Protein AF-A0A7V4HPE7-F1 (afdb_monomer)

Structure (mmCIF, N/CA/C/O backbone):
data_AF-A0A7V4HPE7-F1
#
_entry.id   AF-A0A7V4HPE7-F1
#
loop_
_atom_site.group_PDB
_atom_site.id
_atom_site.type_symbol
_atom_site.label_atom_id
_atom_site.label_alt_id
_atom_site.label_comp_id
_atom_site.label_asym_id
_atom_site.label_entity_id
_atom_site.label_seq_id
_atom_site.pdbx_PDB_ins_code
_atom_site.Cartn_x
_atom_site.Cartn_y
_atom_site.Cartn_z
_atom_site.occupancy
_atom_site.B_iso_or_equiv
_atom_site.auth_seq_id
_atom_site.auth_comp_id
_atom_site.auth_asym_id
_atom_site.auth_atom_id
_atom_site.pdbx_PDB_model_num
ATOM 1 N N . MET A 1 1 ? 67.947 6.270 17.870 1.00 26.14 1 MET A N 1
ATOM 2 C CA . MET A 1 1 ? 67.955 4.811 17.608 1.00 26.14 1 MET A CA 1
ATOM 3 C C . MET A 1 1 ? 66.798 4.201 18.395 1.00 26.14 1 MET A C 1
ATOM 5 O O . MET A 1 1 ? 66.748 4.443 19.588 1.00 26.14 1 MET A O 1
ATOM 9 N N . LEU A 1 2 ? 65.705 3.772 17.737 1.00 21.36 2 LEU A N 1
ATOM 10 C CA . LEU A 1 2 ? 65.409 2.354 17.392 1.00 21.36 2 LEU A CA 1
ATOM 11 C C . LEU A 1 2 ? 65.246 1.502 18.682 1.00 21.36 2 LEU A C 1
ATOM 13 O O . LEU A 1 2 ? 66.187 1.458 19.451 1.00 21.36 2 LEU A O 1
ATOM 17 N N . VAL A 1 3 ? 64.149 0.805 19.033 1.00 22.83 3 VAL A N 1
ATOM 18 C CA . VAL A 1 3 ? 62.910 0.353 18.360 1.00 22.83 3 VAL A CA 1
ATOM 19 C C . VAL A 1 3 ? 61.814 0.040 19.408 1.00 22.83 3 VAL A C 1
ATOM 21 O O . VAL A 1 3 ? 62.095 -0.294 20.552 1.00 22.83 3 VAL A O 1
ATOM 24 N N . ARG A 1 4 ? 60.560 0.138 18.944 1.00 21.36 4 ARG A N 1
ATOM 25 C CA . ARG A 1 4 ? 59.252 -0.271 19.500 1.00 21.36 4 ARG A CA 1
ATOM 26 C C . ARG A 1 4 ? 59.156 -1.711 20.045 1.00 21.36 4 ARG A C 1
ATOM 28 O O . ARG A 1 4 ? 59.623 -2.621 19.384 1.00 21.36 4 ARG A O 1
ATOM 35 N N . THR A 1 5 ? 58.256 -1.924 21.012 1.00 23.20 5 THR A N 1
ATOM 36 C CA . THR A 1 5 ? 57.102 -2.850 20.871 1.00 23.20 5 THR A CA 1
ATOM 37 C C . THR A 1 5 ? 55.997 -2.468 21.858 1.00 23.20 5 THR A C 1
ATOM 39 O O . THR A 1 5 ? 56.222 -2.468 23.062 1.00 23.20 5 THR A O 1
ATOM 42 N N . ASN A 1 6 ? 54.797 -2.170 21.354 1.00 22.58 6 ASN A N 1
ATOM 43 C CA . ASN A 1 6 ? 53.588 -1.953 22.149 1.00 22.58 6 ASN A CA 1
ATOM 44 C C . ASN A 1 6 ? 52.481 -2.814 21.515 1.00 22.58 6 ASN A C 1
ATOM 46 O O . ASN A 1 6 ? 52.115 -2.577 20.363 1.00 22.58 6 ASN A O 1
ATOM 50 N N . ARG A 1 7 ? 51.993 -3.848 22.215 1.00 22.45 7 ARG A N 1
ATOM 51 C CA . ARG A 1 7 ? 50.841 -4.658 21.778 1.00 22.45 7 ARG A CA 1
ATOM 52 C C . ARG A 1 7 ? 49.565 -4.012 22.319 1.00 22.45 7 ARG A C 1
ATOM 54 O O . ARG A 1 7 ? 49.306 -4.072 23.515 1.00 22.45 7 ARG A O 1
ATOM 61 N N . ARG A 1 8 ? 48.768 -3.408 21.431 1.00 22.86 8 ARG A N 1
ATOM 62 C CA . ARG A 1 8 ? 47.355 -3.079 21.669 1.00 22.86 8 ARG A CA 1
ATOM 63 C C . ARG A 1 8 ? 46.469 -4.060 20.904 1.00 22.86 8 ARG A C 1
ATOM 65 O O . ARG A 1 8 ? 46.709 -4.337 19.733 1.00 22.86 8 ARG A O 1
ATOM 72 N N . VAL A 1 9 ? 45.448 -4.537 21.602 1.00 21.20 9 VAL A N 1
ATOM 73 C CA . VAL A 1 9 ? 44.285 -5.279 21.104 1.00 21.20 9 VAL A CA 1
ATOM 74 C C . VAL A 1 9 ? 43.471 -4.379 20.159 1.00 21.20 9 VAL A C 1
ATOM 76 O O . VAL A 1 9 ? 43.158 -3.256 20.560 1.00 21.20 9 VAL A O 1
ATOM 79 N N . PRO A 1 10 ? 43.090 -4.817 18.944 1.00 22.52 10 PRO A N 1
ATOM 80 C CA . PRO A 1 10 ? 42.108 -4.103 18.136 1.00 22.52 10 PRO A CA 1
ATOM 81 C C . PRO A 1 10 ? 40.689 -4.604 18.428 1.00 22.52 10 PRO A C 1
ATOM 83 O O . PRO A 1 10 ? 40.381 -5.783 18.259 1.00 22.52 10 PRO A O 1
ATOM 86 N N . GLN A 1 11 ? 39.822 -3.672 18.823 1.00 21.16 11 GLN A N 1
ATOM 87 C CA . GLN A 1 11 ? 38.370 -3.797 18.734 1.00 21.16 11 GLN A CA 1
ATOM 88 C C . GLN A 1 11 ? 37.971 -3.969 17.260 1.00 21.16 11 GLN A C 1
ATOM 90 O O . GLN A 1 11 ? 38.274 -3.120 16.420 1.00 21.16 11 GLN A O 1
ATOM 95 N N . LEU A 1 12 ? 37.301 -5.077 16.946 1.00 21.56 12 LEU A N 1
ATOM 96 C CA . LEU A 1 12 ? 36.685 -5.319 15.645 1.00 21.56 12 LEU A CA 1
ATOM 97 C C . LEU A 1 12 ? 35.421 -4.464 15.524 1.00 21.56 12 LEU A C 1
ATOM 99 O O . LEU A 1 12 ? 34.426 -4.690 16.209 1.00 21.56 12 LEU A O 1
ATOM 103 N N . PHE A 1 13 ? 35.490 -3.470 14.641 1.00 21.17 13 PHE A N 1
ATOM 104 C CA . PHE A 1 13 ? 34.350 -2.706 14.158 1.00 21.17 13 PHE A CA 1
ATOM 105 C C . PHE A 1 13 ? 33.344 -3.642 13.480 1.00 21.17 13 PHE A C 1
ATOM 107 O O . PHE A 1 13 ? 33.656 -4.322 12.501 1.00 21.17 13 PHE A O 1
ATOM 114 N N . THR A 1 14 ? 32.116 -3.636 13.985 1.00 21.14 14 THR A N 1
ATOM 115 C CA . THR A 1 14 ? 30.937 -4.201 13.339 1.00 21.14 14 THR A CA 1
ATOM 116 C C . THR A 1 14 ? 30.662 -3.438 12.040 1.00 21.14 14 THR A C 1
ATOM 118 O O . THR A 1 14 ? 30.092 -2.350 12.034 1.00 21.14 14 THR A O 1
ATOM 121 N N . ARG A 1 15 ? 31.088 -4.004 10.906 1.00 20.25 15 ARG A N 1
ATOM 122 C CA . ARG A 1 15 ? 30.606 -3.593 9.582 1.00 20.25 15 ARG A CA 1
ATOM 123 C C . ARG A 1 15 ? 29.164 -4.071 9.433 1.00 20.25 15 ARG A C 1
ATOM 125 O O . ARG A 1 15 ? 28.911 -5.244 9.175 1.00 20.25 15 ARG A O 1
ATOM 132 N N . THR A 1 16 ? 28.223 -3.154 9.600 1.00 20.88 16 THR A N 1
ATOM 133 C CA . THR A 1 16 ? 26.853 -3.281 9.107 1.00 20.88 16 THR A CA 1
ATOM 134 C C . THR A 1 16 ? 26.892 -3.431 7.585 1.00 20.88 16 THR A C 1
ATOM 136 O O . THR A 1 16 ? 27.295 -2.524 6.861 1.00 20.88 16 THR A O 1
ATOM 139 N N . VAL A 1 17 ? 26.509 -4.610 7.098 1.00 20.39 17 VAL A N 1
ATOM 140 C CA . VAL A 1 17 ? 26.240 -4.859 5.677 1.00 20.39 17 VAL A CA 1
ATOM 141 C C . VAL A 1 17 ? 25.001 -4.038 5.293 1.00 20.39 17 VAL A C 1
ATOM 143 O O . VAL A 1 17 ? 23.987 -4.145 5.987 1.00 20.39 17 VAL A O 1
ATOM 146 N N . PRO A 1 18 ? 25.032 -3.210 4.232 1.00 20.52 18 PRO A N 1
ATOM 147 C CA . PRO A 1 18 ? 23.831 -2.544 3.757 1.00 20.52 18 PRO A CA 1
ATOM 148 C C . PRO A 1 18 ? 22.881 -3.606 3.209 1.00 20.52 18 PRO A C 1
ATOM 150 O O . PRO A 1 18 ? 23.205 -4.315 2.256 1.00 20.52 18 PRO A O 1
ATOM 153 N N . VAL A 1 19 ? 21.701 -3.716 3.812 1.00 22.25 19 VAL A N 1
ATOM 154 C CA . VAL A 1 19 ? 20.577 -4.442 3.227 1.00 22.25 19 VAL A CA 1
ATOM 155 C C . VAL A 1 19 ? 20.151 -3.640 2.001 1.00 22.25 19 VAL A C 1
ATOM 157 O O . VAL A 1 19 ? 19.453 -2.634 2.118 1.00 22.25 19 VAL A O 1
ATOM 160 N N . ASN A 1 20 ? 20.643 -4.041 0.828 1.00 22.69 20 ASN A N 1
ATOM 161 C CA . ASN A 1 20 ? 20.183 -3.508 -0.445 1.00 22.69 20 ASN A CA 1
ATOM 162 C C . ASN A 1 20 ? 18.675 -3.760 -0.546 1.00 22.69 20 ASN A C 1
ATOM 164 O O . ASN A 1 20 ? 18.219 -4.899 -0.652 1.00 22.69 20 ASN A O 1
ATOM 168 N N . ALA A 1 21 ? 17.905 -2.674 -0.488 1.00 25.42 21 ALA A N 1
ATOM 169 C CA . ALA A 1 21 ? 16.552 -2.631 -1.007 1.00 25.42 21 ALA A CA 1
ATOM 170 C C . ALA A 1 21 ? 16.580 -3.146 -2.451 1.00 25.42 21 ALA A C 1
ATOM 172 O O . ALA A 1 21 ? 17.509 -2.822 -3.193 1.00 25.42 21 ALA A O 1
ATOM 173 N N . TYR A 1 22 ? 15.590 -3.961 -2.820 1.00 27.83 22 TYR A N 1
ATOM 174 C CA . TYR A 1 22 ? 15.386 -4.457 -4.180 1.00 27.83 22 TYR A CA 1
ATOM 175 C C . TYR A 1 22 ? 15.637 -3.332 -5.187 1.00 27.83 22 TYR A C 1
ATOM 177 O O . TYR A 1 22 ? 14.919 -2.331 -5.232 1.00 27.83 22 TYR A O 1
ATOM 185 N N . GLY A 1 23 ? 16.755 -3.469 -5.895 1.00 25.06 23 GLY A N 1
ATOM 186 C CA . GLY A 1 23 ? 17.324 -2.423 -6.714 1.00 25.06 23 GLY A CA 1
ATOM 187 C C . GLY A 1 23 ? 16.583 -2.325 -8.030 1.00 25.06 23 GLY A C 1
ATOM 188 O O . GLY A 1 23 ? 16.776 -3.156 -8.906 1.00 25.06 23 GLY A O 1
ATOM 189 N N . TRP A 1 24 ? 15.830 -1.250 -8.216 1.00 28.50 24 TRP A N 1
ATOM 190 C CA . TRP A 1 24 ? 15.594 -0.734 -9.556 1.00 28.50 24 TRP A CA 1
ATOM 191 C C . TRP A 1 24 ? 16.818 0.105 -9.936 1.00 28.50 24 TRP A C 1
ATOM 193 O O . TRP A 1 24 ? 16.926 1.272 -9.561 1.00 28.50 24 TRP A O 1
ATOM 203 N N . ARG A 1 25 ? 17.794 -0.511 -10.615 1.00 24.97 25 ARG A N 1
ATOM 204 C CA . ARG A 1 25 ? 18.920 0.195 -11.248 1.00 24.97 25 ARG A CA 1
ATOM 205 C C . ARG A 1 25 ? 18.970 -0.122 -12.740 1.00 24.97 25 ARG A C 1
ATOM 207 O O . ARG A 1 25 ? 19.256 -1.250 -13.118 1.00 24.97 25 ARG A O 1
ATOM 214 N N . ASN A 1 26 ? 18.778 0.934 -13.529 1.00 27.05 26 ASN A N 1
ATOM 215 C CA . ASN A 1 26 ? 19.208 1.159 -14.911 1.00 27.05 26 ASN A CA 1
ATOM 216 C C . ASN A 1 26 ? 19.045 -0.008 -15.899 1.00 27.05 26 ASN A C 1
ATOM 218 O O . ASN A 1 26 ? 19.936 -0.844 -16.048 1.00 27.05 26 ASN A O 1
ATOM 222 N N . HIS A 1 27 ? 17.968 0.058 -16.685 1.00 25.95 27 HIS A N 1
ATOM 223 C CA . HIS A 1 27 ? 17.872 -0.598 -17.987 1.00 25.95 27 HIS A CA 1
ATOM 224 C C . HIS A 1 27 ? 18.114 0.446 -19.085 1.00 25.95 27 HIS A C 1
ATOM 226 O O . HIS A 1 27 ? 17.217 1.205 -19.446 1.00 25.95 27 HIS A O 1
ATOM 232 N N . ARG A 1 28 ? 19.344 0.500 -19.601 1.00 26.20 28 ARG A N 1
ATOM 233 C CA . ARG A 1 28 ? 19.590 0.866 -20.998 1.00 26.20 28 ARG A CA 1
ATOM 234 C C . ARG A 1 28 ? 19.922 -0.433 -21.718 1.00 26.20 28 ARG A C 1
ATOM 236 O O . ARG A 1 28 ? 20.647 -1.255 -21.167 1.00 26.20 28 ARG A O 1
ATOM 243 N N . ASP A 1 29 ? 19.353 -0.561 -22.906 1.00 25.47 29 ASP A N 1
ATOM 244 C CA . ASP A 1 29 ? 19.523 -1.647 -23.868 1.00 25.47 29 ASP A CA 1
ATOM 245 C C . ASP A 1 29 ? 18.734 -2.916 -23.529 1.00 25.47 29 ASP A C 1
ATOM 247 O O . ASP A 1 29 ? 19.074 -3.636 -22.598 1.00 25.47 29 ASP A O 1
ATOM 251 N N . LEU A 1 30 ? 17.645 -3.133 -24.283 1.00 25.45 30 LEU A N 1
ATOM 252 C CA . LEU A 1 30 ? 17.061 -4.417 -24.716 1.00 25.45 30 LEU A CA 1
ATOM 253 C C . LEU A 1 30 ? 15.659 -4.147 -25.302 1.00 25.45 30 LEU A C 1
ATOM 255 O O . LEU A 1 30 ? 14.636 -4.326 -24.649 1.00 25.45 30 LEU A O 1
ATOM 259 N N . VAL A 1 31 ? 15.614 -3.701 -26.557 1.00 25.56 31 VAL A N 1
ATOM 260 C CA . VAL A 1 31 ? 14.424 -3.809 -27.414 1.00 25.56 31 VAL A CA 1
ATOM 261 C C . VAL A 1 31 ? 14.912 -4.431 -28.704 1.00 25.56 31 VAL A C 1
ATOM 263 O O . VAL A 1 31 ? 15.418 -3.700 -29.535 1.00 25.56 31 VAL A O 1
ATOM 266 N N . HIS A 1 32 ? 14.830 -5.754 -28.846 1.00 24.25 32 HIS A N 1
ATOM 267 C CA . HIS A 1 32 ? 14.745 -6.427 -30.145 1.00 24.25 32 HIS A CA 1
ATOM 268 C C . HIS A 1 32 ? 14.310 -7.887 -29.972 1.00 24.25 32 HIS A C 1
ATOM 270 O O . HIS A 1 32 ? 14.695 -8.559 -29.018 1.00 24.25 32 HIS A O 1
ATOM 276 N N . SER A 1 33 ? 13.561 -8.347 -30.976 1.00 23.70 33 SER A N 1
ATOM 277 C CA . SER A 1 33 ? 12.905 -9.648 -31.158 1.00 23.70 33 SER A CA 1
ATOM 278 C C . SER A 1 33 ? 11.638 -9.832 -30.327 1.00 23.70 33 SER A C 1
ATOM 280 O O . SER A 1 33 ? 11.700 -9.763 -29.114 1.00 23.70 33 SER A O 1
ATOM 282 N N . TRP A 1 34 ? 10.485 -9.922 -30.996 1.00 24.09 34 TRP A N 1
ATOM 283 C CA . TRP A 1 34 ? 9.578 -11.080 -31.035 1.00 24.09 34 TRP A CA 1
ATOM 284 C C . TRP A 1 34 ? 8.469 -10.745 -32.052 1.00 24.09 34 TRP A C 1
ATOM 286 O O . TRP A 1 34 ? 7.729 -9.777 -31.891 1.00 24.09 34 TRP A O 1
ATOM 296 N N . ASP A 1 35 ? 8.435 -11.512 -33.143 1.00 24.28 35 ASP A N 1
ATOM 297 C CA . ASP A 1 35 ? 7.552 -11.331 -34.297 1.00 24.28 35 ASP A CA 1
ATOM 298 C C . ASP A 1 35 ? 6.087 -11.670 -33.987 1.00 24.28 35 ASP A C 1
ATOM 300 O O . ASP A 1 35 ? 5.766 -12.645 -33.305 1.00 24.28 35 ASP A O 1
ATOM 304 N N . ALA A 1 36 ? 5.187 -10.860 -34.545 1.00 24.80 36 ALA A N 1
ATOM 305 C CA . ALA A 1 36 ? 3.743 -10.960 -34.398 1.00 24.80 36 ALA A CA 1
ATOM 306 C C . ALA A 1 36 ? 3.129 -11.900 -35.443 1.00 24.80 36 ALA A C 1
ATOM 308 O O . ALA A 1 36 ? 3.203 -11.612 -36.635 1.00 24.80 36 ALA A O 1
ATOM 309 N N . HIS A 1 37 ? 2.435 -12.959 -35.015 1.00 25.14 37 HIS A N 1
ATOM 310 C CA . HIS A 1 37 ? 1.444 -13.681 -35.827 1.00 25.14 37 HIS A CA 1
ATOM 311 C C . HIS A 1 37 ? 0.147 -13.850 -35.019 1.00 25.14 37 HIS A C 1
ATOM 313 O O . HIS A 1 37 ? 0.020 -14.758 -34.201 1.00 25.14 37 HIS A O 1
ATOM 319 N N . GLY A 1 38 ? -0.825 -12.965 -35.258 1.00 23.19 38 GLY A N 1
ATOM 320 C CA . GLY A 1 38 ? -2.206 -13.091 -34.782 1.00 23.19 38 GLY A CA 1
ATOM 321 C C . GLY A 1 38 ? -3.162 -13.372 -35.952 1.00 23.19 38 GLY A C 1
ATOM 322 O O . GLY A 1 38 ? -2.989 -12.781 -37.022 1.00 23.19 38 GLY A O 1
ATOM 323 N N . PRO A 1 39 ? -4.163 -14.261 -35.808 1.00 26.27 39 PRO A N 1
ATOM 324 C CA . PRO A 1 39 ? -5.117 -14.541 -36.874 1.00 26.27 39 PRO A CA 1
ATOM 325 C C . PRO A 1 39 ? -6.234 -13.487 -36.952 1.00 26.27 39 PRO A C 1
ATOM 327 O O . PRO A 1 39 ? -6.689 -12.929 -35.953 1.00 26.27 39 PRO A O 1
ATOM 330 N N . ARG A 1 40 ? -6.675 -13.238 -38.189 1.00 27.08 40 ARG A N 1
ATOM 331 C CA . ARG A 1 40 ? -7.685 -12.252 -38.601 1.00 27.08 40 ARG A CA 1
ATOM 332 C C . ARG A 1 40 ? -9.074 -12.601 -38.054 1.00 27.08 40 ARG A C 1
ATOM 334 O O . ARG A 1 40 ? -9.524 -13.737 -38.187 1.00 27.08 40 ARG A O 1
ATOM 341 N N . ARG A 1 41 ? -9.782 -11.598 -37.522 1.00 27.16 41 ARG A N 1
ATOM 342 C CA . ARG A 1 41 ? -11.229 -11.653 -37.263 1.00 27.16 41 ARG A CA 1
ATOM 343 C C . ARG A 1 41 ? -12.000 -11.516 -38.576 1.00 27.16 41 ARG A C 1
ATOM 345 O O . ARG A 1 41 ? -11.706 -10.635 -39.376 1.00 27.16 41 ARG A O 1
ATOM 352 N N . THR A 1 42 ? -13.003 -12.365 -38.765 1.00 27.75 42 THR A N 1
ATOM 353 C CA . THR A 1 42 ? -14.031 -12.224 -39.802 1.00 27.75 42 THR A CA 1
ATOM 354 C C . THR A 1 42 ? -15.344 -11.817 -39.147 1.00 27.75 42 THR A C 1
ATOM 356 O O . THR A 1 42 ? -15.857 -12.553 -38.303 1.00 27.75 42 THR A O 1
ATOM 359 N N . ASP A 1 43 ? -15.890 -10.678 -39.562 1.00 28.67 43 ASP A N 1
ATOM 360 C CA . ASP A 1 43 ? -17.235 -10.231 -39.215 1.00 28.67 43 ASP A CA 1
ATOM 361 C C . ASP A 1 43 ? -18.293 -11.058 -39.954 1.00 28.67 43 ASP A C 1
ATOM 363 O O . ASP A 1 43 ? -18.226 -11.241 -41.172 1.00 28.67 43 ASP A O 1
ATOM 367 N N . LYS A 1 44 ? -19.314 -11.520 -39.226 1.00 28.75 44 LYS A N 1
ATOM 368 C CA . LYS A 1 44 ? -20.616 -11.875 -39.802 1.00 28.75 44 LYS A CA 1
ATOM 369 C C . LYS A 1 44 ? -21.733 -11.337 -38.918 1.00 28.75 44 LYS A C 1
ATOM 371 O O . LYS A 1 44 ? -21.887 -11.742 -37.768 1.00 28.75 44 LYS A O 1
ATOM 376 N N . ALA A 1 45 ? -22.506 -10.431 -39.509 1.00 28.72 45 ALA A N 1
ATOM 377 C CA . ALA A 1 45 ? -23.786 -9.952 -39.017 1.00 28.72 45 ALA A CA 1
ATOM 378 C C . ALA A 1 45 ? -24.774 -11.117 -38.834 1.00 28.72 45 ALA A C 1
ATOM 380 O O . ALA A 1 45 ? -24.794 -12.055 -39.634 1.00 28.72 45 ALA A O 1
ATOM 381 N N . ARG A 1 46 ? -25.602 -11.048 -37.786 1.00 30.27 46 ARG A N 1
ATOM 382 C CA . ARG A 1 46 ? -26.754 -11.934 -37.581 1.00 30.27 46 ARG A CA 1
ATOM 383 C C . ARG A 1 46 ? -28.037 -11.115 -37.616 1.00 30.27 46 ARG A C 1
ATOM 385 O O . ARG A 1 46 ? -28.163 -10.125 -36.899 1.00 30.27 46 ARG A O 1
ATOM 392 N N . GLU A 1 47 ? -28.946 -11.568 -38.470 1.00 28.42 47 GLU A N 1
ATOM 393 C CA . GLU A 1 47 ? -30.323 -11.111 -38.619 1.00 28.42 47 GLU A CA 1
ATOM 394 C C . GLU A 1 47 ? -31.139 -11.331 -37.340 1.00 28.42 47 GLU A C 1
ATOM 396 O O . GLU A 1 47 ? -30.948 -12.298 -36.599 1.00 28.42 47 GLU A O 1
ATOM 401 N N . VAL A 1 48 ? -32.067 -10.405 -37.111 1.00 30.11 48 VAL A N 1
ATOM 402 C CA . VAL A 1 48 ? -33.051 -10.410 -36.031 1.00 30.11 48 VAL A CA 1
ATOM 403 C C . VAL A 1 48 ? -34.316 -11.092 -36.551 1.00 30.11 48 VAL A C 1
ATOM 405 O O . VAL A 1 48 ? -34.893 -10.634 -37.533 1.00 30.11 48 VAL A O 1
ATOM 408 N N . SER A 1 49 ? -34.767 -12.157 -35.885 1.00 29.03 49 SER A N 1
ATOM 409 C CA . SER A 1 49 ? -36.087 -12.759 -36.107 1.00 29.03 49 SER A CA 1
ATOM 410 C C . SER A 1 49 ? -37.028 -12.422 -34.949 1.00 29.03 49 SER A C 1
ATOM 412 O O . SER A 1 49 ? -36.702 -12.658 -33.784 1.00 29.03 49 SER A O 1
ATOM 414 N N . GLU A 1 50 ? -38.191 -11.874 -35.294 1.00 28.78 50 GLU A N 1
ATOM 415 C CA . GLU A 1 50 ? -39.290 -11.494 -34.404 1.00 28.78 50 GLU A CA 1
ATOM 416 C C . GLU A 1 50 ? -39.881 -12.688 -33.631 1.00 28.78 50 GLU A C 1
ATOM 418 O O . GLU A 1 50 ? -40.013 -13.791 -34.160 1.00 28.78 50 GLU A O 1
ATOM 423 N N . VAL A 1 51 ? -40.299 -12.446 -32.382 1.00 32.06 51 VAL A N 1
ATOM 424 C CA . VAL A 1 51 ? -41.066 -13.390 -31.549 1.00 32.06 51 VAL A CA 1
ATOM 425 C C . VAL A 1 51 ? -42.431 -12.760 -31.216 1.00 32.06 51 VAL A C 1
ATOM 427 O O . VAL A 1 51 ? -42.474 -11.563 -30.913 1.00 32.06 51 VAL A O 1
ATOM 430 N N . PRO A 1 52 ? -43.561 -13.501 -31.247 1.00 29.59 52 PRO A N 1
ATOM 431 C CA . PRO A 1 52 ? -44.894 -12.910 -31.134 1.00 29.59 52 PRO A CA 1
ATOM 432 C C . PRO A 1 52 ? -45.259 -12.515 -29.696 1.00 29.59 52 PRO A C 1
ATOM 434 O O . PRO A 1 52 ? -44.976 -13.229 -28.734 1.00 29.59 52 PRO A O 1
ATOM 437 N N . ARG A 1 53 ? -45.973 -11.391 -29.565 1.00 33.31 53 ARG A N 1
ATOM 438 C CA . ARG A 1 53 ? -46.555 -10.877 -28.314 1.00 33.31 53 ARG A CA 1
ATOM 439 C C . ARG A 1 53 ? -47.658 -11.802 -27.775 1.00 33.31 53 ARG A C 1
ATOM 441 O O . ARG A 1 53 ? -48.689 -11.962 -28.424 1.00 33.31 53 ARG A O 1
ATOM 448 N N . MET A 1 54 ? -47.506 -12.295 -26.543 1.00 32.06 54 MET A N 1
ATOM 449 C CA . MET A 1 54 ? -48.621 -12.797 -25.724 1.00 32.06 54 MET A CA 1
ATOM 450 C C . MET A 1 54 ? -49.144 -11.700 -24.786 1.00 32.06 54 MET A C 1
ATOM 452 O O . MET A 1 54 ? -48.377 -10.919 -24.226 1.00 32.06 54 MET A O 1
ATOM 456 N N . LYS A 1 55 ? -50.473 -11.635 -24.642 1.00 31.86 55 LYS A N 1
ATOM 457 C CA . LYS A 1 55 ? -51.202 -10.686 -23.783 1.00 31.86 55 LYS A CA 1
ATOM 458 C C . LYS A 1 55 ? -50.979 -11.010 -22.292 1.00 31.86 55 LYS A C 1
ATOM 460 O O . LYS A 1 55 ? -50.941 -12.191 -21.953 1.00 31.86 55 LYS A O 1
ATOM 465 N N . PRO A 1 56 ? -50.890 -10.010 -21.394 1.00 33.44 56 PRO A N 1
ATOM 466 C CA . PRO A 1 56 ? -50.687 -10.261 -19.972 1.00 33.44 56 PRO A CA 1
ATOM 467 C C . PRO A 1 56 ? -52.000 -10.668 -19.290 1.00 33.44 56 PRO A C 1
ATOM 469 O O . PRO A 1 56 ? -53.032 -10.018 -19.461 1.00 33.44 56 PRO A O 1
ATOM 472 N N . ALA A 1 57 ? -51.944 -11.736 -18.494 1.00 33.50 57 ALA A N 1
ATOM 473 C CA . ALA A 1 57 ? -52.973 -12.079 -17.521 1.00 33.50 57 ALA A CA 1
ATOM 474 C C . ALA A 1 57 ? -52.758 -11.250 -16.245 1.00 33.50 57 ALA A C 1
ATOM 476 O O . ALA A 1 57 ? -51.644 -11.160 -15.729 1.00 33.50 57 ALA A O 1
ATOM 477 N N . VAL A 1 58 ? -53.828 -10.629 -15.750 1.00 34.31 58 VAL A N 1
ATOM 478 C CA . VAL A 1 58 ? -53.836 -9.841 -14.514 1.00 34.31 58 VAL A CA 1
ATOM 479 C C . VAL A 1 58 ? -53.841 -10.802 -13.324 1.00 34.31 58 VAL A C 1
ATOM 481 O O . VAL A 1 58 ? -54.836 -11.477 -13.077 1.00 34.31 58 VAL A O 1
ATOM 484 N N . ILE A 1 59 ? -52.727 -10.865 -12.593 1.00 35.66 59 ILE A N 1
ATOM 485 C CA . ILE A 1 59 ? -52.627 -11.518 -11.281 1.00 35.66 59 ILE A CA 1
ATOM 486 C C . ILE A 1 59 ? -52.663 -10.396 -10.232 1.00 35.66 59 ILE A C 1
ATOM 488 O O . ILE A 1 59 ? -51.887 -9.445 -10.358 1.00 35.66 59 ILE A O 1
ATOM 492 N N . PRO A 1 60 ? -53.542 -10.444 -9.215 1.00 30.62 60 PRO A N 1
ATOM 493 C CA . PRO A 1 60 ? -53.583 -9.415 -8.189 1.00 30.62 60 PRO A CA 1
ATOM 494 C C . PRO A 1 60 ? -52.351 -9.554 -7.290 1.00 30.62 60 PRO A C 1
ATOM 496 O O . PRO A 1 60 ? -52.259 -10.454 -6.456 1.00 30.62 60 PRO A O 1
ATOM 499 N N . THR A 1 61 ? -51.384 -8.659 -7.477 1.00 34.50 61 THR A N 1
ATOM 500 C CA . THR A 1 61 ? -50.229 -8.509 -6.593 1.00 34.50 61 THR A CA 1
ATOM 501 C C . THR A 1 61 ? -50.709 -7.955 -5.256 1.00 34.50 61 THR A C 1
ATOM 503 O O . THR A 1 61 ? -51.003 -6.766 -5.131 1.00 34.50 61 THR A O 1
ATOM 506 N N . VAL A 1 62 ? -50.785 -8.813 -4.241 1.00 33.69 62 VAL A N 1
ATOM 507 C CA . VAL A 1 62 ? -50.868 -8.380 -2.844 1.00 33.69 62 VAL A CA 1
ATOM 508 C C . VAL A 1 62 ? -49.541 -7.699 -2.512 1.00 33.69 62 VAL A C 1
ATOM 510 O O . VAL A 1 62 ? -48.524 -8.357 -2.304 1.00 33.69 62 VAL A O 1
ATOM 513 N N . ILE A 1 63 ? -49.536 -6.366 -2.511 1.00 40.09 63 ILE A N 1
ATOM 514 C CA . ILE A 1 63 ? -48.417 -5.569 -2.007 1.00 40.09 63 ILE A CA 1
ATOM 515 C C . ILE A 1 63 ? -48.455 -5.687 -0.481 1.00 40.09 63 ILE A C 1
ATOM 517 O O . ILE A 1 63 ? -49.141 -4.927 0.202 1.00 40.09 63 ILE A O 1
ATOM 521 N N . LEU A 1 64 ? -47.737 -6.673 0.062 1.00 34.06 64 LEU A N 1
ATOM 522 C CA . LEU A 1 64 ? -47.334 -6.637 1.462 1.00 34.06 64 LEU A CA 1
ATOM 523 C C . LEU A 1 64 ? -46.365 -5.464 1.618 1.00 34.06 64 LEU A C 1
ATOM 525 O O . LEU A 1 64 ? -45.217 -5.527 1.177 1.00 34.06 64 LEU A O 1
ATOM 529 N N . PHE A 1 65 ? -46.829 -4.389 2.250 1.00 36.59 65 PHE A N 1
ATOM 530 C CA . PHE A 1 65 ? -45.937 -3.398 2.829 1.00 36.59 65 PHE A CA 1
ATOM 531 C C . PHE A 1 65 ? -45.096 -4.112 3.888 1.00 36.59 65 PHE A C 1
ATOM 533 O O . PHE A 1 65 ? -45.557 -4.363 5.000 1.00 36.59 65 PHE A O 1
ATOM 540 N N . ALA A 1 66 ? -43.866 -4.478 3.530 1.00 37.97 66 ALA A N 1
ATOM 541 C CA . ALA A 1 66 ? -42.861 -4.854 4.505 1.00 37.97 66 ALA A CA 1
ATOM 542 C C . ALA A 1 66 ? -42.557 -3.595 5.323 1.00 37.97 66 ALA A C 1
ATOM 544 O O . ALA A 1 66 ? -41.779 -2.737 4.910 1.00 37.97 66 ALA A O 1
ATOM 545 N N . VAL A 1 67 ? -43.233 -3.448 6.460 1.00 34.19 67 VAL A N 1
ATOM 546 C CA . VAL A 1 67 ? -42.810 -2.514 7.499 1.00 34.19 67 VAL A CA 1
ATOM 547 C C . VAL A 1 67 ? -41.402 -2.968 7.888 1.00 34.19 67 VAL A C 1
ATOM 549 O O . VAL A 1 67 ? -41.256 -4.124 8.297 1.00 34.19 67 VAL A O 1
ATOM 552 N N . PRO A 1 68 ? -40.351 -2.147 7.724 1.00 40.69 68 PRO A N 1
ATOM 553 C CA . PRO A 1 68 ? -39.049 -2.514 8.245 1.00 40.69 68 PRO A CA 1
ATOM 554 C C . PRO A 1 68 ? -39.220 -2.625 9.759 1.00 40.69 68 PRO A C 1
ATOM 556 O O . PRO A 1 68 ? -39.443 -1.619 10.432 1.00 40.69 68 PRO A O 1
ATOM 559 N N . LEU A 1 69 ? -39.184 -3.847 10.300 1.00 40.03 69 LEU A N 1
ATOM 560 C CA . LEU A 1 69 ? -39.003 -4.013 11.734 1.00 40.03 69 LEU A CA 1
ATOM 561 C C . LEU A 1 69 ? -37.686 -3.309 12.060 1.00 40.03 69 LEU A C 1
ATOM 563 O O . LEU A 1 69 ? -36.623 -3.753 11.625 1.00 40.03 69 LEU A O 1
ATOM 567 N N . SER A 1 70 ? -37.766 -2.187 12.775 1.00 49.09 70 SER A N 1
ATOM 568 C CA . SER A 1 70 ? -36.598 -1.573 13.394 1.00 49.09 70 SER A CA 1
ATOM 569 C C . SER A 1 70 ? -35.947 -2.659 14.239 1.00 49.09 70 SER A C 1
ATOM 571 O O . SER A 1 70 ? -36.545 -3.118 15.213 1.00 49.09 70 SER A O 1
ATOM 573 N N . ALA A 1 71 ? -34.762 -3.118 13.837 1.00 61.47 71 ALA A N 1
ATOM 574 C CA . ALA A 1 71 ? -33.962 -3.982 14.686 1.00 61.47 71 ALA A CA 1
ATOM 575 C C . ALA A 1 71 ? -33.759 -3.246 16.015 1.00 61.47 71 ALA A C 1
ATOM 577 O O . ALA A 1 71 ? -33.490 -2.045 16.020 1.00 61.47 71 ALA A O 1
ATOM 578 N N . ALA A 1 72 ? -33.953 -3.936 17.136 1.00 81.38 72 ALA A N 1
ATOM 579 C CA . ALA A 1 72 ? -33.674 -3.351 18.436 1.00 81.38 72 ALA A CA 1
ATOM 580 C C . ALA A 1 72 ? -32.184 -2.954 18.516 1.00 81.38 72 ALA A C 1
ATOM 582 O O . ALA A 1 72 ? -31.318 -3.633 17.953 1.00 81.38 72 ALA A O 1
ATOM 583 N N . GLU A 1 73 ? -31.890 -1.819 19.152 1.00 89.75 73 GLU A N 1
ATOM 584 C CA . GLU A 1 73 ? -30.560 -1.202 19.168 1.00 89.75 73 GLU A CA 1
ATOM 585 C C . GLU A 1 73 ? -29.983 -1.139 20.587 1.00 89.75 73 GLU A C 1
ATOM 587 O O . GLU A 1 73 ? -30.636 -0.696 21.535 1.00 89.75 73 GLU A O 1
ATOM 592 N N . LEU A 1 74 ? -28.709 -1.501 20.724 1.00 94.06 74 LEU A N 1
ATOM 593 C CA . LEU A 1 74 ? -27.925 -1.327 21.941 1.00 94.06 74 LEU A CA 1
ATOM 594 C C . LEU A 1 74 ? -27.254 0.041 21.913 1.00 94.06 74 LEU A C 1
ATOM 596 O O . LEU A 1 74 ? -26.357 0.301 21.112 1.00 94.06 74 LEU A O 1
ATOM 600 N N . THR A 1 75 ? -27.661 0.918 22.825 1.00 96.62 75 THR A N 1
ATOM 601 C CA . THR A 1 75 ? -27.023 2.227 22.996 1.00 96.62 75 THR A CA 1
ATOM 602 C C . THR A 1 75 ? -25.720 2.074 23.781 1.00 96.62 75 THR A C 1
ATOM 604 O O . THR A 1 75 ? -25.747 1.728 24.962 1.00 96.62 75 THR A O 1
ATOM 607 N N . LEU A 1 76 ? -24.585 2.352 23.137 1.00 97.44 76 LEU A N 1
ATOM 608 C CA . LEU A 1 76 ? -23.253 2.348 23.753 1.00 97.44 76 LEU A CA 1
ATOM 609 C C . LEU A 1 76 ? -22.901 3.707 24.370 1.00 97.44 76 LEU A C 1
ATOM 611 O O . LEU A 1 76 ? -22.253 3.769 25.414 1.00 97.44 76 LEU A O 1
ATOM 615 N N . LEU A 1 77 ? -23.331 4.796 23.731 1.00 97.75 77 LEU A N 1
ATOM 616 C CA . LEU A 1 77 ? -23.154 6.174 24.195 1.00 97.75 77 LEU A CA 1
ATOM 617 C C . LEU A 1 77 ? -24.413 6.974 23.876 1.00 97.75 77 LEU A C 1
ATOM 619 O O . LEU A 1 77 ? -24.972 6.826 22.788 1.00 97.75 77 LEU A O 1
ATOM 623 N N . ARG A 1 78 ? -24.820 7.858 24.788 1.00 97.19 78 ARG A N 1
ATOM 624 C CA . ARG A 1 78 ? -25.852 8.873 24.548 1.00 97.19 78 ARG A CA 1
ATOM 625 C C . ARG A 1 78 ? -25.513 10.152 25.297 1.00 97.19 78 ARG A C 1
ATOM 627 O O . ARG A 1 78 ? -25.209 10.099 26.485 1.00 97.19 78 ARG A O 1
ATOM 634 N N . ASP A 1 79 ? -25.555 11.281 24.594 1.00 96.00 79 ASP A N 1
ATOM 635 C CA . ASP A 1 79 ? -25.368 12.627 25.152 1.00 96.00 79 ASP A CA 1
ATOM 636 C C . ASP A 1 79 ? -24.114 12.740 26.038 1.00 96.00 79 ASP A C 1
ATOM 638 O O . ASP A 1 79 ? -24.151 13.236 27.164 1.00 96.00 79 ASP A O 1
ATOM 642 N N . GLY A 1 80 ? -22.994 12.212 25.531 1.00 96.19 80 GLY A N 1
ATOM 643 C CA . GLY A 1 80 ? -21.701 12.218 26.219 1.00 96.19 80 GLY A CA 1
ATOM 644 C C . GLY A 1 80 ? -21.592 11.287 27.425 1.00 96.19 80 GLY A C 1
ATOM 645 O O . GLY A 1 80 ? -20.629 11.374 28.178 1.00 96.19 80 GLY A O 1
ATOM 646 N N . LYS A 1 81 ? -22.546 10.374 27.622 1.00 96.62 81 LYS A N 1
ATOM 647 C CA . LYS A 1 81 ? -22.535 9.400 28.718 1.00 96.62 81 LYS A CA 1
ATOM 648 C C . LYS A 1 81 ? -22.471 7.978 28.181 1.00 96.62 81 LYS A C 1
ATOM 650 O O . LYS A 1 81 ? -23.084 7.655 27.164 1.00 96.62 81 LYS A O 1
ATOM 655 N N . SER A 1 82 ? -21.737 7.125 28.887 1.00 97.44 82 SER A N 1
ATOM 656 C CA . SER A 1 82 ? -21.670 5.691 28.624 1.00 97.44 82 SER A CA 1
ATOM 657 C C . SER A 1 82 ? -21.490 4.929 29.933 1.00 97.44 82 SER A C 1
ATOM 659 O O . SER A 1 82 ? -20.611 5.253 30.731 1.00 97.44 82 SER A O 1
ATOM 661 N N . ASP A 1 83 ? -22.299 3.888 30.124 1.00 96.31 83 ASP A N 1
ATOM 662 C CA . ASP A 1 83 ? -22.160 2.962 31.254 1.00 96.31 83 ASP A CA 1
ATOM 663 C C . ASP A 1 83 ? -21.165 1.836 30.952 1.00 96.31 83 ASP A C 1
ATOM 665 O O . ASP A 1 83 ? -20.812 1.064 31.847 1.00 96.31 83 ASP A O 1
ATOM 669 N N . TYR A 1 84 ? -20.692 1.737 29.708 1.00 98.06 84 TYR A N 1
ATOM 670 C CA . TYR A 1 84 ? -19.836 0.643 29.276 1.00 98.06 84 TYR A CA 1
ATOM 671 C C . TYR A 1 84 ? -18.443 0.714 29.906 1.00 98.06 84 TYR A C 1
ATOM 673 O O . TYR A 1 84 ? -17.972 1.767 30.348 1.00 98.06 84 TYR A O 1
ATOM 681 N N . GLN A 1 85 ? -17.782 -0.437 29.922 1.00 98.44 85 GLN A N 1
ATOM 682 C CA . GLN A 1 85 ? -16.343 -0.596 30.121 1.00 98.44 85 GLN A CA 1
ATOM 683 C C . GLN A 1 85 ? -15.755 -1.376 28.936 1.00 98.44 85 GLN A C 1
ATOM 685 O O . GLN A 1 85 ? -16.459 -2.137 28.272 1.00 98.44 85 GLN A O 1
ATOM 690 N N . ILE A 1 86 ? -14.472 -1.186 28.650 1.00 98.81 86 ILE A N 1
ATOM 691 C CA . ILE A 1 86 ? -13.726 -1.970 27.662 1.00 98.81 86 ILE A CA 1
ATOM 692 C C . ILE A 1 86 ? -12.924 -3.017 28.430 1.00 98.81 86 ILE A C 1
ATOM 694 O O . ILE A 1 86 ? -12.166 -2.670 29.336 1.00 98.81 86 ILE A O 1
ATOM 698 N N . VAL A 1 87 ? -13.093 -4.287 28.075 1.00 98.81 87 VAL A N 1
ATOM 699 C CA . VAL A 1 87 ? -12.504 -5.418 28.796 1.00 98.81 87 VAL A CA 1
ATOM 700 C C . VAL A 1 87 ? -11.528 -6.161 27.897 1.00 98.81 87 VAL A C 1
ATOM 702 O O . VAL A 1 87 ? -11.875 -6.563 26.785 1.00 98.81 87 VAL A O 1
ATOM 705 N N . LEU A 1 88 ? -10.309 -6.348 28.397 1.00 98.69 88 LEU A N 1
ATOM 706 C CA . LEU A 1 88 ? -9.232 -7.096 27.749 1.00 98.69 88 LEU A CA 1
ATOM 707 C C . LEU A 1 88 ? -9.002 -8.425 28.476 1.00 98.69 88 LEU A C 1
ATOM 709 O O . LEU A 1 88 ? -9.192 -8.478 29.692 1.00 98.69 88 LEU A O 1
ATOM 713 N N . PRO A 1 89 ? -8.552 -9.484 27.784 1.00 97.81 89 PRO A N 1
ATOM 714 C CA . PRO A 1 89 ? -8.150 -10.726 28.428 1.00 97.81 89 PRO A CA 1
ATOM 715 C C . PRO A 1 89 ? -7.015 -10.477 29.419 1.00 97.81 89 PRO A C 1
ATOM 717 O O . PRO A 1 89 ? -6.145 -9.637 29.190 1.00 97.81 89 PRO A O 1
ATOM 720 N N . ASP A 1 90 ? -6.988 -11.256 30.499 1.00 96.38 90 ASP A N 1
ATOM 721 C CA . ASP A 1 90 ? -5.954 -11.137 31.536 1.00 96.38 90 ASP A CA 1
ATOM 722 C C . ASP A 1 90 ? -4.536 -11.442 31.018 1.00 96.38 90 ASP A C 1
ATOM 724 O O . ASP A 1 90 ? -3.549 -11.043 31.637 1.00 96.38 90 ASP A O 1
ATOM 728 N N . ARG A 1 91 ? -4.416 -12.188 29.910 1.00 92.50 91 ARG A N 1
ATOM 729 C CA . ARG A 1 91 ? -3.138 -12.607 29.320 1.00 92.50 91 ARG A CA 1
ATOM 730 C C . ARG A 1 91 ? -3.173 -12.574 27.797 1.00 92.50 91 ARG A C 1
ATOM 732 O O . ARG A 1 91 ? -4.214 -12.786 27.182 1.00 92.50 91 ARG A O 1
ATOM 739 N N . GLN A 1 92 ? -1.995 -12.354 27.226 1.00 93.38 92 GLN A N 1
ATOM 740 C CA . GLN A 1 92 ? -1.691 -12.454 25.802 1.00 93.38 92 GLN A CA 1
ATOM 741 C C . GLN A 1 92 ? -0.463 -13.341 25.612 1.00 93.38 92 GLN A C 1
ATOM 743 O O . GLN A 1 92 ? 0.344 -13.472 26.535 1.00 93.38 92 GLN A O 1
ATOM 748 N N . ASP A 1 93 ? -0.328 -13.929 24.424 1.00 91.69 93 ASP A N 1
ATOM 749 C CA . ASP A 1 93 ? 0.758 -14.870 24.130 1.00 91.69 93 ASP A CA 1
ATOM 750 C C . ASP A 1 93 ? 2.136 -14.187 24.153 1.00 91.69 93 ASP A C 1
ATOM 752 O O . ASP A 1 93 ? 3.120 -14.802 24.563 1.00 91.69 93 ASP A O 1
ATOM 756 N N . THR A 1 94 ? 2.211 -12.905 23.767 1.00 94.06 94 THR A N 1
ATOM 757 C CA . THR A 1 94 ? 3.450 -12.111 23.784 1.00 94.06 94 THR A CA 1
ATOM 758 C C . THR A 1 94 ? 3.230 -10.688 24.318 1.00 94.06 94 THR A C 1
ATOM 760 O O . THR A 1 94 ? 2.116 -10.152 24.233 1.00 94.06 94 THR A O 1
ATOM 763 N N . PRO A 1 95 ? 4.280 -10.030 24.854 1.00 94.69 95 PRO A N 1
ATOM 764 C CA . PRO A 1 95 ? 4.232 -8.613 25.222 1.00 94.69 95 PRO A CA 1
ATOM 765 C C . PRO A 1 95 ? 3.874 -7.686 24.051 1.00 94.69 95 PRO A C 1
ATOM 767 O O . PRO A 1 95 ? 3.180 -6.689 24.245 1.00 94.69 95 PRO A O 1
ATOM 770 N N . GLU A 1 96 ? 4.310 -8.011 22.835 1.00 94.38 96 GLU A N 1
ATOM 771 C CA . GLU A 1 96 ? 4.035 -7.245 21.618 1.00 94.38 96 GLU A CA 1
ATOM 772 C C . GLU A 1 96 ? 2.542 -7.274 21.262 1.00 94.38 96 GLU A C 1
ATOM 774 O O . GLU A 1 96 ? 1.950 -6.222 20.991 1.00 94.38 96 GLU A O 1
ATOM 779 N N . LEU A 1 97 ? 1.904 -8.448 21.351 1.00 96.06 97 LEU A N 1
ATOM 780 C CA . LEU A 1 97 ? 0.453 -8.588 21.202 1.00 96.06 97 LEU A CA 1
ATOM 781 C C . LEU A 1 97 ? -0.295 -7.851 22.316 1.00 96.06 97 LEU A C 1
ATOM 783 O O . LEU A 1 97 ? -1.261 -7.139 22.037 1.00 96.06 97 LEU A O 1
ATOM 787 N N . ALA A 1 98 ? 0.176 -7.942 23.565 1.00 96.50 98 ALA A N 1
ATOM 788 C CA . ALA A 1 98 ? -0.397 -7.198 24.689 1.00 96.50 98 ALA A CA 1
ATOM 789 C C . ALA A 1 98 ? -0.339 -5.678 24.468 1.00 96.50 98 ALA A C 1
ATOM 791 O O . ALA A 1 98 ? -1.320 -4.969 24.718 1.00 96.50 98 ALA A O 1
ATOM 792 N N . ALA A 1 99 ? 0.786 -5.173 23.956 1.00 97.19 99 ALA A N 1
ATOM 793 C CA . ALA A 1 99 ? 0.953 -3.767 23.617 1.00 97.19 99 ALA A CA 1
ATOM 794 C C . ALA A 1 99 ? -0.007 -3.350 22.492 1.00 97.19 99 ALA A C 1
ATOM 796 O O . ALA A 1 99 ? -0.698 -2.337 22.628 1.00 97.19 99 ALA A O 1
ATOM 797 N N . CYS A 1 100 ? -0.113 -4.141 21.419 1.00 97.88 100 CYS A N 1
ATOM 798 C CA . CYS A 1 100 ? -1.044 -3.874 20.321 1.00 97.88 100 CYS A CA 1
ATOM 799 C C . CYS A 1 100 ? -2.506 -3.881 20.791 1.00 97.88 100 CYS A C 1
ATOM 801 O O . CYS A 1 100 ? -3.265 -2.970 20.447 1.00 97.88 100 CYS A O 1
ATOM 803 N N . LEU A 1 101 ? -2.904 -4.849 21.620 1.00 98.38 101 LEU A N 1
ATOM 804 C CA . LEU A 1 101 ? -4.265 -4.938 22.150 1.00 98.38 101 LEU A CA 1
ATOM 805 C C . LEU A 1 101 ? -4.586 -3.781 23.106 1.00 98.38 101 LEU A C 1
ATOM 807 O O . LEU A 1 101 ? -5.671 -3.207 23.039 1.00 98.38 101 LEU A O 1
ATOM 811 N N . SER A 1 102 ? -3.620 -3.358 23.925 1.00 98.31 102 SER A N 1
ATOM 812 C CA . SER A 1 102 ? -3.767 -2.178 24.789 1.00 98.31 102 SER A CA 1
ATOM 813 C C . SER A 1 102 ? -3.994 -0.901 23.974 1.00 98.31 102 SER A C 1
ATOM 815 O O . SER A 1 102 ? -4.874 -0.102 24.295 1.00 98.31 102 SER A O 1
ATOM 817 N N . GLN A 1 103 ? -3.249 -0.714 22.878 1.00 98.62 103 GLN A N 1
ATOM 818 C CA . GLN A 1 103 ? -3.472 0.423 21.977 1.00 98.62 103 GLN A CA 1
ATOM 819 C C . GLN A 1 103 ? -4.800 0.316 21.222 1.00 98.62 103 GLN A C 1
ATOM 821 O O . GLN A 1 103 ? -5.462 1.328 21.000 1.00 98.62 103 GLN A O 1
ATOM 826 N N . THR A 1 104 ? -5.223 -0.900 20.882 1.00 98.81 104 THR A N 1
ATOM 827 C CA . THR A 1 104 ? -6.526 -1.179 20.264 1.00 98.81 104 THR A CA 1
ATOM 828 C C . THR A 1 104 ? -7.680 -0.789 21.194 1.00 98.81 104 THR A C 1
ATOM 830 O O . THR A 1 104 ? -8.624 -0.123 20.772 1.00 98.81 104 THR A O 1
ATOM 833 N N . ALA A 1 105 ? -7.571 -1.106 22.484 1.00 98.81 105 ALA A N 1
ATOM 834 C CA . ALA A 1 105 ? -8.512 -0.656 23.506 1.00 98.81 105 ALA A CA 1
ATOM 835 C C . ALA A 1 105 ? -8.529 0.871 23.639 1.00 98.81 105 ALA A C 1
ATOM 837 O O . ALA A 1 105 ? -9.597 1.483 23.717 1.00 98.81 105 ALA A O 1
ATOM 838 N N . ARG A 1 106 ? -7.342 1.496 23.609 1.00 98.62 106 ARG A N 1
ATOM 839 C CA . ARG A 1 106 ? -7.202 2.954 23.666 1.00 98.62 106 ARG A CA 1
ATOM 840 C C . ARG A 1 106 ? -7.868 3.641 22.476 1.00 98.62 106 ARG A C 1
ATOM 842 O O . ARG A 1 106 ? -8.486 4.674 22.676 1.00 98.62 106 ARG A O 1
ATOM 849 N N . LEU A 1 107 ? -7.825 3.064 21.273 1.00 98.75 107 LEU A N 1
ATOM 850 C CA . LEU A 1 107 ? -8.539 3.603 20.110 1.00 98.75 107 LEU A CA 1
ATOM 851 C C . LEU A 1 107 ? -10.056 3.699 20.356 1.00 98.75 107 LEU A C 1
ATOM 853 O O . LEU A 1 107 ? -10.645 4.750 20.096 1.00 98.75 107 LEU A O 1
ATOM 857 N N . LEU A 1 108 ? -10.684 2.644 20.897 1.00 98.38 108 LEU A N 1
ATOM 858 C CA . LEU A 1 108 ? -12.100 2.700 21.285 1.00 98.38 108 LEU A CA 1
ATOM 859 C C . LEU A 1 108 ? -12.324 3.729 22.389 1.00 98.38 108 LEU A C 1
ATOM 861 O O . LEU A 1 108 ? -13.199 4.580 22.256 1.00 98.38 108 LEU A O 1
ATOM 865 N N . GLN A 1 109 ? -11.512 3.696 23.447 1.00 98.50 109 GLN A N 1
ATOM 866 C CA . GLN A 1 109 ? -11.605 4.651 24.552 1.00 98.50 109 GLN A CA 1
ATOM 867 C C . GLN A 1 109 ? -11.538 6.103 24.054 1.00 98.50 109 GLN A C 1
ATOM 869 O O . GLN A 1 109 ? -12.356 6.927 24.460 1.00 98.50 109 GLN A O 1
ATOM 874 N N . THR A 1 110 ? -10.620 6.411 23.134 1.00 98.56 110 THR A N 1
ATOM 875 C CA . THR A 1 110 ? -10.493 7.736 22.522 1.00 98.56 110 THR A CA 1
ATOM 876 C C . THR A 1 110 ? -11.729 8.108 21.703 1.00 98.56 110 THR A C 1
ATOM 878 O O . THR A 1 110 ? -12.135 9.265 21.733 1.00 98.56 110 THR A O 1
ATOM 881 N N . ALA A 1 111 ? -12.382 7.161 21.025 1.00 98.25 111 ALA A N 1
ATOM 882 C CA . ALA A 1 111 ? -13.627 7.437 20.307 1.00 98.25 111 ALA A CA 1
ATOM 883 C C . ALA A 1 111 ? -14.795 7.802 21.244 1.00 98.25 111 ALA A C 1
ATOM 885 O O . ALA A 1 111 ? -15.579 8.699 20.922 1.00 98.25 111 ALA A O 1
ATOM 886 N N . PHE A 1 112 ? -14.889 7.175 22.422 1.00 98.38 112 PHE A N 1
ATOM 887 C CA . PHE A 1 112 ? -15.832 7.594 23.469 1.00 98.38 112 PHE A CA 1
ATOM 888 C C . PHE A 1 112 ? -15.458 8.969 24.041 1.00 98.38 112 PHE A C 1
ATOM 890 O O . PHE A 1 112 ? -16.320 9.844 24.149 1.00 98.38 112 PHE A O 1
ATOM 897 N N . GLN A 1 113 ? -14.171 9.189 24.324 1.00 98.12 113 GLN A N 1
ATOM 898 C CA . GLN A 1 113 ? -13.655 10.455 24.851 1.00 98.12 113 GLN A CA 1
ATOM 899 C C . GLN A 1 113 ? -13.917 11.625 23.895 1.00 98.12 113 GLN A C 1
ATOM 901 O O . GLN A 1 113 ? -14.347 12.690 24.334 1.00 98.12 113 GLN A O 1
ATOM 906 N N . ALA A 1 114 ? -13.719 11.423 22.589 1.00 97.50 114 ALA A N 1
ATOM 907 C CA . ALA A 1 114 ? -14.003 12.412 21.549 1.00 97.50 114 ALA A CA 1
ATOM 908 C C . ALA A 1 114 ? -15.475 12.856 21.534 1.00 97.50 114 ALA A C 1
ATOM 910 O O . ALA A 1 114 ? -15.789 13.945 21.058 1.00 97.50 114 ALA A O 1
ATOM 911 N N . ASN A 1 115 ? -16.362 12.020 22.077 1.00 97.19 115 ASN A N 1
ATOM 912 C CA . ASN A 1 115 ? -17.795 12.257 22.190 1.00 97.19 115 ASN A CA 1
ATOM 913 C C . ASN A 1 115 ? -18.239 12.557 23.631 1.00 97.19 115 ASN A C 1
ATOM 915 O O . ASN A 1 115 ? -19.428 12.510 23.922 1.00 97.19 115 ASN A O 1
ATOM 919 N N . GLY A 1 116 ? -17.302 12.890 24.527 1.00 96.31 116 GLY A N 1
ATOM 920 C CA . GLY A 1 116 ? -17.579 13.371 25.883 1.00 96.31 116 GLY A CA 1
ATOM 921 C C . GLY A 1 116 ? -17.716 12.292 26.960 1.00 96.31 116 GLY A C 1
ATOM 922 O O . GLY A 1 116 ? -17.884 12.644 28.124 1.00 96.31 116 GLY A O 1
ATOM 923 N N . ALA A 1 117 ? -17.604 11.005 26.615 1.00 97.38 117 ALA A N 1
ATOM 924 C CA . ALA A 1 117 ? -17.746 9.909 27.570 1.00 97.38 117 ALA A CA 1
ATOM 925 C C . ALA A 1 117 ? -16.389 9.340 28.007 1.00 97.38 117 ALA A C 1
ATOM 927 O O . ALA A 1 117 ? -15.554 8.972 27.180 1.00 97.38 117 ALA A O 1
ATOM 928 N N . ALA A 1 118 ? -16.191 9.187 29.317 1.00 95.44 118 ALA A N 1
ATOM 929 C CA . ALA A 1 118 ? -15.045 8.474 29.872 1.00 95.44 118 ALA A CA 1
ATOM 930 C C . ALA A 1 118 ? -15.387 6.989 30.065 1.00 95.44 118 ALA A C 1
ATOM 932 O O . ALA A 1 118 ? -16.220 6.639 30.900 1.00 95.44 118 ALA A O 1
ATOM 933 N N . VAL A 1 119 ? -14.719 6.116 29.310 1.00 96.44 119 VAL A N 1
ATOM 934 C CA . VAL A 1 119 ? -14.868 4.657 29.408 1.00 96.44 119 VAL A CA 1
ATOM 935 C C . VAL A 1 119 ? -13.578 4.055 29.954 1.00 96.44 119 VAL A C 1
ATOM 937 O O . VAL A 1 119 ? -12.482 4.397 29.507 1.00 96.44 119 VAL A O 1
ATOM 940 N N . ARG A 1 120 ? -13.689 3.170 30.947 1.00 96.94 120 ARG A N 1
ATOM 941 C CA . ARG A 1 120 ? -12.528 2.497 31.549 1.00 96.94 120 ARG A CA 1
ATOM 942 C C . ARG A 1 120 ? -12.068 1.345 30.660 1.00 96.94 120 ARG A C 1
ATOM 944 O O . ARG A 1 120 ? -12.902 0.651 30.089 1.00 96.94 120 ARG A O 1
ATOM 951 N N . VAL A 1 121 ? -10.757 1.130 30.593 1.00 98.31 121 VAL A N 1
ATOM 952 C CA . VAL A 1 121 ? -10.149 -0.085 30.036 1.00 98.31 121 VAL A CA 1
ATOM 953 C C . VAL A 1 121 ? -9.647 -0.917 31.212 1.00 98.31 121 VAL A C 1
ATOM 955 O O . VAL A 1 121 ? -8.898 -0.398 32.039 1.00 98.31 121 VAL A O 1
ATOM 958 N N . VAL A 1 122 ? -10.086 -2.169 31.315 1.00 98.19 122 VAL A N 1
ATOM 959 C CA . VAL A 1 122 ? -9.763 -3.077 32.429 1.00 98.19 122 VAL A CA 1
ATOM 960 C C . VAL A 1 122 ? -9.444 -4.480 31.918 1.00 98.19 122 VAL A C 1
ATOM 962 O O . VAL A 1 122 ? -9.836 -4.851 30.811 1.00 98.19 122 VAL A O 1
ATOM 965 N N . LEU A 1 123 ? -8.739 -5.269 32.728 1.00 98.31 123 LEU A N 1
ATOM 966 C CA . LEU A 1 123 ? -8.587 -6.707 32.490 1.00 98.31 123 LEU A CA 1
ATOM 967 C C . LEU A 1 123 ? -9.851 -7.465 32.932 1.00 98.31 123 LEU A C 1
ATOM 969 O O . LEU A 1 123 ? -10.588 -6.982 33.794 1.00 98.31 123 LEU A O 1
ATOM 973 N N . GLU A 1 124 ? -10.094 -8.660 32.387 1.00 96.38 124 GLU A N 1
ATOM 974 C CA . GLU A 1 124 ? -11.259 -9.498 32.727 1.00 96.38 124 GLU A CA 1
ATOM 975 C C . GLU A 1 124 ? -11.409 -9.732 34.233 1.00 96.38 124 GLU A C 1
ATOM 977 O O . GLU A 1 124 ? -12.515 -9.613 34.768 1.00 96.38 124 GLU A O 1
ATOM 982 N N . SER A 1 125 ? -10.306 -10.011 34.927 1.00 96.88 125 SER A N 1
ATOM 983 C CA . SER A 1 125 ? -10.276 -10.208 36.382 1.00 96.88 125 SER A CA 1
ATOM 984 C C . SER A 1 125 ? -10.646 -8.961 37.191 1.00 96.88 125 SER A C 1
ATOM 986 O O . SER A 1 125 ? -11.014 -9.074 38.358 1.00 96.88 125 SER A O 1
ATOM 988 N N . GLN A 1 126 ? -10.570 -7.776 36.582 1.00 97.38 126 GLN A N 1
ATOM 989 C CA . GLN A 1 126 ? -10.815 -6.478 37.214 1.00 97.38 126 GLN A CA 1
ATOM 990 C C . GLN A 1 126 ? -12.156 -5.861 36.796 1.00 97.38 126 GLN A C 1
ATOM 992 O O . GLN A 1 126 ? -12.455 -4.727 37.174 1.00 97.38 126 GLN A O 1
ATOM 997 N N . ARG A 1 127 ? -12.960 -6.574 35.995 1.00 96.44 127 ARG A N 1
ATOM 998 C CA . ARG A 1 127 ? -14.215 -6.041 35.458 1.00 96.44 127 ARG A CA 1
ATOM 999 C C . ARG A 1 127 ? -15.244 -5.782 36.558 1.00 96.44 127 ARG A C 1
ATOM 1001 O O . ARG A 1 127 ? -15.441 -6.590 37.467 1.00 96.44 127 ARG A O 1
ATOM 1008 N N . GLU A 1 128 ? -16.006 -4.709 36.401 1.00 96.88 128 GLU A N 1
ATOM 1009 C CA . GLU A 1 128 ? -17.154 -4.426 37.265 1.00 96.88 128 GLU A CA 1
ATOM 1010 C C . GLU A 1 128 ? -18.390 -5.165 36.730 1.00 96.88 128 GLU A C 1
ATOM 1012 O O . GLU A 1 128 ? -18.931 -4.791 35.694 1.00 96.88 128 GLU A O 1
ATOM 1017 N N . ALA A 1 129 ? -18.856 -6.220 37.406 1.00 92.69 129 ALA A N 1
ATOM 1018 C CA . ALA A 1 129 ? -19.903 -7.103 36.867 1.00 92.69 129 ALA A CA 1
ATOM 1019 C C . ALA A 1 129 ? -21.247 -6.415 36.558 1.00 92.69 129 ALA A C 1
ATOM 1021 O O . ALA A 1 129 ? -21.991 -6.903 35.713 1.00 92.69 129 ALA A O 1
ATOM 1022 N N . ALA A 1 130 ? -21.550 -5.295 37.222 1.00 93.75 130 ALA A N 1
ATOM 1023 C CA . ALA A 1 130 ? -22.771 -4.520 37.002 1.00 93.75 130 ALA A CA 1
ATOM 1024 C C . ALA A 1 130 ? -22.733 -3.644 35.734 1.00 93.75 130 ALA A C 1
ATOM 1026 O O . ALA A 1 130 ? -23.768 -3.110 35.334 1.00 93.75 130 ALA A O 1
ATOM 1027 N N . ARG A 1 131 ? -21.560 -3.466 35.108 1.00 95.56 131 ARG A N 1
ATOM 1028 C CA . ARG A 1 131 ? -21.389 -2.615 33.925 1.00 95.56 131 ARG A CA 1
ATOM 1029 C C . ARG A 1 131 ? -21.316 -3.460 32.648 1.00 95.56 131 ARG A C 1
ATOM 1031 O O . ARG A 1 131 ? -20.520 -4.404 32.607 1.00 95.56 131 ARG A O 1
ATOM 1038 N N . PRO A 1 132 ? -22.078 -3.107 31.596 1.00 97.25 132 PRO A N 1
ATOM 1039 C CA . PRO A 1 132 ? -21.988 -3.790 30.310 1.00 97.25 132 PRO A CA 1
ATOM 1040 C C . PRO A 1 132 ? -20.611 -3.574 29.684 1.00 97.25 132 PRO A C 1
ATOM 1042 O O . PRO A 1 132 ? -19.965 -2.548 29.923 1.00 97.25 132 PRO A O 1
ATOM 1045 N N . SER A 1 133 ? -20.146 -4.536 28.893 1.00 98.44 133 SER A N 1
ATOM 1046 C CA . SER A 1 133 ? -18.748 -4.556 28.462 1.00 98.44 133 SER A CA 1
ATOM 1047 C C . SER A 1 133 ? -18.571 -4.717 26.951 1.00 98.44 133 SER A C 1
ATOM 1049 O O . SER A 1 133 ? -19.293 -5.453 26.275 1.00 98.44 133 SER A O 1
ATOM 1051 N N . LEU A 1 134 ? -17.557 -4.022 26.428 1.00 98.69 134 LEU A N 1
ATOM 1052 C CA . LEU A 1 134 ? -16.971 -4.251 25.109 1.00 98.69 134 LEU A CA 1
ATOM 1053 C C . LEU A 1 134 ? -15.754 -5.167 25.296 1.00 98.69 134 LEU A C 1
ATOM 1055 O O . LEU A 1 134 ? -14.716 -4.721 25.785 1.00 98.69 134 LEU A O 1
ATOM 1059 N N . TRP A 1 135 ? -15.890 -6.443 24.954 1.00 98.69 135 TRP A N 1
ATOM 1060 C CA . TRP A 1 135 ? -14.867 -7.472 25.144 1.00 98.69 135 TRP A CA 1
ATOM 1061 C C . TRP A 1 135 ? -13.963 -7.543 23.919 1.00 98.69 135 TRP A C 1
ATOM 1063 O O . TRP A 1 135 ? -14.441 -7.866 22.829 1.00 98.69 135 TRP A O 1
ATOM 1073 N N . LEU A 1 136 ? -12.672 -7.253 24.086 1.00 98.62 136 LEU A N 1
ATOM 1074 C CA . LEU A 1 136 ? -11.716 -7.245 22.979 1.00 98.62 136 LEU A CA 1
ATOM 1075 C C . LEU A 1 136 ? -10.808 -8.471 23.005 1.00 98.62 136 LEU A C 1
ATOM 1077 O O . LEU A 1 136 ? -10.129 -8.713 23.999 1.00 98.62 136 LEU A O 1
ATOM 1081 N N . GLY A 1 137 ? -10.735 -9.190 21.887 1.00 97.75 137 GLY A N 1
ATOM 1082 C CA . GLY A 1 137 ? -9.827 -10.328 21.712 1.00 97.75 137 GLY A CA 1
ATOM 1083 C C . GLY A 1 137 ? -10.280 -11.619 22.404 1.00 97.75 137 GLY A C 1
ATOM 1084 O O . GLY A 1 137 ? -11.458 -11.795 22.726 1.00 97.75 137 GLY A O 1
ATOM 1085 N N . ASP A 1 138 ? -9.334 -12.544 22.602 1.00 97.06 138 ASP A N 1
ATOM 1086 C CA . ASP A 1 138 ? -9.553 -13.912 23.111 1.00 97.06 138 ASP A CA 1
ATOM 1087 C C . ASP A 1 138 ? -9.849 -13.962 24.629 1.00 97.06 138 ASP A C 1
ATOM 1089 O O . ASP A 1 138 ? -9.082 -14.504 25.432 1.00 97.06 138 ASP A O 1
ATOM 1093 N N . THR A 1 139 ? -10.954 -13.336 25.032 1.00 98.00 139 THR A N 1
ATOM 1094 C CA . THR A 1 139 ? -11.435 -13.283 26.422 1.00 98.00 139 THR A CA 1
ATOM 1095 C C . THR A 1 139 ? -12.085 -14.597 26.859 1.00 98.00 139 THR A C 1
ATOM 1097 O O . THR A 1 139 ? -12.705 -15.311 26.065 1.00 98.00 139 THR A O 1
ATOM 1100 N N . ASN A 1 140 ? -12.022 -14.914 28.154 1.00 97.50 140 ASN A N 1
ATOM 1101 C CA . ASN A 1 140 ? -12.758 -16.037 28.736 1.00 97.50 140 ASN A CA 1
ATOM 1102 C C . ASN A 1 140 ? -14.270 -15.896 28.523 1.00 97.50 140 ASN A C 1
ATOM 1104 O O . ASN A 1 140 ? -14.950 -16.905 28.320 1.00 97.50 140 ASN A O 1
ATOM 1108 N N . PHE A 1 141 ? -14.802 -14.669 28.548 1.00 97.69 141 PHE A N 1
ATOM 1109 C CA . PHE A 1 141 ? -16.192 -14.417 28.169 1.00 97.69 141 PHE A CA 1
ATOM 1110 C C . PHE A 1 141 ? -16.478 -14.843 26.722 1.00 97.69 141 PHE A C 1
ATOM 1112 O O . PHE A 1 141 ? -17.393 -15.637 26.511 1.00 97.69 141 PHE A O 1
ATOM 1119 N N . ALA A 1 142 ? -15.679 -14.399 25.743 1.00 97.50 142 ALA A N 1
ATOM 1120 C CA . ALA A 1 142 ? -15.865 -14.771 24.337 1.00 97.50 142 ALA A CA 1
ATOM 1121 C C . ALA A 1 142 ? -15.834 -16.296 24.130 1.00 97.50 142 ALA A C 1
ATOM 1123 O O . ALA A 1 142 ? -16.737 -16.850 23.496 1.00 97.50 142 ALA A O 1
ATOM 1124 N N . ARG A 1 143 ? -14.872 -16.995 24.750 1.00 97.62 143 ARG A N 1
ATOM 1125 C CA . ARG A 1 143 ? -14.776 -18.466 24.690 1.00 97.62 143 ARG A CA 1
ATOM 1126 C C . ARG A 1 143 ? -16.019 -19.159 25.250 1.00 97.62 143 ARG A C 1
ATOM 1128 O O . ARG A 1 143 ? -16.526 -20.093 24.637 1.00 97.62 143 ARG A O 1
ATOM 1135 N N . LYS A 1 144 ? -16.557 -18.685 26.383 1.00 97.62 144 LYS A N 1
ATOM 1136 C CA . LYS A 1 144 ? -17.797 -19.226 26.981 1.00 97.62 144 LYS A CA 1
ATOM 1137 C C . LYS A 1 144 ? -19.025 -19.034 26.090 1.00 97.62 144 LYS A C 1
ATOM 1139 O O . LYS A 1 144 ? -19.954 -19.827 26.182 1.00 97.62 144 LYS A O 1
ATOM 1144 N N . GLN A 1 145 ? -19.013 -18.024 25.220 1.00 97.50 145 GLN A N 1
ATOM 1145 C CA . GLN A 1 145 ? -20.048 -17.810 24.205 1.00 97.50 145 GLN A CA 1
ATOM 1146 C C . GLN A 1 145 ? -19.823 -18.625 22.915 1.00 97.50 145 GLN A C 1
ATOM 1148 O O . GLN A 1 145 ? -20.527 -18.426 21.922 1.00 97.50 145 GLN A O 1
ATOM 1153 N N . GLY A 1 146 ? -18.840 -19.534 22.907 1.00 96.69 146 GLY A N 1
ATOM 1154 C CA . GLY A 1 146 ? -18.518 -20.389 21.764 1.00 96.69 146 GLY A CA 1
ATOM 1155 C C . GLY A 1 146 ? -17.734 -19.687 20.654 1.00 96.69 146 GLY A C 1
ATOM 1156 O O . GLY A 1 146 ? -17.753 -20.151 19.517 1.00 96.69 146 GLY A O 1
ATOM 1157 N N . ILE A 1 147 ? -17.074 -18.562 20.947 1.00 97.19 147 ILE A N 1
ATOM 1158 C CA . ILE A 1 147 ? -16.220 -17.867 19.979 1.00 97.19 147 ILE A CA 1
ATOM 1159 C C . ILE A 1 147 ? -14.800 -18.431 20.088 1.00 97.19 147 ILE A C 1
ATOM 1161 O O . ILE A 1 147 ? -14.097 -18.167 21.061 1.00 97.19 147 ILE A O 1
ATOM 1165 N N . ASP A 1 148 ? -14.381 -19.190 19.074 1.00 95.69 148 ASP A N 1
ATOM 1166 C CA . ASP A 1 148 ? -13.000 -19.654 18.908 1.00 95.69 148 ASP A CA 1
ATOM 1167 C C . ASP A 1 148 ? -12.254 -18.746 17.924 1.00 95.69 148 ASP A C 1
ATOM 1169 O O . ASP A 1 148 ? -12.349 -18.898 16.704 1.00 95.69 148 ASP A O 1
ATOM 1173 N N . VAL A 1 149 ? -11.504 -17.777 18.457 1.00 95.38 149 VAL A N 1
ATOM 1174 C CA . VAL A 1 149 ? -10.718 -16.855 17.624 1.00 95.38 149 VAL A CA 1
ATOM 1175 C C . VAL A 1 149 ? -9.442 -17.477 17.059 1.00 95.38 149 VAL A C 1
ATOM 1177 O O . VAL A 1 149 ? -8.887 -16.948 16.099 1.00 95.38 149 VAL A O 1
ATOM 1180 N N . ARG A 1 150 ? -8.975 -18.601 17.618 1.00 92.38 150 ARG A N 1
ATOM 1181 C CA . ARG A 1 150 ? -7.762 -19.300 17.160 1.00 92.38 150 ARG A CA 1
ATOM 1182 C C . ARG A 1 150 ? -8.037 -20.144 15.917 1.00 92.38 150 ARG A C 1
ATOM 1184 O O . ARG A 1 150 ? -7.132 -20.373 15.121 1.00 92.38 150 ARG A O 1
ATOM 1191 N N . GLY A 1 151 ? -9.285 -20.579 15.743 1.00 93.50 151 GLY A N 1
ATOM 1192 C CA . GLY A 1 151 ? -9.772 -21.247 14.535 1.00 93.50 151 GLY A CA 1
ATOM 1193 C C . GLY A 1 151 ? -10.075 -20.303 13.363 1.00 93.50 151 GLY A C 1
ATOM 1194 O O . GLY A 1 151 ? -10.365 -20.768 12.259 1.00 93.50 151 GLY A O 1
ATOM 1195 N N . LEU A 1 152 ? -10.020 -18.982 13.565 1.00 95.88 152 LEU A N 1
ATOM 1196 C CA . LEU A 1 152 ? -10.245 -18.009 12.498 1.00 95.88 152 LEU A CA 1
ATOM 1197 C C . LEU A 1 152 ? -9.114 -18.059 11.459 1.00 95.88 152 LEU A C 1
ATOM 1199 O O . LEU A 1 152 ? -7.949 -18.275 11.771 1.00 95.88 152 LEU A O 1
ATOM 1203 N N . ARG A 1 153 ? -9.445 -17.822 10.186 1.00 92.06 153 ARG A N 1
ATOM 1204 C CA . ARG A 1 153 ? -8.455 -17.741 9.096 1.00 92.06 153 ARG A CA 1
ATOM 1205 C C . ARG A 1 153 ? -8.031 -16.301 8.837 1.00 92.06 153 ARG A C 1
ATOM 1207 O O . ARG A 1 153 ? -8.845 -15.394 8.990 1.00 92.06 153 ARG A O 1
ATOM 1214 N N . ASP A 1 154 ? -6.804 -16.097 8.364 1.00 92.81 154 ASP A N 1
ATOM 1215 C CA . ASP A 1 154 ? -6.304 -14.783 7.917 1.00 92.81 154 ASP A CA 1
ATOM 1216 C C . ASP A 1 154 ? -6.642 -13.664 8.917 1.00 92.81 154 ASP A C 1
ATOM 1218 O O . ASP A 1 154 ? -6.508 -13.877 10.121 1.00 92.81 154 ASP A O 1
ATOM 1222 N N . TRP A 1 155 ? -7.109 -12.514 8.433 1.00 96.00 155 TRP A N 1
ATOM 1223 C CA . TRP A 1 155 ? -7.540 -11.362 9.233 1.00 96.00 155 TRP A CA 1
ATOM 1224 C C . TRP A 1 155 ? -9.011 -11.440 9.658 1.00 96.00 155 TRP A C 1
ATOM 1226 O O . TRP A 1 155 ? -9.642 -10.406 9.880 1.00 96.00 155 TRP A O 1
ATOM 1236 N N . SER A 1 156 ? -9.589 -12.646 9.709 1.00 97.44 156 SER A N 1
ATOM 1237 C CA . SER A 1 156 ? -10.999 -12.802 10.068 1.00 97.44 156 SER A CA 1
ATOM 1238 C C . SER A 1 156 ? -11.254 -12.389 11.512 1.00 97.44 156 SER A C 1
ATOM 1240 O O . SER A 1 156 ? -10.391 -12.524 12.386 1.00 97.44 156 SER A O 1
ATOM 1242 N N . TYR A 1 157 ? -12.467 -11.907 11.753 1.00 98.62 157 TYR A N 1
ATOM 1243 C CA . TYR A 1 157 ? -12.897 -11.440 13.058 1.00 98.62 157 TYR A CA 1
ATOM 1244 C C . TYR A 1 157 ? -14.402 -11.606 13.269 1.00 98.62 157 TYR A C 1
ATOM 1246 O O . TYR A 1 157 ? -15.174 -11.779 12.324 1.00 98.62 157 TYR A O 1
ATOM 1254 N N . VAL A 1 158 ? -14.805 -11.525 14.534 1.00 98.56 158 VAL A N 1
ATOM 1255 C CA . VAL A 1 158 ? -16.183 -11.627 15.006 1.00 98.56 158 VAL A CA 1
ATOM 1256 C C . VAL A 1 158 ? -16.591 -10.327 15.694 1.00 98.56 158 VAL A C 1
ATOM 1258 O O . VAL A 1 158 ? -15.868 -9.821 16.555 1.00 98.56 158 VAL A O 1
ATOM 1261 N N . LEU A 1 159 ? -17.770 -9.816 15.336 1.00 98.62 159 LEU A N 1
ATOM 1262 C CA . LEU A 1 159 ? -18.498 -8.784 16.075 1.00 98.62 159 LEU A CA 1
ATOM 1263 C C . LEU A 1 159 ? -19.825 -9.393 16.516 1.00 98.62 159 LEU A C 1
ATOM 1265 O O . LEU A 1 159 ? -20.645 -9.744 15.665 1.00 98.62 159 LEU A O 1
ATOM 1269 N N . ARG A 1 160 ? -20.050 -9.551 17.820 1.00 98.38 160 ARG A N 1
ATOM 1270 C CA . ARG A 1 160 ? -21.266 -10.212 18.303 1.00 98.38 160 ARG A CA 1
ATOM 1271 C C . ARG A 1 160 ? -21.806 -9.600 19.583 1.00 98.38 160 ARG A C 1
ATOM 1273 O O . ARG A 1 160 ? -21.046 -9.382 20.520 1.00 98.38 160 ARG A O 1
ATOM 1280 N N . ALA A 1 161 ? -23.110 -9.357 19.623 1.00 97.94 161 ALA A N 1
ATOM 1281 C CA . ALA A 1 161 ? -23.820 -8.897 20.806 1.00 97.94 161 ALA A CA 1
ATOM 1282 C C . ALA A 1 161 ? -24.482 -10.066 21.557 1.00 97.94 161 ALA A C 1
ATOM 1284 O O . ALA A 1 161 ? -24.995 -11.010 20.953 1.00 97.94 161 ALA A O 1
ATOM 1285 N N . PHE A 1 162 ? -24.467 -9.989 22.886 1.00 96.12 162 PHE A N 1
ATOM 1286 C CA . PHE A 1 162 ? -25.099 -10.918 23.821 1.00 96.12 162 PHE A CA 1
ATOM 1287 C C . PHE A 1 162 ? -25.808 -10.105 24.909 1.00 96.12 162 PHE A C 1
ATOM 1289 O O . PHE A 1 162 ? -25.213 -9.740 25.926 1.00 96.12 162 PHE A O 1
ATOM 1296 N N . GLY A 1 163 ? -27.075 -9.758 24.677 1.00 93.44 163 GLY A N 1
ATOM 1297 C CA . GLY A 1 163 ? -27.750 -8.750 25.495 1.00 93.44 163 GLY A CA 1
ATOM 1298 C C . GLY A 1 163 ? -26.995 -7.422 25.402 1.00 93.44 163 GLY A C 1
ATOM 1299 O O . GLY A 1 163 ? -26.804 -6.907 24.310 1.00 93.44 163 GLY A O 1
ATOM 1300 N N . ARG A 1 164 ? -26.512 -6.886 26.530 1.00 95.19 164 ARG A N 1
ATOM 1301 C CA . ARG A 1 164 ? -25.714 -5.641 26.562 1.00 95.19 164 ARG A CA 1
ATOM 1302 C C . ARG A 1 164 ? -24.201 -5.860 26.436 1.00 95.19 164 ARG A C 1
ATOM 1304 O O . ARG A 1 164 ? -23.447 -4.899 26.514 1.00 95.19 164 ARG A O 1
ATOM 1311 N N . GLU A 1 165 ? -23.748 -7.097 26.275 1.00 97.75 165 GLU A N 1
ATOM 1312 C CA . GLU A 1 165 ? -22.331 -7.417 26.091 1.00 97.75 165 GLU A CA 1
ATOM 1313 C C . GLU A 1 165 ? -21.993 -7.441 24.600 1.00 97.75 165 GLU A C 1
ATOM 1315 O O . GLU A 1 165 ? -22.735 -8.029 23.816 1.00 97.75 165 GLU A O 1
ATOM 1320 N N . VAL A 1 166 ? -20.872 -6.846 24.191 1.00 98.50 166 VAL A N 1
ATOM 1321 C CA . VAL A 1 166 ? -20.431 -6.859 22.785 1.00 98.50 166 VAL A CA 1
ATOM 1322 C C . VAL A 1 166 ? -19.019 -7.416 22.702 1.00 98.50 166 VAL A C 1
ATOM 1324 O O . VAL A 1 166 ? -18.095 -6.864 23.289 1.00 98.50 166 VAL A O 1
ATOM 1327 N N . VAL A 1 167 ? -18.841 -8.505 21.961 1.00 98.81 167 VAL A N 1
ATOM 1328 C CA . VAL A 1 167 ? -17.537 -9.103 21.664 1.00 98.81 167 VAL A CA 1
ATOM 1329 C C . VAL A 1 167 ? -17.024 -8.566 20.332 1.00 98.81 167 VAL A C 1
ATOM 1331 O O . VAL A 1 167 ? -17.734 -8.617 19.327 1.00 98.81 167 VAL A O 1
ATOM 1334 N N . ILE A 1 168 ? -15.784 -8.082 20.331 1.00 98.81 168 ILE A N 1
ATOM 1335 C CA . ILE A 1 168 ? -15.039 -7.608 19.162 1.00 98.81 168 ILE A CA 1
ATOM 1336 C C . ILE A 1 168 ? -13.686 -8.321 19.187 1.00 98.81 168 ILE A C 1
ATOM 1338 O O . ILE A 1 168 ? -12.768 -7.914 19.898 1.00 98.81 168 ILE A O 1
ATOM 1342 N N . ALA A 1 169 ? -13.557 -9.423 18.457 1.00 98.44 169 ALA A N 1
ATOM 1343 C CA . ALA A 1 169 ? -12.392 -10.293 18.588 1.00 98.44 169 ALA A CA 1
ATOM 1344 C C . ALA A 1 169 ? -11.952 -10.845 17.234 1.00 98.44 169 ALA A C 1
ATOM 1346 O O . ALA A 1 169 ? -12.786 -11.245 16.424 1.00 98.44 169 ALA A O 1
ATOM 1347 N N . GLY A 1 170 ? -10.647 -10.863 16.980 1.00 98.12 170 GLY A N 1
ATOM 1348 C CA . GLY A 1 170 ? -10.083 -11.389 15.741 1.00 98.12 170 GLY A CA 1
ATOM 1349 C C . GLY A 1 170 ? -8.948 -12.372 15.974 1.00 98.12 170 GLY A C 1
ATOM 1350 O O . GLY A 1 170 ? -8.586 -12.678 17.108 1.00 98.12 170 GLY A O 1
ATOM 1351 N N . HIS A 1 171 ? -8.412 -12.885 14.870 1.00 96.50 171 HIS A N 1
ATOM 1352 C CA . HIS A 1 171 ? -7.321 -13.852 14.889 1.00 96.50 171 HIS A CA 1
ATOM 1353 C C . HIS A 1 171 ? -5.989 -13.195 15.284 1.00 96.50 171 HIS A C 1
ATOM 1355 O O . HIS A 1 171 ? -5.226 -12.746 14.426 1.00 96.50 171 HIS A O 1
ATOM 1361 N N . ASP A 1 172 ? -5.722 -13.125 16.584 1.00 95.69 172 ASP A N 1
ATOM 1362 C CA . ASP A 1 172 ? -4.458 -12.625 17.121 1.00 95.69 172 ASP A CA 1
ATOM 1363 C C . ASP A 1 172 ? -3.470 -13.776 17.324 1.00 95.69 172 ASP A C 1
ATOM 1365 O O . ASP A 1 172 ? -3.809 -14.777 17.955 1.00 95.69 172 ASP A O 1
ATOM 1369 N N . HIS A 1 173 ? -2.251 -13.644 16.799 1.00 93.75 173 HIS A N 1
ATOM 1370 C CA . HIS A 1 173 ? -1.145 -14.545 17.124 1.00 93.75 173 HIS A CA 1
ATOM 1371 C C . HIS A 1 173 ? 0.209 -13.931 16.753 1.00 93.75 173 HIS A C 1
ATOM 1373 O O . HIS A 1 173 ? 0.318 -13.140 15.812 1.00 93.75 173 HIS A O 1
ATOM 1379 N N . ALA A 1 174 ? 1.260 -14.341 17.461 1.00 91.44 174 ALA A N 1
ATOM 1380 C CA . ALA A 1 174 ? 2.621 -13.943 17.129 1.00 91.44 174 ALA A CA 1
ATOM 1381 C C . ALA A 1 174 ? 3.048 -14.569 15.798 1.00 91.44 174 ALA A C 1
ATOM 1383 O O . ALA A 1 174 ? 2.564 -15.650 15.432 1.00 91.44 174 ALA A O 1
ATOM 1384 N N . ALA A 1 175 ? 3.954 -13.917 15.075 1.00 87.19 175 ALA A N 1
ATOM 1385 C CA . ALA A 1 175 ? 4.515 -14.502 13.865 1.00 87.19 175 ALA A CA 1
ATOM 1386 C C . ALA A 1 175 ? 5.102 -15.891 14.163 1.00 87.19 175 ALA A C 1
ATOM 1388 O O . ALA A 1 175 ? 5.925 -16.051 15.066 1.00 87.19 175 ALA A O 1
ATOM 1389 N N . ARG A 1 176 ? 4.682 -16.909 13.405 1.00 85.06 176 ARG A N 1
ATOM 1390 C CA . ARG A 1 176 ? 5.097 -18.300 13.669 1.00 85.06 176 ARG A CA 1
ATOM 1391 C C . ARG A 1 176 ? 6.492 -18.596 13.139 1.00 85.06 176 ARG A C 1
ATOM 1393 O O . ARG A 1 176 ? 7.168 -19.501 13.615 1.00 85.06 176 ARG A O 1
ATOM 1400 N N . ALA A 1 177 ? 6.889 -17.855 12.114 1.00 81.25 177 ALA A N 1
ATOM 1401 C CA . ALA A 1 177 ? 8.141 -18.058 11.427 1.00 81.25 177 ALA A CA 1
ATOM 1402 C C . ALA A 1 177 ? 9.337 -17.490 12.204 1.00 81.25 177 ALA A C 1
ATOM 1404 O O . ALA A 1 177 ? 9.267 -16.400 12.773 1.00 81.25 177 ALA A O 1
ATOM 1405 N N . VAL A 1 178 ? 10.484 -18.164 12.119 1.00 80.00 178 VAL A N 1
ATOM 1406 C CA . VAL A 1 178 ? 11.784 -17.603 12.523 1.00 80.00 178 VAL A CA 1
ATOM 1407 C C . VAL A 1 178 ? 12.331 -16.744 11.371 1.00 80.00 178 VAL A C 1
ATOM 1409 O O . VAL A 1 178 ? 12.346 -17.226 10.234 1.00 80.00 178 VAL A O 1
ATOM 1412 N N . PRO A 1 179 ? 12.773 -15.486 11.583 1.00 70.44 179 PRO A N 1
ATOM 1413 C CA . PRO A 1 179 ? 13.358 -14.649 10.528 1.00 70.44 179 PRO A CA 1
ATOM 1414 C C . PRO A 1 179 ? 14.583 -15.277 9.849 1.00 70.44 179 PRO A C 1
ATOM 1416 O O . PRO A 1 179 ? 15.326 -16.032 10.465 1.00 70.44 179 PRO A O 1
ATOM 1419 N N . GLY A 1 180 ? 14.785 -14.977 8.560 1.00 59.41 180 GLY A N 1
ATOM 1420 C CA . GLY A 1 180 ? 15.846 -15.609 7.746 1.00 59.41 180 GLY A CA 1
ATOM 1421 C C . GLY A 1 180 ? 17.162 -14.855 7.743 1.00 59.41 180 GLY A C 1
ATOM 1422 O O . GLY A 1 180 ? 18.181 -15.377 7.312 1.00 59.41 180 GLY A O 1
ATOM 1423 N N . SER A 1 181 ? 17.130 -13.622 8.229 1.00 59.53 181 SER A N 1
ATOM 1424 C CA . SER A 1 181 ? 18.299 -12.786 8.420 1.00 59.53 181 SER A CA 1
ATOM 1425 C C . SER A 1 181 ? 18.032 -11.788 9.551 1.00 59.53 181 SER A C 1
ATOM 1427 O O . SER A 1 181 ? 16.880 -11.374 9.747 1.00 59.53 181 SER A O 1
ATOM 1429 N N . PRO A 1 182 ? 19.073 -11.375 10.295 1.00 46.12 182 PRO A N 1
ATOM 1430 C CA . PRO A 1 182 ? 18.966 -10.279 11.250 1.00 46.12 182 PRO A CA 1
ATOM 1431 C C . PRO A 1 182 ? 18.437 -9.017 10.550 1.00 46.12 182 PRO A C 1
ATOM 1433 O O . PRO A 1 182 ? 19.004 -8.576 9.553 1.00 46.12 182 PRO A O 1
ATOM 1436 N N . GLY A 1 183 ? 17.333 -8.450 11.046 1.00 49.84 183 GLY A N 1
ATOM 1437 C CA . GLY A 1 183 ? 16.730 -7.220 10.510 1.00 49.84 183 GLY A CA 1
ATOM 1438 C C . GLY A 1 183 ? 15.516 -7.403 9.589 1.00 49.84 183 GLY A C 1
ATOM 1439 O O . GLY A 1 183 ? 14.845 -6.414 9.296 1.00 49.84 183 GLY A O 1
ATOM 1440 N N . ARG A 1 184 ? 15.159 -8.631 9.173 1.00 62.44 184 ARG A N 1
ATOM 1441 C CA . ARG A 1 184 ? 13.823 -8.895 8.600 1.00 62.44 184 ARG A CA 1
ATOM 1442 C C . ARG A 1 184 ? 12.817 -9.109 9.733 1.00 62.44 184 ARG A C 1
ATOM 1444 O O . ARG A 1 184 ? 12.901 -10.096 10.454 1.00 62.44 184 ARG A O 1
ATOM 1451 N N . GLN A 1 185 ? 11.870 -8.187 9.883 1.00 66.38 185 GLN A N 1
ATOM 1452 C CA . GLN A 1 185 ? 10.781 -8.311 10.851 1.00 66.38 185 GLN A CA 1
ATOM 1453 C C . GLN A 1 185 ? 9.687 -9.234 10.303 1.00 66.38 185 GLN A C 1
ATOM 1455 O O . GLN A 1 185 ? 9.159 -8.986 9.215 1.00 66.38 185 GLN A O 1
ATOM 1460 N N . ASN A 1 186 ? 9.333 -10.268 11.067 1.00 79.62 186 ASN A N 1
ATOM 1461 C CA . ASN A 1 186 ? 8.072 -10.973 10.871 1.00 79.62 186 ASN A CA 1
ATOM 1462 C C . ASN A 1 186 ? 6.969 -10.206 11.604 1.00 79.62 186 ASN A C 1
ATOM 1464 O O . ASN A 1 186 ? 7.211 -9.654 12.678 1.00 79.62 186 ASN A O 1
ATOM 1468 N N . TRP A 1 187 ? 5.786 -10.128 11.003 1.00 88.88 187 TRP A N 1
ATOM 1469 C CA . TRP A 1 187 ? 4.685 -9.352 11.561 1.00 88.88 187 TRP A CA 1
ATOM 1470 C C . TRP A 1 187 ? 3.766 -10.249 12.364 1.00 88.88 187 TRP A C 1
ATOM 1472 O O . TRP A 1 187 ? 3.318 -11.275 11.860 1.00 88.88 187 TRP A O 1
ATOM 1482 N N . ASP A 1 188 ? 3.444 -9.829 13.580 1.00 92.44 188 ASP A N 1
ATOM 1483 C CA . ASP A 1 188 ? 2.368 -10.449 14.339 1.00 92.44 188 ASP A CA 1
ATOM 1484 C C . ASP A 1 188 ? 1.028 -10.192 13.650 1.00 92.44 188 ASP A C 1
ATOM 1486 O O . ASP A 1 188 ? 0.795 -9.138 13.040 1.00 92.44 188 ASP A O 1
ATOM 1490 N N . ARG A 1 189 ? 0.119 -11.156 13.774 1.00 94.44 189 ARG A N 1
ATOM 1491 C CA . ARG A 1 189 ? -1.262 -10.968 13.360 1.00 94.44 189 ARG A CA 1
ATOM 1492 C C . ARG A 1 189 ? -2.036 -10.344 14.506 1.00 94.44 189 ARG A C 1
ATOM 1494 O O . ARG A 1 189 ? -2.101 -10.907 15.592 1.00 94.44 189 ARG A O 1
ATOM 1501 N N . VAL A 1 190 ? -2.637 -9.190 14.238 1.00 96.62 190 VAL A N 1
ATOM 1502 C CA . VAL A 1 190 ? -3.452 -8.426 15.194 1.00 96.62 190 VAL A CA 1
ATOM 1503 C C . VAL A 1 190 ? -4.882 -8.284 14.662 1.00 96.62 190 VAL A C 1
ATOM 1505 O O . VAL A 1 190 ? -5.372 -7.186 14.387 1.00 96.62 190 VAL A O 1
ATOM 1508 N N . GLY A 1 191 ? -5.551 -9.419 14.440 1.00 97.69 191 GLY A N 1
ATOM 1509 C CA . GLY A 1 191 ? -6.918 -9.483 13.921 1.00 97.69 191 GLY A CA 1
ATOM 1510 C C . GLY A 1 191 ? -7.939 -8.706 14.763 1.00 97.69 191 GLY A C 1
ATOM 1511 O O . GLY A 1 191 ? -8.859 -8.110 14.203 1.00 97.69 191 GLY A O 1
ATOM 1512 N N . THR A 1 192 ? -7.767 -8.623 16.083 1.00 98.69 192 THR A N 1
ATOM 1513 C CA . THR A 1 192 ? -8.627 -7.803 16.953 1.00 98.69 192 THR A CA 1
ATOM 1514 C C . THR A 1 192 ? -8.470 -6.310 16.663 1.00 98.69 192 THR A C 1
ATOM 1516 O O . THR A 1 192 ? -9.457 -5.576 16.691 1.00 98.69 192 THR A O 1
ATOM 1519 N N . ALA A 1 193 ? -7.268 -5.845 16.303 1.00 98.69 193 ALA A N 1
ATOM 1520 C CA . ALA A 1 193 ? -7.060 -4.455 15.895 1.00 98.69 193 ALA A CA 1
ATOM 1521 C C . ALA A 1 193 ? -7.791 -4.131 14.583 1.00 98.69 193 ALA A C 1
ATOM 1523 O O . ALA A 1 193 ? -8.395 -3.063 14.466 1.00 98.69 193 ALA A O 1
ATOM 1524 N N . LYS A 1 194 ? -7.819 -5.072 13.626 1.00 98.56 194 LYS A N 1
ATOM 1525 C CA . LYS A 1 194 ? -8.657 -4.964 12.419 1.00 98.56 194 LYS A CA 1
ATOM 1526 C C . LYS A 1 194 ? -10.147 -4.927 12.777 1.00 98.56 194 LYS A C 1
ATOM 1528 O O . LYS A 1 194 ? -10.843 -4.013 12.339 1.00 98.56 194 LYS A O 1
ATOM 1533 N N . ALA A 1 195 ? -10.611 -5.843 13.628 1.00 98.81 195 ALA A N 1
ATOM 1534 C CA . ALA A 1 195 ? -12.002 -5.89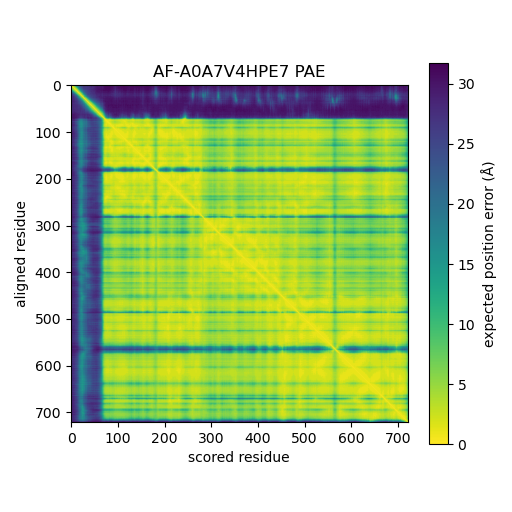8 14.086 1.00 98.81 195 ALA A CA 1
ATOM 1535 C C . ALA A 1 195 ? -12.459 -4.570 14.710 1.00 98.81 195 ALA A C 1
ATOM 1537 O O . ALA A 1 195 ? -13.519 -4.042 14.374 1.00 98.81 195 ALA A O 1
ATOM 1538 N N . VAL A 1 196 ? -11.627 -3.999 15.585 1.00 98.88 196 VAL A N 1
ATOM 1539 C CA . VAL A 1 196 ? -11.886 -2.715 16.239 1.00 98.88 196 VAL A CA 1
ATOM 1540 C C . VAL A 1 196 ? -11.831 -1.550 15.259 1.00 98.88 196 VAL A C 1
ATOM 1542 O O . VAL A 1 196 ? -12.679 -0.667 15.354 1.00 98.88 196 VAL A O 1
ATOM 1545 N N . ALA A 1 197 ? -10.890 -1.528 14.312 1.00 98.75 197 ALA A N 1
ATOM 1546 C CA . ALA A 1 197 ? -10.840 -0.478 13.297 1.00 98.75 197 ALA A CA 1
ATOM 1547 C C . ALA A 1 197 ? -12.132 -0.447 12.459 1.00 98.75 197 ALA A C 1
ATOM 1549 O O . ALA A 1 197 ? -12.714 0.623 12.257 1.00 98.75 197 ALA A O 1
ATOM 1550 N N . ASP A 1 198 ? -12.637 -1.614 12.051 1.00 98.62 198 ASP A N 1
ATOM 1551 C CA . ASP A 1 198 ? -13.899 -1.717 11.313 1.00 98.62 198 ASP A CA 1
ATOM 1552 C C . ASP A 1 198 ? -15.106 -1.357 12.176 1.00 98.62 198 ASP A C 1
ATOM 1554 O O . ASP A 1 198 ? -15.949 -0.567 11.747 1.00 98.62 198 ASP A O 1
ATOM 1558 N N . PHE A 1 199 ? -15.170 -1.867 13.407 1.00 98.75 199 PHE A N 1
ATOM 1559 C CA . PHE A 1 199 ? -16.230 -1.538 14.358 1.00 98.75 199 PHE A CA 1
ATOM 1560 C C . PHE A 1 199 ? -16.284 -0.030 14.640 1.00 98.75 199 PHE A C 1
ATOM 1562 O O . PHE A 1 199 ? -17.345 0.592 14.578 1.00 98.75 199 PHE A O 1
ATOM 1569 N N . ALA A 1 200 ? -15.128 0.591 14.879 1.00 98.69 200 ALA A N 1
ATOM 1570 C CA . ALA A 1 200 ? -15.023 2.015 15.151 1.00 98.69 200 ALA A CA 1
ATOM 1571 C C . ALA A 1 200 ? -15.427 2.863 13.933 1.00 98.69 200 ALA A C 1
ATOM 1573 O O . ALA A 1 200 ? -16.111 3.881 14.078 1.00 98.69 200 ALA A O 1
ATOM 1574 N N . ARG A 1 201 ? -15.057 2.428 12.722 1.00 98.19 201 ARG A N 1
ATOM 1575 C CA . ARG A 1 201 ? -15.478 3.078 11.475 1.00 98.19 201 ARG A CA 1
ATOM 1576 C C . ARG A 1 201 ? -16.989 3.010 11.273 1.00 98.19 201 ARG A C 1
ATOM 1578 O O . ARG A 1 201 ? -17.590 4.017 10.888 1.00 98.19 201 ARG A O 1
ATOM 1585 N N . GLN A 1 202 ? -17.573 1.835 11.497 1.00 97.44 202 GLN A N 1
ATOM 1586 C CA . GLN A 1 202 ? -18.986 1.556 11.245 1.00 97.44 202 GLN A CA 1
ATOM 1587 C C . GLN A 1 202 ? -19.905 2.220 12.272 1.00 97.44 202 GLN A C 1
ATOM 1589 O O . GLN A 1 202 ? -20.901 2.820 11.880 1.00 97.44 202 GLN A O 1
ATOM 1594 N N . PHE A 1 203 ? -19.557 2.157 13.560 1.00 98.19 203 PHE A N 1
ATOM 1595 C CA . PHE A 1 203 ? -20.482 2.522 14.637 1.00 98.19 203 PHE A CA 1
ATOM 1596 C C . PHE A 1 203 ? -20.055 3.760 15.435 1.00 98.19 203 PHE A C 1
ATOM 1598 O O . PHE A 1 203 ? -20.910 4.482 15.938 1.00 98.19 203 PHE A O 1
ATOM 1605 N N . LEU A 1 204 ? -18.751 4.045 15.550 1.00 97.94 204 LEU A N 1
ATOM 1606 C CA . LEU A 1 204 ? -18.229 5.092 16.449 1.00 97.94 204 LEU A CA 1
ATOM 1607 C C . LEU A 1 204 ? -17.808 6.373 15.708 1.00 97.94 204 LEU A C 1
ATOM 1609 O O . LEU A 1 204 ? -17.181 7.253 16.295 1.00 97.94 204 LEU A O 1
ATOM 1613 N N . GLY A 1 205 ? -18.122 6.487 14.414 1.00 97.12 205 GLY A N 1
ATOM 1614 C CA . GLY A 1 205 ? -17.795 7.679 13.628 1.00 97.12 205 GLY A CA 1
ATOM 1615 C C . GLY A 1 205 ? -16.291 7.900 13.438 1.00 97.12 205 GLY A C 1
ATOM 1616 O O . GLY A 1 205 ? -15.861 9.036 13.260 1.00 97.12 205 GLY A O 1
ATOM 1617 N N . VAL A 1 206 ? -15.471 6.847 13.481 1.00 98.69 206 VAL A N 1
ATOM 1618 C CA . VAL A 1 206 ? -14.015 6.972 13.304 1.00 98.69 206 VAL A CA 1
ATOM 1619 C C . VAL A 1 206 ? -13.644 6.911 11.824 1.00 98.69 206 VAL A C 1
ATOM 1621 O O . VAL A 1 206 ? -14.199 6.121 11.056 1.00 98.69 206 VAL A O 1
ATOM 1624 N N . ARG A 1 207 ? -12.711 7.753 11.383 1.00 98.44 207 ARG A N 1
ATOM 1625 C CA . ARG A 1 207 ? -12.170 7.740 10.018 1.00 98.44 207 ARG A CA 1
ATOM 1626 C C . ARG A 1 207 ? -10.653 7.754 10.066 1.00 98.44 207 ARG A C 1
ATOM 1628 O O . ARG A 1 207 ? -10.048 8.705 10.542 1.00 98.44 207 ARG A O 1
ATOM 1635 N N . PHE A 1 208 ? -10.042 6.698 9.551 1.00 98.56 208 PHE A N 1
ATOM 1636 C CA . PHE A 1 208 ? -8.600 6.618 9.354 1.00 98.56 208 PHE A CA 1
ATOM 1637 C C . PHE A 1 208 ? -8.305 7.303 8.022 1.00 98.56 208 PHE A C 1
ATOM 1639 O O . PHE A 1 208 ? -8.798 6.858 6.994 1.00 98.56 208 PHE A O 1
ATOM 1646 N N . LEU A 1 209 ? -7.601 8.429 8.032 1.00 98.12 209 LEU A N 1
ATOM 1647 C CA . LEU A 1 209 ? -7.432 9.267 6.838 1.00 98.12 209 LEU A CA 1
ATOM 1648 C C . LEU A 1 209 ? -5.998 9.227 6.313 1.00 98.12 209 LEU A C 1
ATOM 1650 O O . LEU A 1 209 ? -5.781 9.257 5.105 1.00 98.12 209 LEU A O 1
ATOM 1654 N N . TYR A 1 210 ? -5.037 9.109 7.225 1.00 97.31 210 TYR A N 1
ATOM 1655 C CA . TYR A 1 210 ? -3.607 9.062 6.945 1.00 97.31 210 TYR A CA 1
ATOM 1656 C C . TYR A 1 210 ? -2.944 8.024 7.857 1.00 97.31 210 TYR A C 1
ATOM 1658 O O . TYR A 1 210 ? -3.534 7.680 8.887 1.00 97.31 210 TYR A O 1
ATOM 1666 N N . PRO A 1 211 ? -1.733 7.543 7.533 1.00 95.69 211 PRO A N 1
ATOM 1667 C CA . PRO A 1 211 ? -1.010 6.648 8.418 1.00 95.69 211 PRO A CA 1
ATOM 1668 C C . PRO A 1 211 ? -0.635 7.364 9.709 1.00 95.69 211 PRO A C 1
ATOM 1670 O O . PRO A 1 211 ? -0.001 8.419 9.695 1.00 95.69 211 PRO A O 1
ATOM 1673 N N . GLU A 1 212 ? -1.029 6.783 10.833 1.00 96.19 212 GLU A N 1
ATOM 1674 C CA . GLU A 1 212 ? -0.746 7.345 12.144 1.00 96.19 212 GLU A CA 1
ATOM 1675 C C . GLU A 1 212 ? 0.622 6.921 12.676 1.00 96.19 212 GLU A C 1
ATOM 1677 O O . GLU A 1 212 ? 1.178 7.634 13.496 1.00 96.19 212 GLU A O 1
ATOM 1682 N N . VAL A 1 213 ? 1.208 5.824 12.198 1.00 95.38 213 VAL A N 1
ATOM 1683 C CA . VAL A 1 213 ? 2.554 5.365 12.585 1.00 95.38 213 VAL A CA 1
ATOM 1684 C C . VAL A 1 213 ? 3.498 5.348 11.375 1.00 95.38 213 VAL A C 1
ATOM 1686 O O . VAL A 1 213 ? 3.025 5.211 10.242 1.00 95.38 213 VAL A O 1
ATOM 1689 N N . PRO A 1 214 ? 4.822 5.509 11.578 1.00 92.56 214 PRO A N 1
ATOM 1690 C CA . PRO A 1 214 ? 5.791 5.436 10.487 1.00 92.56 214 PRO A CA 1
ATOM 1691 C C . PRO A 1 214 ? 5.878 4.024 9.884 1.00 92.56 214 PRO A C 1
ATOM 1693 O O . PRO A 1 214 ? 5.462 3.049 10.517 1.00 92.56 214 PRO A O 1
ATOM 1696 N N . PRO A 1 215 ? 6.465 3.874 8.683 1.00 90.00 215 PRO A N 1
ATOM 1697 C CA . PRO A 1 215 ? 6.746 2.557 8.119 1.00 90.00 215 PRO A CA 1
ATOM 1698 C C . PRO A 1 215 ? 7.583 1.682 9.065 1.00 90.00 215 PRO A C 1
ATOM 1700 O O . PRO A 1 215 ? 8.354 2.195 9.876 1.00 90.00 215 PRO A O 1
ATOM 1703 N N . TYR A 1 216 ? 7.448 0.360 8.939 1.00 90.69 216 TYR A N 1
ATOM 1704 C CA . TYR A 1 216 ? 8.028 -0.652 9.840 1.00 90.69 216 TYR A CA 1
ATOM 1705 C C . TYR A 1 216 ? 7.517 -0.615 11.292 1.00 90.69 216 TYR A C 1
ATOM 1707 O O . TYR A 1 216 ? 8.043 -1.326 12.145 1.00 90.69 216 TYR A O 1
ATOM 1715 N N . ALA A 1 217 ? 6.480 0.173 11.591 1.00 92.75 217 ALA A N 1
ATOM 1716 C CA . ALA A 1 217 ? 5.840 0.186 12.901 1.00 92.75 217 ALA A CA 1
ATOM 1717 C C . ALA A 1 217 ? 4.533 -0.625 12.922 1.00 92.75 217 ALA A C 1
ATOM 1719 O O . ALA A 1 217 ? 3.811 -0.715 11.926 1.00 92.75 217 ALA A O 1
ATOM 1720 N N . THR A 1 218 ? 4.227 -1.194 14.089 1.00 93.75 218 THR A N 1
ATOM 1721 C CA . THR A 1 218 ? 2.966 -1.891 14.385 1.00 93.75 218 THR A CA 1
ATOM 1722 C C . THR A 1 218 ? 1.997 -0.972 15.132 1.00 93.75 218 THR A C 1
ATOM 1724 O O . THR A 1 218 ? 2.381 0.098 15.612 1.00 93.75 218 THR A O 1
ATOM 1727 N N . VAL A 1 219 ? 0.759 -1.435 15.328 1.00 97.25 219 VAL A N 1
ATOM 1728 C CA . VAL A 1 219 ? -0.245 -0.810 16.211 1.00 97.25 219 VAL A CA 1
ATOM 1729 C C . VAL A 1 219 ? 0.326 -0.403 17.580 1.00 97.25 219 VAL A C 1
ATOM 1731 O O . VAL A 1 219 ? -0.027 0.651 18.108 1.00 97.25 219 VAL A O 1
ATOM 1734 N N . GLY A 1 220 ? 1.249 -1.183 18.156 1.00 96.94 220 GLY A N 1
ATOM 1735 C CA . GLY A 1 220 ? 1.876 -0.865 19.444 1.00 96.94 220 GLY A CA 1
ATOM 1736 C C . GLY A 1 220 ? 2.604 0.488 19.468 1.00 96.94 220 GLY A C 1
ATOM 1737 O O . GLY A 1 220 ? 2.621 1.162 20.501 1.00 96.94 220 GLY A O 1
ATOM 1738 N N . ALA A 1 221 ? 3.134 0.950 18.329 1.00 96.94 221 ALA A N 1
ATOM 1739 C CA . ALA A 1 221 ? 3.814 2.243 18.225 1.00 96.94 221 ALA A CA 1
ATOM 1740 C C . ALA A 1 221 ? 2.877 3.441 18.452 1.00 96.94 221 ALA A C 1
ATOM 1742 O O . ALA A 1 221 ? 3.350 4.526 18.805 1.00 96.94 221 ALA A O 1
ATOM 1743 N N . ALA A 1 222 ? 1.558 3.237 18.350 1.00 97.31 222 ALA A N 1
ATOM 1744 C CA . ALA A 1 222 ? 0.573 4.256 18.677 1.00 97.31 222 ALA A CA 1
ATOM 1745 C C . ALA A 1 222 ? 0.711 4.762 20.120 1.00 97.31 222 ALA A C 1
ATOM 1747 O O . ALA A 1 222 ? 0.317 5.892 20.384 1.00 97.31 222 ALA A O 1
ATOM 1748 N N . ALA A 1 223 ? 1.321 4.004 21.042 1.00 97.56 223 ALA A N 1
ATOM 1749 C CA . ALA A 1 223 ? 1.553 4.419 22.431 1.00 97.56 223 ALA A CA 1
ATOM 1750 C C . ALA A 1 223 ? 2.230 5.798 22.575 1.00 97.56 223 ALA A C 1
ATOM 1752 O O . ALA A 1 223 ? 2.026 6.479 23.576 1.00 97.56 223 ALA A O 1
ATOM 1753 N N . LYS A 1 224 ? 3.004 6.228 21.570 1.00 96.12 224 LYS A N 1
ATOM 1754 C CA . LYS A 1 224 ? 3.697 7.529 21.539 1.00 96.12 224 LYS A CA 1
ATOM 1755 C C . LYS A 1 224 ? 2.866 8.659 20.916 1.00 96.12 224 LYS A C 1
ATOM 1757 O O . LYS A 1 224 ? 3.383 9.749 20.702 1.00 96.12 224 LYS A O 1
ATOM 1762 N N . ILE A 1 225 ? 1.607 8.391 20.583 1.00 96.38 225 ILE A N 1
ATOM 1763 C CA . ILE A 1 225 ? 0.732 9.274 19.814 1.00 96.38 225 ILE A CA 1
ATOM 1764 C C . ILE A 1 225 ? -0.482 9.632 20.662 1.00 96.38 225 ILE A C 1
ATOM 1766 O O . ILE A 1 225 ? -1.157 8.750 21.202 1.00 96.38 225 ILE A O 1
ATOM 1770 N N . ASP A 1 226 ? -0.796 10.922 20.727 1.00 96.50 226 ASP A N 1
ATOM 1771 C CA . ASP A 1 226 ? -2.120 11.387 21.129 1.00 96.50 226 ASP A CA 1
ATOM 1772 C C . ASP A 1 226 ? -3.099 11.130 19.974 1.00 96.50 226 ASP A C 1
ATOM 1774 O O . ASP A 1 226 ? -3.129 11.863 18.982 1.00 96.50 226 ASP A O 1
ATOM 1778 N N . LEU A 1 227 ? -3.876 10.047 20.079 1.00 97.12 227 LEU A N 1
ATOM 1779 C CA . LEU A 1 227 ? -4.825 9.649 19.039 1.00 97.12 227 LEU A CA 1
ATOM 1780 C C . LEU A 1 227 ? -5.888 10.726 18.791 1.00 97.12 227 LEU A C 1
ATOM 1782 O O . LEU A 1 227 ? -6.284 10.923 17.644 1.00 97.12 227 LEU A O 1
ATOM 1786 N N . LEU A 1 228 ? -6.324 11.442 19.833 1.00 96.69 228 LEU A N 1
ATOM 1787 C CA . LEU A 1 228 ? -7.378 12.449 19.726 1.00 96.69 228 LEU A CA 1
ATOM 1788 C C . LEU A 1 228 ? -6.881 13.672 18.944 1.00 96.69 228 LEU A C 1
ATOM 1790 O O . LEU A 1 228 ? -7.540 14.131 18.000 1.00 96.69 228 LEU A O 1
ATOM 1794 N N . ALA A 1 229 ? -5.690 14.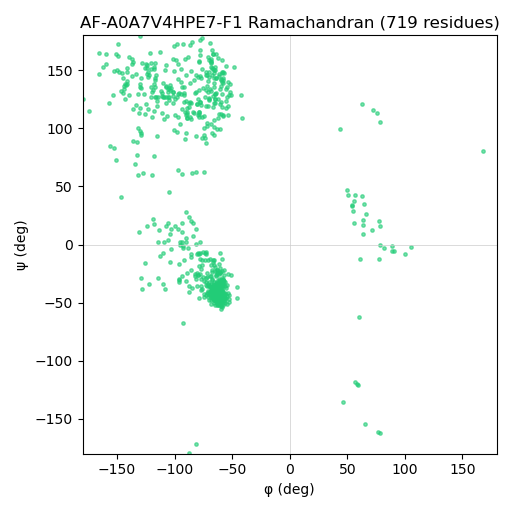159 19.300 1.00 96.44 229 ALA A N 1
ATOM 1795 C CA . ALA A 1 229 ? -5.059 15.311 18.661 1.00 96.44 229 ALA A CA 1
ATOM 1796 C C . ALA A 1 229 ? -4.436 14.993 17.290 1.00 96.44 229 ALA A C 1
ATOM 1798 O O . ALA A 1 229 ? -4.249 15.909 16.483 1.00 96.44 229 ALA A O 1
ATOM 1799 N N . SER A 1 230 ? -4.135 13.721 17.005 1.00 96.81 230 SER A N 1
ATOM 1800 C CA . SER A 1 230 ? -3.488 13.304 15.759 1.00 96.81 230 SER A CA 1
ATOM 1801 C C . SER A 1 230 ? -4.310 13.699 14.523 1.00 96.81 230 SER A C 1
ATOM 1803 O O . SER A 1 230 ? -5.496 13.368 14.441 1.00 96.81 230 SER A O 1
ATOM 1805 N N . PRO A 1 231 ? -3.708 14.352 13.511 1.00 97.25 231 PRO A N 1
ATOM 1806 C CA . PRO A 1 231 ? -4.372 14.657 12.243 1.00 97.25 231 PRO A CA 1
ATOM 1807 C C . PRO A 1 231 ? -4.648 13.399 11.400 1.00 97.25 231 PRO A C 1
ATOM 1809 O O . PRO A 1 231 ? -5.431 13.471 10.452 1.00 97.25 231 PRO A O 1
ATOM 1812 N N . ALA A 1 232 ? -4.070 12.243 11.739 1.00 97.81 232 ALA A N 1
ATOM 1813 C CA . ALA A 1 232 ? -4.191 11.021 10.947 1.00 97.81 232 ALA A CA 1
ATOM 1814 C C . ALA A 1 232 ? -5.561 10.331 11.054 1.00 97.81 232 ALA A C 1
ATOM 1816 O O . ALA A 1 232 ? -6.035 9.729 10.088 1.00 97.81 232 ALA A O 1
ATOM 1817 N N . ILE A 1 233 ? -6.217 10.458 12.208 1.00 98.38 233 ILE A N 1
ATOM 1818 C CA . ILE A 1 233 ? -7.506 9.825 12.507 1.00 98.38 233 ILE A CA 1
ATOM 1819 C C . ILE A 1 233 ? -8.514 10.919 12.832 1.00 98.38 233 ILE A C 1
ATOM 1821 O O . ILE A 1 233 ? -8.201 11.844 13.571 1.00 98.38 233 ILE A O 1
ATOM 1825 N N . GLU A 1 234 ? -9.724 10.841 12.298 1.00 98.31 234 GLU A N 1
ATOM 1826 C CA . GLU A 1 234 ? -10.823 11.737 12.640 1.00 98.31 234 GLU A CA 1
ATOM 1827 C C . GLU A 1 234 ? -11.877 11.013 13.479 1.00 98.31 234 GLU A C 1
ATOM 1829 O O . GLU A 1 234 ? -12.278 9.900 13.149 1.00 98.31 234 GLU A O 1
ATOM 1834 N N . PHE A 1 235 ? -12.350 11.673 14.537 1.00 97.94 235 PHE A N 1
ATOM 1835 C CA . PHE A 1 235 ? -13.481 11.226 15.348 1.00 97.94 235 PHE A CA 1
ATOM 1836 C C . PHE A 1 235 ? -14.655 12.168 15.073 1.00 97.94 235 PHE A C 1
ATOM 1838 O O . PHE A 1 235 ? -14.625 13.349 15.440 1.00 97.94 235 PHE A O 1
ATOM 1845 N N . LEU A 1 236 ? -15.659 11.677 14.349 1.00 96.50 236 LEU A N 1
ATOM 1846 C CA . LEU A 1 236 ? -16.849 12.451 14.012 1.00 96.50 236 LEU A CA 1
ATOM 1847 C C . LEU A 1 236 ? -17.726 12.648 15.263 1.00 96.50 236 LEU A C 1
ATOM 1849 O O . LEU A 1 236 ? -17.763 11.757 16.112 1.00 96.50 236 LEU A O 1
ATOM 1853 N N . PRO A 1 237 ? -18.426 13.790 15.410 1.00 95.06 237 PRO A N 1
ATOM 1854 C CA . PRO A 1 237 ? -19.299 14.023 16.549 1.00 95.06 237 PRO A CA 1
ATOM 1855 C C . PRO A 1 237 ? -20.525 13.125 16.447 1.00 95.06 237 PRO A C 1
ATOM 1857 O O . PRO A 1 237 ? -21.264 13.173 15.464 1.00 95.06 237 PRO A O 1
ATOM 1860 N N . MET A 1 238 ? -20.761 12.355 17.497 1.00 96.00 238 MET A N 1
ATOM 1861 C CA . MET A 1 238 ? -21.848 11.401 17.624 1.00 96.00 238 MET A CA 1
ATOM 1862 C C . MET A 1 238 ? -22.612 11.719 18.909 1.00 96.00 238 MET A C 1
ATOM 1864 O O . MET A 1 238 ? -22.103 11.526 20.011 1.00 96.00 238 MET A O 1
ATOM 1868 N N . LYS A 1 239 ? -23.863 12.185 18.788 1.00 95.56 239 LYS A N 1
ATOM 1869 C CA . LYS A 1 239 ? -24.752 12.334 19.960 1.00 95.56 239 LYS A CA 1
ATOM 1870 C C . LYS A 1 239 ? -25.138 10.984 20.555 1.00 95.56 239 LYS A C 1
ATOM 1872 O O . LYS A 1 239 ? -25.436 10.874 21.742 1.00 95.56 239 LYS A O 1
ATOM 1877 N N . THR A 1 240 ? -25.190 9.958 19.718 1.00 96.75 240 THR A N 1
ATOM 1878 C CA . THR A 1 240 ? -25.548 8.603 20.112 1.00 96.75 240 THR A CA 1
ATOM 1879 C C . THR A 1 240 ? -24.701 7.621 19.316 1.00 96.75 240 THR A C 1
ATOM 1881 O O . THR A 1 240 ? -24.485 7.819 18.122 1.00 96.75 240 THR A O 1
ATOM 1884 N N . ILE A 1 241 ? -24.216 6.581 19.989 1.00 96.88 241 ILE A N 1
ATOM 1885 C CA . ILE A 1 241 ? -23.540 5.434 19.379 1.00 96.88 241 ILE A CA 1
ATOM 1886 C C . ILE A 1 241 ? -24.423 4.224 19.648 1.00 96.88 241 ILE A C 1
ATOM 1888 O O . ILE A 1 241 ? -24.672 3.894 20.811 1.00 96.88 241 ILE A O 1
ATOM 1892 N N . VAL A 1 242 ? -24.894 3.586 18.581 1.00 96.88 242 VAL A N 1
ATOM 1893 C CA . VAL A 1 242 ? -25.733 2.387 18.635 1.00 96.88 242 VAL A CA 1
ATOM 1894 C C . VAL A 1 242 ? -25.103 1.260 17.838 1.00 96.88 242 VAL A C 1
ATOM 1896 O O . VAL A 1 242 ? -24.453 1.488 16.818 1.00 96.88 242 VAL A O 1
ATOM 1899 N N . VAL A 1 243 ? -25.322 0.039 18.310 1.00 96.75 243 VAL A N 1
ATOM 1900 C CA . VAL A 1 243 ? -25.067 -1.187 17.552 1.00 96.75 243 VAL A CA 1
ATOM 1901 C C . VAL A 1 243 ? -26.337 -2.037 17.535 1.00 96.75 243 VAL 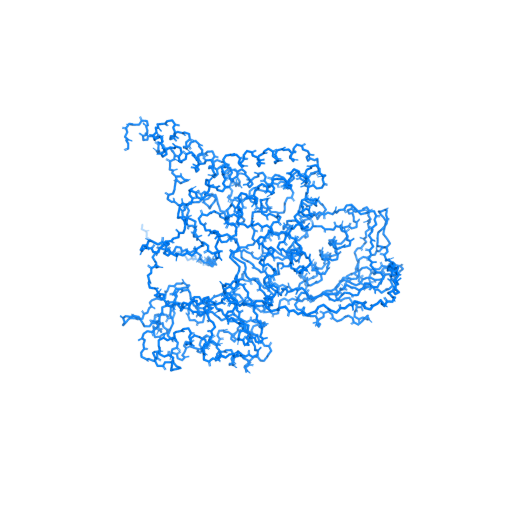A C 1
ATOM 1903 O O . VAL A 1 243 ? -27.123 -1.950 18.480 1.00 96.75 243 VAL A O 1
ATOM 1906 N N . PRO A 1 244 ? -26.570 -2.865 16.505 1.00 96.19 244 PRO A N 1
ATOM 1907 C CA . PRO A 1 244 ? -27.725 -3.760 16.493 1.00 96.19 244 PRO A CA 1
ATOM 1908 C C . PRO A 1 244 ? -27.700 -4.725 17.688 1.00 96.19 244 PRO A C 1
ATOM 1910 O O . PRO A 1 244 ? -26.662 -5.317 17.977 1.00 96.19 244 PRO A O 1
ATOM 1913 N N . GLU A 1 245 ? -28.835 -4.947 18.353 1.00 91.88 245 GLU A N 1
ATOM 1914 C CA . GLU A 1 245 ? -28.947 -5.945 19.433 1.00 91.88 245 GLU A CA 1
ATOM 1915 C C . GLU A 1 245 ? -28.700 -7.367 18.920 1.00 91.88 245 GLU A C 1
ATOM 1917 O O . GLU A 1 245 ? -28.082 -8.184 19.595 1.00 91.88 245 GLU A O 1
ATOM 1922 N N . GLY A 1 246 ? -29.097 -7.636 17.675 1.00 93.62 246 GLY A N 1
ATOM 1923 C CA . GLY A 1 246 ? -28.799 -8.878 16.963 1.00 93.62 246 GLY A CA 1
ATOM 1924 C C . GLY A 1 246 ? -27.453 -8.888 16.233 1.00 93.62 246 GLY A C 1
ATOM 1925 O O . GLY A 1 246 ? -27.311 -9.661 15.285 1.00 93.62 246 GLY A O 1
ATOM 1926 N N . LEU A 1 247 ? -26.490 -8.020 16.586 1.00 97.25 247 LEU A N 1
ATOM 1927 C CA . LEU A 1 247 ? -25.179 -7.988 15.928 1.00 97.25 247 LEU A CA 1
ATOM 1928 C C . LEU A 1 247 ? -24.535 -9.379 15.997 1.00 97.25 247 LEU A C 1
ATOM 1930 O O . LEU A 1 247 ? -24.264 -9.897 17.078 1.00 97.25 247 LEU A O 1
ATOM 1934 N N . ASN A 1 248 ? -24.299 -9.982 14.836 1.00 97.44 248 ASN A N 1
ATOM 1935 C CA . ASN A 1 248 ? -23.679 -11.293 14.698 1.00 97.44 248 ASN A CA 1
ATOM 1936 C C . ASN A 1 248 ? -22.964 -11.364 13.346 1.00 97.44 248 ASN A C 1
ATOM 1938 O O . ASN A 1 248 ? -23.518 -11.822 12.348 1.00 97.44 248 ASN A O 1
ATOM 1942 N N . VAL A 1 249 ? -21.748 -10.833 13.310 1.00 97.50 249 VAL A N 1
ATOM 1943 C CA . VAL A 1 249 ? -20.925 -10.729 12.108 1.00 97.50 249 VAL A CA 1
ATOM 1944 C C . VAL A 1 249 ? -19.691 -11.596 12.288 1.00 97.50 249 VAL A C 1
ATOM 1946 O O . VAL A 1 249 ? -18.921 -11.393 13.222 1.00 97.50 249 VAL A O 1
ATOM 1949 N N . LEU A 1 250 ? -19.484 -12.521 11.355 1.00 97.69 250 LEU A N 1
ATOM 1950 C CA . LEU A 1 250 ? -18.191 -13.139 11.087 1.00 97.69 250 LEU A CA 1
ATOM 1951 C C . LEU A 1 250 ? -17.687 -12.555 9.768 1.00 97.69 250 LEU A C 1
ATOM 1953 O O . LEU A 1 250 ? -18.255 -12.836 8.714 1.00 97.69 250 LEU A O 1
ATOM 1957 N N . GLN A 1 251 ? -16.641 -11.738 9.827 1.00 96.94 251 GLN A N 1
ATOM 1958 C CA . GLN A 1 251 ? -16.035 -11.146 8.641 1.00 96.94 251 GLN A CA 1
ATOM 1959 C C . GLN A 1 251 ? -14.732 -11.868 8.317 1.00 96.94 251 GLN A C 1
ATOM 1961 O O . GLN A 1 251 ? -13.869 -12.013 9.179 1.00 96.94 251 GLN A O 1
ATOM 1966 N N . THR A 1 252 ? -14.545 -12.230 7.049 1.00 96.06 252 THR A N 1
ATOM 1967 C CA . THR A 1 252 ? -13.220 -12.510 6.487 1.00 96.06 252 THR A CA 1
ATOM 1968 C C . THR A 1 252 ? -12.888 -11.398 5.494 1.00 96.06 252 THR A C 1
ATOM 1970 O O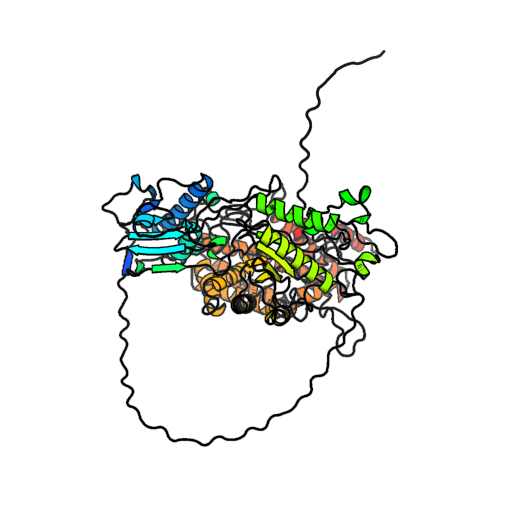 . THR A 1 252 ? -13.561 -11.307 4.465 1.00 96.06 252 THR A O 1
ATOM 1973 N N . PRO A 1 253 ? -11.888 -10.539 5.766 1.00 95.69 253 PRO A N 1
ATOM 1974 C CA . PRO A 1 253 ? -11.379 -9.608 4.765 1.00 95.69 253 PRO A CA 1
ATOM 1975 C C . PRO A 1 253 ? -10.973 -10.343 3.487 1.00 95.69 253 PRO A C 1
ATOM 1977 O O . PRO A 1 253 ? -10.400 -11.429 3.546 1.00 95.69 253 PRO A O 1
ATOM 1980 N N . TRP A 1 254 ? -11.275 -9.750 2.331 1.00 92.19 254 TRP A N 1
ATOM 1981 C CA . TRP A 1 254 ? -11.040 -10.394 1.037 1.00 92.19 254 TRP A CA 1
ATOM 1982 C C . TRP A 1 254 ? -9.563 -10.730 0.797 1.00 92.19 254 TRP A C 1
ATOM 1984 O O . TRP A 1 254 ? -9.223 -11.790 0.272 1.00 92.19 254 TRP A O 1
ATOM 1994 N N . LEU A 1 255 ? -8.686 -9.804 1.184 1.00 95.06 255 LEU A N 1
ATOM 1995 C CA . LEU A 1 255 ? -7.246 -9.954 1.057 1.00 95.06 255 LEU A CA 1
ATOM 1996 C C . LEU A 1 255 ? -6.660 -10.518 2.346 1.00 95.06 255 LEU A C 1
ATOM 1998 O O . LEU A 1 255 ? -6.939 -10.014 3.432 1.00 95.06 255 LEU A O 1
ATOM 2002 N N . ARG A 1 256 ? -5.764 -11.494 2.216 1.00 92.69 256 ARG A N 1
ATOM 2003 C CA . ARG A 1 256 ? -4.935 -11.966 3.338 1.00 92.69 256 ARG A CA 1
ATOM 2004 C C . ARG A 1 256 ? -3.613 -11.195 3.465 1.00 92.69 256 ARG A C 1
ATOM 2006 O O . ARG A 1 256 ? -3.064 -11.091 4.557 1.00 92.69 256 ARG A O 1
ATOM 2013 N N . VAL A 1 257 ? -3.135 -10.617 2.357 1.00 92.56 257 VAL A N 1
ATOM 2014 C CA . VAL A 1 257 ? -1.934 -9.766 2.265 1.00 92.56 257 VAL A CA 1
ATOM 2015 C C . VAL A 1 257 ? -2.203 -8.621 1.285 1.00 92.56 257 VAL A C 1
ATOM 2017 O O . VAL A 1 257 ? -2.780 -8.834 0.220 1.00 92.56 257 VAL A O 1
ATOM 2020 N N . ASN A 1 258 ? -1.764 -7.409 1.621 1.00 94.50 258 ASN A N 1
ATOM 2021 C CA . ASN A 1 258 ? -1.793 -6.248 0.728 1.00 94.50 258 ASN A CA 1
ATOM 2022 C C . ASN A 1 258 ? -0.649 -5.289 1.077 1.00 94.50 258 ASN A C 1
ATOM 2024 O O . ASN A 1 258 ? -0.823 -4.220 1.678 1.00 94.50 258 ASN A O 1
ATOM 2028 N N . THR A 1 259 ? 0.556 -5.714 0.734 1.00 90.88 259 THR A N 1
ATOM 2029 C CA . THR A 1 259 ? 1.787 -5.134 1.264 1.00 90.88 259 THR A CA 1
ATOM 2030 C C . THR A 1 259 ? 2.579 -4.395 0.189 1.00 90.88 259 THR A C 1
ATOM 2032 O O . THR A 1 259 ? 2.331 -4.531 -1.006 1.00 90.88 259 THR A O 1
ATOM 2035 N N . SER A 1 260 ? 3.541 -3.600 0.631 1.00 89.56 260 SER A N 1
ATOM 2036 C CA . SER A 1 260 ? 4.438 -2.779 -0.180 1.00 89.56 260 SER A CA 1
ATOM 2037 C C . SER A 1 260 ? 5.782 -2.655 0.529 1.00 89.56 260 SER A C 1
ATOM 2039 O O . SER A 1 260 ? 5.912 -3.050 1.690 1.00 89.56 260 SER A O 1
ATOM 2041 N N . HIS A 1 261 ? 6.774 -2.064 -0.134 1.00 85.94 261 HIS A N 1
ATOM 2042 C CA . HIS A 1 261 ? 8.005 -1.640 0.525 1.00 85.94 261 HIS A CA 1
ATOM 2043 C C . HIS A 1 261 ? 8.098 -0.104 0.601 1.00 85.94 261 HIS A C 1
ATOM 2045 O O . HIS A 1 261 ? 8.004 0.540 -0.442 1.00 85.94 261 HIS A O 1
ATOM 2051 N N . PRO A 1 262 ? 8.322 0.484 1.790 1.00 87.56 262 PRO A N 1
ATOM 2052 C CA . PRO A 1 262 ? 8.311 -0.171 3.100 1.00 87.56 262 PRO A CA 1
ATOM 2053 C C . PRO A 1 262 ? 6.893 -0.645 3.518 1.00 87.56 262 PRO A C 1
ATOM 2055 O O . PRO A 1 262 ? 5.897 -0.076 3.058 1.00 87.56 262 PRO A O 1
ATOM 2058 N N . PRO A 1 263 ? 6.780 -1.696 4.354 1.00 87.44 263 PRO A N 1
ATOM 2059 C CA . PRO A 1 263 ? 5.514 -2.160 4.930 1.00 87.44 263 PRO A CA 1
ATOM 2060 C C . PRO A 1 263 ? 5.057 -1.302 6.123 1.00 87.44 263 PRO A C 1
ATOM 2062 O O . PRO A 1 263 ? 5.874 -0.678 6.802 1.00 87.44 263 PRO A O 1
ATOM 2065 N N . GLY A 1 264 ? 3.755 -1.336 6.412 1.00 89.69 264 GLY A N 1
ATOM 2066 C CA . GLY A 1 264 ? 3.136 -0.777 7.617 1.00 89.69 264 GLY A CA 1
ATOM 2067 C C . GLY A 1 264 ? 2.109 -1.749 8.203 1.00 89.69 264 GLY A C 1
ATOM 2068 O O . GLY A 1 264 ? 1.621 -2.635 7.495 1.00 89.69 264 GLY A O 1
ATOM 2069 N N . ALA A 1 265 ? 1.818 -1.613 9.497 1.00 93.62 265 ALA A N 1
ATOM 2070 C CA . ALA A 1 265 ? 0.738 -2.337 10.171 1.00 93.62 265 ALA A CA 1
ATOM 2071 C C . ALA A 1 265 ? 0.097 -1.489 11.280 1.00 93.62 265 ALA A C 1
ATOM 2073 O O . ALA A 1 265 ? -0.161 -1.980 12.383 1.00 93.62 265 ALA A O 1
ATOM 2074 N N . GLY A 1 266 ? -0.101 -0.199 11.006 1.00 96.44 266 GLY A N 1
ATOM 2075 C CA . GLY A 1 266 ? -0.870 0.692 11.870 1.00 96.44 266 GLY A CA 1
ATOM 2076 C C . GLY A 1 266 ? -2.378 0.471 11.748 1.00 96.44 266 GLY A C 1
ATOM 2077 O O . GLY A 1 266 ? -2.855 -0.304 10.916 1.00 96.44 266 GLY A O 1
ATOM 2078 N N . PHE A 1 267 ? -3.158 1.211 12.531 1.00 98.44 267 PHE A N 1
ATOM 2079 C CA . PHE A 1 267 ? -4.611 1.260 12.388 1.00 98.44 267 PHE A CA 1
ATOM 2080 C C . PHE A 1 267 ? -5.035 1.729 10.998 1.00 98.44 267 PHE A C 1
ATOM 2082 O O . PHE A 1 267 ? -5.974 1.163 10.440 1.00 98.44 267 PHE A O 1
ATOM 2089 N N . TYR A 1 268 ? -4.340 2.711 10.413 1.00 97.69 268 TYR A N 1
ATOM 2090 C CA . TYR A 1 268 ? -4.582 3.113 9.030 1.00 97.69 268 TYR A CA 1
ATOM 2091 C C . TYR A 1 268 ? -4.420 1.943 8.062 1.00 97.69 268 TYR A C 1
ATOM 2093 O O . TYR A 1 268 ? -5.276 1.744 7.204 1.00 97.69 268 TYR A O 1
ATOM 2101 N N . ASP A 1 269 ? -3.359 1.148 8.196 1.00 97.38 269 ASP A N 1
ATOM 2102 C CA . ASP A 1 269 ? -3.117 0.031 7.290 1.00 97.38 269 ASP A CA 1
ATOM 2103 C C . ASP A 1 269 ? -4.213 -1.032 7.419 1.00 97.38 269 ASP A C 1
ATOM 2105 O O . ASP A 1 269 ? -4.815 -1.434 6.421 1.00 97.38 269 ASP A O 1
ATOM 2109 N N . LEU A 1 270 ? -4.546 -1.427 8.650 1.00 97.94 270 LEU A N 1
ATOM 2110 C CA . LEU A 1 270 ? -5.581 -2.429 8.912 1.00 97.94 270 LEU A CA 1
ATOM 2111 C C . LEU A 1 270 ? -6.966 -1.960 8.438 1.00 97.94 270 LEU A C 1
ATOM 2113 O O . LEU A 1 270 ? -7.671 -2.715 7.767 1.00 97.94 270 LEU A O 1
ATOM 2117 N N . ALA A 1 271 ? -7.336 -0.705 8.710 1.00 98.06 271 ALA A N 1
ATOM 2118 C CA . ALA A 1 271 ? -8.613 -0.124 8.287 1.00 98.06 271 ALA A CA 1
ATOM 2119 C C . ALA A 1 271 ? -8.777 -0.051 6.759 1.00 98.06 271 ALA A C 1
ATOM 2121 O O . ALA A 1 271 ? -9.900 -0.046 6.264 1.00 98.06 271 ALA A O 1
ATOM 2122 N N . HIS A 1 272 ? -7.670 -0.000 6.015 1.00 97.19 272 HIS A N 1
ATOM 2123 C CA . HIS A 1 272 ? -7.652 0.068 4.551 1.00 97.19 272 HIS A CA 1
ATOM 2124 C C . HIS A 1 272 ? -7.251 -1.255 3.897 1.00 97.19 272 HIS A C 1
ATOM 2126 O O . HIS A 1 272 ? -6.854 -1.268 2.730 1.00 97.19 272 HIS A O 1
ATOM 2132 N N . ASN A 1 273 ? -7.334 -2.365 4.637 1.00 97.06 273 ASN A N 1
ATOM 2133 C CA . ASN A 1 273 ? -6.991 -3.699 4.153 1.00 97.06 273 ASN A CA 1
ATOM 2134 C C . ASN A 1 273 ? -5.566 -3.769 3.565 1.00 97.06 273 ASN A C 1
ATOM 2136 O O . ASN A 1 273 ? -5.341 -4.488 2.595 1.00 97.06 273 ASN A O 1
ATOM 2140 N N . ARG A 1 274 ? -4.609 -3.002 4.114 1.00 95.31 274 ARG A N 1
ATOM 2141 C CA . ARG A 1 274 ? -3.178 -2.961 3.749 1.00 95.31 274 ARG A CA 1
ATOM 2142 C C . ARG A 1 274 ? -2.375 -3.906 4.637 1.00 95.31 274 ARG A C 1
ATOM 2144 O O . ARG A 1 274 ? -1.515 -3.500 5.409 1.00 95.31 274 ARG A O 1
ATOM 2151 N N . PHE A 1 275 ? -2.714 -5.185 4.571 1.00 94.50 275 PHE A N 1
ATOM 2152 C CA . PHE A 1 275 ? -2.182 -6.163 5.506 1.00 94.50 275 PHE A CA 1
ATOM 2153 C C . PHE A 1 275 ? -0.695 -6.468 5.267 1.00 94.50 275 PHE A C 1
ATOM 2155 O O . PHE A 1 275 ? -0.313 -6.755 4.121 1.00 94.50 275 PHE A O 1
ATOM 2162 N N . PRO A 1 276 ? 0.145 -6.451 6.322 1.00 92.00 276 PRO A N 1
ATOM 2163 C CA . PRO A 1 276 ? 1.520 -6.916 6.230 1.00 92.00 276 PRO A CA 1
ATOM 2164 C C . PRO A 1 276 ? 1.564 -8.436 6.036 1.00 92.00 276 PRO A C 1
ATOM 2166 O O . PRO A 1 276 ? 0.557 -9.141 6.126 1.00 92.00 276 PRO A O 1
ATOM 2169 N N . ARG A 1 277 ? 2.766 -8.958 5.801 1.00 88.00 277 ARG A N 1
ATOM 2170 C CA . ARG A 1 277 ? 2.995 -10.402 5.725 1.00 88.00 277 ARG A CA 1
ATOM 2171 C C . ARG A 1 277 ? 3.243 -10.962 7.112 1.00 88.00 277 ARG A C 1
ATOM 2173 O O . ARG A 1 277 ? 4.206 -10.556 7.755 1.00 88.00 277 ARG A O 1
ATOM 2180 N N . VAL A 1 278 ? 2.411 -11.911 7.518 1.00 87.94 278 VAL A N 1
ATOM 2181 C CA . VAL A 1 278 ? 2.537 -12.597 8.809 1.00 87.94 278 VAL A CA 1
ATOM 2182 C C . VAL A 1 278 ? 3.367 -13.874 8.640 1.00 87.94 278 VAL A C 1
ATOM 2184 O O . VAL A 1 278 ? 4.509 -13.927 9.083 1.00 87.94 278 VAL A O 1
ATOM 2187 N N . ASP A 1 279 ? 2.835 -14.867 7.915 1.00 82.56 279 ASP A N 1
ATOM 2188 C CA . ASP A 1 279 ? 3.437 -16.207 7.781 1.00 82.56 279 ASP A CA 1
ATOM 2189 C C . ASP A 1 279 ? 3.828 -16.559 6.328 1.00 82.56 279 ASP A C 1
ATOM 2191 O O . ASP A 1 279 ? 4.011 -17.730 5.990 1.00 82.56 279 ASP A O 1
ATOM 2195 N N . GLU A 1 280 ? 3.935 -15.562 5.447 1.00 84.25 280 GLU A N 1
ATOM 2196 C CA . GLU A 1 280 ? 4.273 -15.736 4.026 1.00 84.25 280 GLU A CA 1
ATOM 2197 C C . GLU A 1 280 ? 5.666 -15.158 3.738 1.00 84.25 280 GLU A C 1
ATOM 2199 O O . GLU A 1 280 ? 5.968 -14.019 4.119 1.00 84.25 280 GLU A O 1
ATOM 2204 N N . VAL A 1 281 ? 6.520 -15.937 3.062 1.00 79.81 281 VAL A N 1
ATOM 2205 C CA . VAL A 1 281 ? 7.785 -15.420 2.518 1.00 79.81 281 VAL A CA 1
ATOM 2206 C C . VAL A 1 281 ? 7.472 -14.378 1.443 1.00 79.81 281 VAL A C 1
ATOM 2208 O O . VAL A 1 281 ? 6.406 -14.389 0.837 1.00 79.81 281 VAL A O 1
ATOM 2211 N N . PHE A 1 282 ? 8.395 -13.436 1.244 1.00 68.44 282 PHE A N 1
ATOM 2212 C CA . PHE A 1 282 ? 8.315 -12.495 0.136 1.00 68.44 282 PHE A CA 1
ATOM 2213 C C . PHE A 1 282 ? 9.631 -12.347 -0.587 1.00 68.44 282 PHE A C 1
ATOM 2215 O O . PHE A 1 282 ? 10.619 -11.857 -0.021 1.00 68.44 282 PHE A O 1
ATOM 2222 N N . GLY A 1 283 ? 9.568 -12.687 -1.861 1.00 64.62 283 GLY A N 1
ATOM 2223 C CA . GLY A 1 283 ? 10.553 -12.357 -2.867 1.00 64.62 283 GLY A CA 1
ATOM 2224 C C . GLY A 1 283 ? 10.091 -12.923 -4.195 1.00 64.62 283 GLY A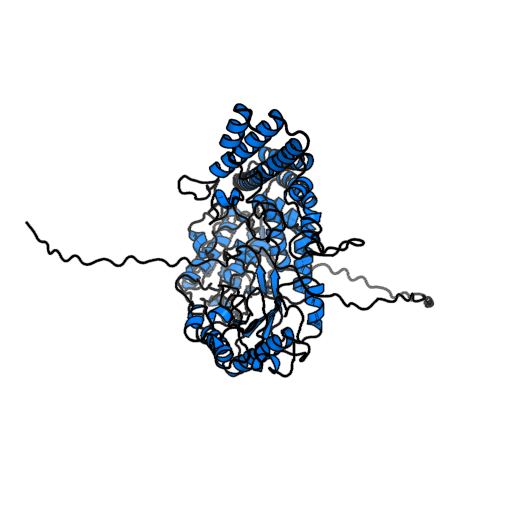 C 1
ATOM 2225 O O . GLY A 1 283 ? 9.841 -14.116 -4.305 1.00 64.62 283 GLY A O 1
ATOM 2226 N N . GLY A 1 284 ? 10.000 -12.072 -5.213 1.00 70.88 284 GLY A N 1
ATOM 2227 C CA . GLY A 1 284 ? 10.180 -12.561 -6.575 1.00 70.88 284 GLY A CA 1
ATOM 2228 C C . GLY A 1 284 ? 11.634 -13.008 -6.756 1.00 70.88 284 GLY A C 1
ATOM 2229 O O . GLY A 1 284 ? 12.501 -12.633 -5.964 1.00 70.88 284 GLY A O 1
ATOM 2230 N N . HIS A 1 285 ? 11.905 -13.780 -7.807 1.00 87.75 285 HIS A N 1
ATOM 2231 C CA . HIS A 1 285 ? 13.276 -14.126 -8.213 1.00 87.75 285 HIS A CA 1
ATOM 2232 C C . HIS A 1 285 ? 14.059 -14.986 -7.193 1.00 87.75 285 HIS A C 1
ATOM 2234 O O . HIS A 1 285 ? 15.271 -14.847 -7.044 1.00 87.75 285 HIS A O 1
ATOM 2240 N N . THR A 1 286 ? 13.381 -15.903 -6.489 1.00 90.00 286 THR A N 1
ATOM 2241 C CA . THR A 1 286 ? 13.960 -16.711 -5.395 1.00 90.00 286 THR A CA 1
ATOM 2242 C C . THR A 1 286 ? 15.052 -17.698 -5.809 1.00 90.00 286 THR A C 1
ATOM 2244 O O . THR A 1 286 ? 15.786 -18.182 -4.949 1.00 90.00 286 THR A O 1
ATOM 2247 N N . TRP A 1 287 ? 15.234 -17.975 -7.103 1.00 92.50 287 TRP A N 1
ATOM 2248 C CA . TRP A 1 287 ? 16.308 -18.867 -7.567 1.00 92.50 287 TRP A CA 1
ATOM 2249 C C . TRP A 1 287 ? 17.704 -18.377 -7.166 1.00 92.50 287 TRP A C 1
ATOM 2251 O O . TRP A 1 287 ? 18.574 -19.195 -6.878 1.00 92.50 287 TRP A O 1
ATOM 2261 N N . GLU A 1 288 ? 17.901 -17.060 -7.078 1.00 90.38 288 GLU A N 1
ATOM 2262 C CA . GLU A 1 288 ? 19.173 -16.475 -6.646 1.00 90.38 288 GLU A CA 1
ATOM 2263 C C . GLU A 1 288 ? 19.480 -16.714 -5.172 1.00 90.38 288 GLU A C 1
ATOM 2265 O O . GLU A 1 288 ? 20.643 -16.803 -4.801 1.00 90.38 288 GLU A O 1
ATOM 2270 N N . TRP A 1 289 ? 18.471 -16.891 -4.322 1.00 90.06 289 TRP A N 1
ATOM 2271 C CA . TRP A 1 289 ? 18.723 -17.231 -2.920 1.00 90.06 289 TRP A CA 1
ATOM 2272 C C . TRP A 1 289 ? 19.243 -18.660 -2.787 1.00 90.06 289 TRP A C 1
ATOM 2274 O O . TRP A 1 289 ? 20.168 -18.918 -2.020 1.00 90.06 289 TRP A O 1
ATOM 2284 N N . ALA A 1 290 ? 18.680 -19.574 -3.579 1.00 93.00 290 ALA A N 1
ATOM 2285 C CA . ALA A 1 290 ? 19.084 -20.972 -3.611 1.00 93.00 290 ALA A CA 1
ATOM 2286 C C . ALA A 1 290 ? 20.442 -21.189 -4.301 1.00 93.00 290 ALA A C 1
ATOM 2288 O O . ALA A 1 290 ? 21.210 -22.081 -3.924 1.00 93.00 290 ALA A O 1
ATOM 2289 N N . VAL A 1 291 ? 20.723 -20.394 -5.336 1.00 95.31 291 VAL A N 1
ATOM 2290 C CA . VAL A 1 291 ? 21.940 -20.470 -6.149 1.00 95.31 291 VAL A CA 1
ATOM 2291 C C . VAL A 1 291 ? 22.521 -19.059 -6.310 1.00 95.31 291 VAL A C 1
ATOM 2293 O O . VAL A 1 291 ? 22.337 -18.418 -7.354 1.00 95.31 291 VAL A O 1
ATOM 2296 N N . PRO A 1 292 ? 23.196 -18.545 -5.269 1.00 93.38 292 PRO A N 1
ATOM 2297 C CA . PRO A 1 292 ? 23.689 -17.178 -5.265 1.00 93.38 292 PRO A CA 1
ATOM 2298 C C . PRO A 1 292 ? 24.967 -17.040 -6.103 1.00 93.38 292 PRO A C 1
ATOM 2300 O O . PRO A 1 292 ? 25.623 -18.027 -6.455 1.00 93.38 292 PRO A O 1
ATOM 2303 N N . ALA A 1 293 ? 25.302 -15.800 -6.463 1.00 92.88 293 ALA A N 1
ATOM 2304 C CA . ALA A 1 293 ? 26.370 -15.480 -7.411 1.00 92.88 293 ALA A CA 1
ATOM 2305 C C . ALA A 1 293 ? 27.753 -16.011 -6.988 1.00 92.88 293 ALA A C 1
ATOM 2307 O O . ALA A 1 293 ? 28.578 -16.343 -7.840 1.00 92.88 293 ALA A O 1
ATOM 2308 N N . GLU A 1 294 ? 27.994 -16.140 -5.683 1.00 94.00 294 GLU A N 1
ATOM 2309 C CA . GLU A 1 294 ? 29.245 -16.627 -5.097 1.00 94.00 294 GLU A CA 1
ATOM 2310 C C . GLU A 1 294 ? 29.565 -18.067 -5.517 1.00 94.00 294 GLU A C 1
ATOM 2312 O O . GLU A 1 294 ? 30.735 -18.438 -5.586 1.00 94.00 294 GLU A O 1
ATOM 2317 N N . LEU A 1 295 ? 28.548 -18.865 -5.866 1.00 95.50 295 LEU A N 1
ATOM 2318 C CA . LEU A 1 295 ? 28.750 -20.237 -6.330 1.00 95.50 295 LEU A CA 1
ATOM 2319 C C . LEU A 1 295 ? 29.367 -20.315 -7.728 1.00 95.50 295 LEU A C 1
ATOM 2321 O O . LEU A 1 295 ? 29.806 -21.390 -8.116 1.00 95.50 295 LEU A O 1
ATOM 2325 N N . PHE A 1 296 ? 29.428 -19.226 -8.499 1.00 96.56 296 PHE A N 1
ATOM 2326 C CA . PHE A 1 296 ? 29.941 -19.282 -9.871 1.00 96.56 296 PHE A CA 1
ATOM 2327 C C . PHE A 1 296 ? 31.411 -19.704 -9.952 1.00 96.56 296 PHE A C 1
ATOM 2329 O O . PHE A 1 296 ? 31.794 -20.388 -10.898 1.00 96.56 296 PHE A O 1
ATOM 2336 N N . ALA A 1 297 ? 32.233 -19.318 -8.972 1.00 96.38 297 ALA A N 1
ATOM 2337 C CA . ALA A 1 297 ? 33.659 -19.642 -8.977 1.00 96.38 297 ALA A CA 1
ATOM 2338 C C . ALA A 1 297 ? 33.921 -21.152 -8.847 1.00 96.38 297 ALA A C 1
ATOM 2340 O O . ALA A 1 297 ? 34.832 -21.673 -9.486 1.00 96.38 297 ALA A O 1
ATOM 2341 N N . GLU A 1 298 ? 33.118 -21.842 -8.036 1.00 97.56 298 GLU A N 1
ATOM 2342 C CA . GLU A 1 298 ? 33.263 -23.275 -7.749 1.00 97.56 298 GLU A CA 1
ATOM 2343 C C . GLU A 1 298 ? 32.365 -24.142 -8.641 1.00 97.56 298 GLU A C 1
ATOM 2345 O O . GLU A 1 298 ? 32.747 -25.250 -9.010 1.00 97.56 298 GLU A O 1
ATOM 2350 N N . HIS A 1 299 ? 31.195 -23.617 -9.013 1.00 97.62 299 HIS A N 1
ATOM 2351 C CA . HIS A 1 299 ? 30.138 -24.312 -9.743 1.00 97.62 299 HIS A CA 1
ATOM 2352 C C . HIS A 1 299 ? 29.615 -23.499 -10.942 1.00 97.62 299 HIS A C 1
ATOM 2354 O O . HIS A 1 299 ? 28.421 -23.169 -11.016 1.00 97.62 299 HIS A O 1
ATOM 2360 N N . PRO A 1 300 ? 30.464 -23.157 -11.928 1.00 97.44 300 PRO A N 1
ATOM 2361 C CA . PRO A 1 300 ? 30.023 -22.424 -13.115 1.00 97.44 300 PRO A CA 1
ATOM 2362 C C . PRO A 1 300 ? 28.960 -23.194 -13.922 1.00 97.44 300 PRO A C 1
ATOM 2364 O O . PRO A 1 300 ? 28.158 -22.594 -14.638 1.00 97.44 300 PRO A O 1
ATOM 2367 N N . GLU A 1 301 ? 28.894 -24.523 -13.796 1.00 97.94 301 GLU A N 1
ATOM 2368 C CA . GLU A 1 301 ? 27.889 -25.391 -14.414 1.00 97.94 301 GLU A CA 1
ATOM 2369 C C . GLU A 1 301 ? 26.460 -25.198 -13.887 1.00 97.94 301 GLU A C 1
ATOM 2371 O O . GLU A 1 301 ? 25.514 -25.688 -14.517 1.00 97.94 301 GLU A O 1
ATOM 2376 N N . TYR A 1 302 ? 26.283 -24.499 -12.763 1.00 98.12 302 TYR A N 1
ATOM 2377 C CA . TYR A 1 302 ? 24.962 -24.122 -12.253 1.00 98.12 302 TYR A CA 1
ATOM 2378 C C . TYR A 1 302 ? 24.309 -23.023 -13.095 1.00 98.12 302 TYR A C 1
ATOM 2380 O O . TYR A 1 302 ? 23.081 -22.924 -13.160 1.00 98.12 302 TYR A O 1
ATOM 2388 N N . PHE A 1 303 ? 25.117 -22.233 -13.794 1.00 97.94 303 PHE A N 1
ATOM 2389 C CA . PHE A 1 303 ? 24.673 -21.061 -14.531 1.00 97.94 303 PHE A CA 1
ATOM 2390 C C . PHE A 1 303 ? 24.458 -21.382 -16.014 1.00 97.94 303 PHE A C 1
ATOM 2392 O O . PHE A 1 303 ? 24.997 -22.355 -16.565 1.00 97.94 303 PHE A O 1
ATOM 2399 N N . ALA A 1 304 ? 23.601 -20.599 -16.668 1.00 97.12 304 ALA A N 1
ATOM 2400 C CA . ALA A 1 304 ? 23.213 -20.816 -18.056 1.00 97.12 304 ALA A CA 1
ATOM 2401 C C . ALA A 1 304 ? 24.438 -20.809 -18.987 1.00 97.12 304 ALA A C 1
ATOM 2403 O O . ALA A 1 304 ? 25.352 -20.003 -18.829 1.00 97.12 304 ALA A O 1
ATOM 2404 N N . LEU A 1 305 ? 24.466 -21.724 -19.958 1.00 97.94 305 LEU A N 1
ATOM 2405 C CA . LEU A 1 305 ? 25.424 -21.699 -21.062 1.00 97.94 305 LEU A CA 1
ATOM 2406 C C . LEU A 1 305 ? 24.830 -20.840 -22.180 1.00 97.94 305 LEU A C 1
ATOM 2408 O O . LEU A 1 305 ? 23.787 -21.206 -22.710 1.00 97.94 305 LEU A O 1
ATOM 2412 N N . VAL A 1 306 ? 25.481 -19.745 -22.555 1.00 96.50 306 VAL A N 1
ATOM 2413 C CA . VAL A 1 306 ? 25.056 -18.876 -23.661 1.00 96.50 306 VAL A CA 1
ATOM 2414 C C . VAL A 1 306 ? 26.263 -18.601 -24.546 1.00 96.50 306 VAL A C 1
ATOM 2416 O O . VAL A 1 306 ? 27.332 -18.243 -24.053 1.00 96.50 306 VAL A O 1
ATOM 2419 N N . ASN A 1 307 ? 26.116 -18.812 -25.854 1.00 95.31 307 ASN A N 1
ATOM 2420 C CA . ASN A 1 307 ? 27.166 -18.627 -26.858 1.00 95.31 307 ASN A CA 1
ATOM 2421 C C . ASN A 1 307 ? 28.482 -19.335 -26.479 1.00 95.31 307 ASN A C 1
ATOM 2423 O O . ASN A 1 307 ? 29.572 -18.779 -26.590 1.00 95.31 307 ASN A O 1
ATOM 2427 N N . GLY A 1 308 ? 28.373 -20.568 -25.972 1.00 95.50 308 GLY A N 1
ATOM 2428 C CA . GLY A 1 308 ? 29.517 -21.400 -25.588 1.00 95.50 308 GLY A CA 1
ATOM 2429 C C . GLY A 1 308 ? 30.167 -21.063 -24.240 1.00 95.50 308 GLY A C 1
ATOM 2430 O O . GLY A 1 308 ? 31.087 -21.770 -23.840 1.00 95.50 308 GLY A O 1
ATOM 2431 N N . SER A 1 309 ? 29.685 -20.050 -23.511 1.00 96.56 309 SER A N 1
ATOM 2432 C CA . SER A 1 309 ? 30.248 -19.624 -22.218 1.00 96.56 309 SER A CA 1
ATOM 2433 C C . SER A 1 309 ? 29.222 -19.674 -21.085 1.00 96.56 309 SER A C 1
ATOM 2435 O O . SER A 1 309 ? 28.035 -19.432 -21.296 1.00 96.56 309 SER A O 1
ATOM 2437 N N . ARG A 1 310 ? 29.665 -19.998 -19.861 1.00 97.06 310 ARG A N 1
ATOM 2438 C CA . ARG A 1 310 ? 28.804 -19.928 -18.670 1.00 97.06 310 ARG A CA 1
ATOM 2439 C C . ARG A 1 310 ? 28.581 -18.471 -18.288 1.00 97.06 310 ARG A C 1
ATOM 2441 O O . ARG A 1 310 ? 29.539 -17.713 -18.150 1.00 97.06 310 ARG A O 1
ATOM 2448 N N . MET A 1 311 ? 27.317 -18.090 -18.144 1.00 94.00 311 MET A N 1
ATOM 2449 C CA . MET A 1 311 ? 26.931 -16.726 -17.815 1.00 94.00 311 MET A CA 1
ATOM 2450 C C . MET A 1 311 ? 27.417 -16.348 -16.423 1.00 94.00 311 MET A C 1
ATOM 2452 O O . MET A 1 311 ? 27.022 -16.962 -15.435 1.00 94.00 311 MET A O 1
ATOM 2456 N N . GLN A 1 312 ? 28.224 -15.294 -16.359 1.00 93.19 312 GLN A N 1
ATOM 2457 C CA . GLN A 1 312 ? 28.596 -14.660 -15.101 1.00 93.19 312 GLN A CA 1
ATOM 2458 C C . GLN A 1 312 ? 27.335 -14.098 -14.429 1.00 93.19 312 GLN A C 1
ATOM 2460 O O . GLN A 1 312 ? 26.609 -13.324 -15.066 1.00 93.19 312 GLN A O 1
ATOM 2465 N N . PRO A 1 313 ? 27.038 -14.466 -13.173 1.00 91.81 313 PRO A N 1
ATOM 2466 C CA . PRO A 1 313 ? 25.849 -13.989 -12.497 1.00 91.81 313 PRO A CA 1
ATOM 2467 C C . PRO A 1 313 ? 25.967 -12.494 -12.216 1.00 91.81 313 PRO A C 1
ATOM 2469 O O . PRO A 1 313 ? 26.955 -12.007 -11.667 1.00 91.81 313 PRO A O 1
ATOM 2472 N N . ARG A 1 314 ? 24.911 -11.763 -12.559 1.00 87.62 314 ARG A N 1
ATOM 2473 C CA . ARG A 1 314 ? 24.690 -10.394 -12.103 1.00 87.62 314 ARG A CA 1
ATOM 2474 C C . ARG A 1 314 ? 23.584 -10.433 -11.062 1.00 87.62 314 ARG A C 1
ATOM 2476 O O . ARG A 1 314 ? 22.563 -11.066 -11.312 1.00 87.62 314 ARG A O 1
ATOM 2483 N N . ALA A 1 315 ? 23.776 -9.741 -9.941 1.00 80.88 315 ALA A N 1
ATOM 2484 C CA . ALA A 1 315 ? 22.789 -9.715 -8.866 1.00 80.88 315 ALA A CA 1
ATOM 2485 C C . ALA A 1 315 ? 21.386 -9.354 -9.396 1.00 80.88 315 ALA A C 1
ATOM 2487 O O . ALA A 1 315 ? 21.250 -8.371 -10.132 1.00 80.88 315 ALA A O 1
ATOM 2488 N N . GLY A 1 316 ? 20.374 -10.159 -9.068 1.00 76.00 316 GLY A N 1
ATOM 2489 C CA . GLY A 1 316 ? 18.989 -10.042 -9.549 1.00 76.00 316 GLY A CA 1
ATOM 2490 C C . GLY A 1 316 ? 18.722 -10.548 -10.975 1.00 76.00 316 GLY A C 1
ATOM 2491 O O . GLY A 1 316 ? 17.567 -10.710 -11.357 1.00 76.00 316 GLY A O 1
ATOM 2492 N N . MET A 1 317 ? 19.760 -10.816 -11.775 1.00 87.19 317 MET A N 1
ATOM 2493 C CA . MET A 1 317 ? 19.651 -11.163 -13.204 1.00 87.19 317 MET A CA 1
ATOM 2494 C C . MET A 1 317 ? 20.450 -12.418 -13.591 1.00 87.19 317 MET A C 1
ATOM 2496 O O . MET A 1 317 ? 20.658 -12.681 -14.779 1.00 87.19 317 MET A O 1
ATOM 2500 N N . ALA A 1 318 ? 20.954 -13.176 -12.615 1.00 91.81 318 ALA A N 1
ATOM 2501 C CA . ALA A 1 318 ? 21.678 -14.419 -12.861 1.00 91.81 318 ALA A CA 1
ATOM 2502 C C . ALA A 1 318 ? 20.785 -15.422 -13.605 1.00 91.81 318 ALA A C 1
ATOM 2504 O O . ALA A 1 318 ? 19.597 -15.496 -13.335 1.00 91.81 318 ALA A O 1
ATOM 2505 N N . GLN A 1 319 ? 21.344 -16.190 -14.543 1.00 94.31 319 GLN A N 1
ATOM 2506 C CA . GLN A 1 319 ? 20.596 -17.159 -15.352 1.00 94.31 319 GLN A CA 1
ATOM 2507 C C . GLN A 1 319 ? 21.104 -18.571 -15.070 1.00 94.31 319 GLN A C 1
ATOM 2509 O O . GLN A 1 319 ? 22.309 -18.778 -14.913 1.00 94.31 319 GLN A O 1
ATOM 2514 N N . TYR A 1 320 ? 20.203 -19.553 -15.026 1.00 96.56 320 TYR A N 1
ATOM 2515 C CA . TYR A 1 320 ? 20.480 -20.867 -14.439 1.00 96.56 320 TYR A CA 1
ATOM 2516 C C . TYR A 1 320 ? 20.309 -22.026 -15.424 1.00 96.56 320 TYR A C 1
ATOM 2518 O O . TYR A 1 320 ? 19.495 -21.993 -16.347 1.00 96.56 320 TYR A O 1
ATOM 2526 N N . CYS A 1 321 ? 21.072 -23.096 -15.209 1.00 97.38 321 CYS A N 1
ATOM 2527 C CA . CYS A 1 321 ? 21.005 -24.324 -15.990 1.00 97.38 321 CYS A CA 1
ATOM 2528 C C . CYS A 1 321 ? 20.014 -25.321 -15.357 1.00 97.38 321 CYS A C 1
ATOM 2530 O O . CYS A 1 321 ? 20.402 -26.149 -14.538 1.00 97.38 321 CYS A O 1
ATOM 2532 N N . LEU A 1 322 ? 18.735 -25.283 -15.756 1.00 96.69 322 LEU A N 1
ATOM 2533 C CA . LEU A 1 322 ? 17.673 -26.129 -15.169 1.00 96.69 322 LEU A CA 1
ATOM 2534 C C . LEU A 1 322 ? 17.817 -27.639 -15.427 1.00 96.69 322 LEU A C 1
ATOM 2536 O O . LEU A 1 322 ? 17.152 -28.446 -14.772 1.00 96.69 322 LEU A O 1
ATOM 2540 N N . SER A 1 323 ? 18.664 -28.051 -16.373 1.00 97.44 323 SER A N 1
ATOM 2541 C CA . SER A 1 323 ? 19.002 -29.466 -16.555 1.00 97.44 323 SER A CA 1
ATOM 2542 C C . SER A 1 323 ? 20.036 -29.971 -15.545 1.00 97.44 323 SER A C 1
ATOM 2544 O O . SER A 1 323 ? 20.335 -31.162 -15.545 1.00 97.44 323 SER A O 1
ATOM 2546 N N . ASN A 1 324 ? 20.636 -29.086 -14.741 1.00 98.31 324 ASN A N 1
ATOM 2547 C CA . ASN A 1 324 ? 21.537 -29.465 -13.661 1.00 98.31 324 ASN A CA 1
ATOM 2548 C C . ASN A 1 324 ? 20.710 -29.884 -12.432 1.00 98.31 324 ASN A C 1
ATOM 2550 O O . ASN A 1 324 ? 19.897 -29.111 -11.924 1.00 98.31 324 ASN A O 1
ATOM 2554 N N . GLU A 1 325 ? 20.894 -31.122 -11.975 1.00 97.56 325 GLU A N 1
ATOM 2555 C CA . GLU A 1 325 ? 20.142 -31.683 -10.848 1.00 97.56 325 GLU A CA 1
ATOM 2556 C C . GLU A 1 325 ? 20.424 -30.960 -9.532 1.00 97.56 325 GLU A C 1
ATOM 2558 O O . GLU A 1 325 ? 19.480 -30.714 -8.782 1.00 97.56 325 GLU A O 1
ATOM 2563 N N . ASP A 1 326 ? 21.661 -30.519 -9.300 1.00 98.25 326 ASP A N 1
ATOM 2564 C CA . ASP A 1 326 ? 22.031 -29.790 -8.085 1.00 98.25 326 ASP A CA 1
ATOM 2565 C C . ASP A 1 326 ? 21.351 -28.423 -8.011 1.00 98.25 326 ASP A C 1
ATOM 2567 O O . ASP A 1 326 ? 20.941 -27.997 -6.935 1.00 98.25 326 ASP A O 1
ATOM 2571 N N . VAL A 1 327 ? 21.178 -27.740 -9.149 1.00 98.06 327 VAL A N 1
ATOM 2572 C CA . VAL A 1 327 ? 20.438 -26.466 -9.213 1.00 98.06 327 VAL A CA 1
ATOM 2573 C C . VAL A 1 327 ? 18.987 -26.682 -8.791 1.00 98.06 327 VAL A C 1
ATOM 2575 O O . VAL A 1 327 ? 18.476 -25.970 -7.926 1.00 98.06 327 VAL A O 1
ATOM 2578 N N . ARG A 1 328 ? 18.324 -27.698 -9.359 1.00 97.94 328 ARG A N 1
ATOM 2579 C CA . ARG A 1 328 ? 16.936 -28.036 -9.002 1.00 97.94 328 ARG A CA 1
ATOM 2580 C C . ARG A 1 328 ? 16.814 -28.456 -7.538 1.00 97.94 328 ARG A C 1
ATOM 2582 O O . ARG A 1 328 ? 15.862 -28.065 -6.866 1.00 97.94 328 ARG A O 1
ATOM 2589 N N . GLU A 1 329 ? 17.781 -29.222 -7.041 1.00 98.31 329 GLU A N 1
ATOM 2590 C CA . GLU A 1 329 ? 17.821 -29.667 -5.650 1.00 98.31 329 GLU A CA 1
ATOM 2591 C C . GLU A 1 329 ? 18.036 -28.500 -4.682 1.00 98.31 329 GLU A C 1
ATOM 2593 O O . GLU A 1 329 ? 17.350 -28.427 -3.663 1.00 98.31 329 GLU A O 1
ATOM 2598 N N . ARG A 1 330 ? 18.928 -27.556 -5.001 1.00 97.94 330 ARG A N 1
ATOM 2599 C CA . ARG A 1 330 ? 19.150 -26.343 -4.202 1.00 97.94 330 ARG A CA 1
ATOM 2600 C C . ARG A 1 330 ? 17.892 -25.489 -4.116 1.00 97.94 330 ARG A C 1
ATOM 2602 O O . ARG A 1 330 ? 17.533 -25.086 -3.016 1.00 97.94 330 ARG A O 1
ATOM 2609 N N . ILE A 1 331 ? 17.194 -25.276 -5.236 1.00 97.38 331 ILE A N 1
ATOM 2610 C CA . ILE A 1 331 ? 15.927 -24.524 -5.252 1.00 97.38 331 ILE A CA 1
ATOM 2611 C C . ILE A 1 331 ? 14.889 -25.203 -4.355 1.00 97.38 331 ILE A C 1
ATOM 2613 O O . ILE A 1 331 ? 14.285 -24.548 -3.510 1.00 97.38 331 ILE A O 1
ATOM 2617 N N . TYR A 1 332 ? 14.713 -26.521 -4.476 1.00 98.12 332 TYR A N 1
ATOM 2618 C CA . TYR A 1 332 ? 13.803 -27.258 -3.599 1.00 98.12 332 TYR A CA 1
ATOM 2619 C C . TYR A 1 332 ? 14.193 -27.140 -2.113 1.00 98.12 332 TYR A C 1
ATOM 2621 O O . TYR A 1 332 ? 13.328 -26.885 -1.275 1.00 98.12 332 TYR A O 1
ATOM 2629 N N . ARG A 1 333 ? 15.479 -27.322 -1.780 1.00 97.94 333 ARG A N 1
ATOM 2630 C CA . ARG A 1 333 ? 15.971 -27.271 -0.393 1.00 97.94 333 ARG A CA 1
ATOM 2631 C C . ARG A 1 333 ? 15.832 -25.888 0.225 1.00 97.94 333 ARG A C 1
ATOM 2633 O O . ARG A 1 333 ? 15.478 -25.811 1.397 1.00 97.94 333 ARG A O 1
ATOM 2640 N N . ASP A 1 334 ? 16.077 -24.823 -0.538 1.00 95.50 334 ASP A N 1
ATOM 2641 C CA . ASP A 1 334 ? 15.856 -23.458 -0.058 1.00 95.50 334 ASP A CA 1
ATOM 2642 C C . ASP A 1 334 ? 14.387 -23.281 0.347 1.00 95.50 334 ASP A C 1
ATOM 2644 O O . ASP A 1 334 ? 14.108 -22.994 1.511 1.00 95.50 334 ASP A O 1
ATOM 2648 N N . LEU A 1 335 ? 13.447 -23.590 -0.554 1.00 95.62 335 LEU A N 1
ATOM 2649 C CA . LEU A 1 335 ? 12.006 -23.503 -0.286 1.00 95.62 335 LEU A CA 1
ATOM 2650 C C . LEU A 1 335 ? 11.581 -24.340 0.930 1.00 95.62 335 LEU A C 1
ATOM 2652 O O . LEU A 1 335 ? 10.879 -23.837 1.807 1.00 95.62 335 LEU A O 1
ATOM 2656 N N . ALA A 1 336 ? 12.028 -25.596 1.011 1.00 96.94 336 ALA A N 1
ATOM 2657 C CA . ALA A 1 336 ? 11.764 -26.469 2.154 1.00 96.94 336 ALA A CA 1
ATOM 2658 C C . ALA A 1 336 ? 12.273 -25.854 3.468 1.00 96.94 336 ALA A C 1
ATOM 2660 O O . ALA A 1 336 ? 11.532 -25.796 4.445 1.00 96.94 336 ALA A O 1
ATOM 2661 N N . SER A 1 337 ? 13.481 -25.279 3.468 1.00 94.50 337 SER A N 1
ATOM 2662 C CA . SER A 1 337 ? 14.062 -24.667 4.669 1.00 94.50 337 SER A CA 1
ATOM 2663 C C . SER A 1 337 ? 13.238 -23.492 5.210 1.00 94.50 337 SER A C 1
ATOM 2665 O O . SER A 1 337 ? 13.177 -23.273 6.422 1.00 94.50 337 SER A O 1
ATOM 2667 N N . TRP A 1 338 ? 12.563 -22.734 4.338 1.00 92.38 338 TRP A N 1
ATOM 2668 C CA . TRP A 1 338 ? 11.637 -21.688 4.770 1.00 92.38 338 TRP A CA 1
ATOM 2669 C C . TRP A 1 338 ? 10.389 -22.288 5.426 1.00 92.38 338 TRP A C 1
ATOM 2671 O O . TRP A 1 338 ? 9.939 -21.781 6.453 1.00 92.38 338 TRP A O 1
ATOM 2681 N N . LEU A 1 339 ? 9.849 -23.383 4.895 1.00 94.25 339 LEU A N 1
ATOM 2682 C CA . LEU A 1 339 ? 8.708 -24.071 5.506 1.00 94.25 339 LEU A CA 1
ATOM 2683 C C . LEU A 1 339 ? 9.069 -24.681 6.868 1.00 94.25 339 LEU A C 1
ATOM 2685 O O . LEU A 1 339 ? 8.313 -24.499 7.826 1.00 94.25 339 LEU A O 1
ATOM 2689 N N . ASP A 1 340 ? 10.248 -25.296 6.986 1.00 94.56 340 ASP A N 1
ATOM 2690 C CA . ASP A 1 340 ? 10.792 -25.830 8.245 1.00 94.56 340 ASP A CA 1
ATOM 2691 C C . ASP A 1 340 ? 10.951 -24.747 9.321 1.00 94.56 340 ASP A C 1
ATOM 2693 O O . ASP A 1 340 ? 10.786 -24.994 10.515 1.00 94.56 340 ASP A O 1
ATOM 2697 N N . ARG A 1 341 ? 11.205 -23.502 8.902 1.00 91.12 341 ARG A N 1
ATOM 2698 C CA . ARG A 1 341 ? 11.289 -22.333 9.788 1.00 91.12 341 ARG A CA 1
ATOM 2699 C C . ARG A 1 341 ? 9.932 -21.791 10.240 1.00 91.12 341 ARG A C 1
ATOM 2701 O O . ARG A 1 341 ? 9.907 -20.789 10.951 1.00 91.12 341 ARG A O 1
ATOM 2708 N N . GLY A 1 342 ? 8.825 -22.418 9.841 1.00 90.50 342 GLY A N 1
ATOM 2709 C CA . GLY A 1 342 ? 7.475 -22.127 10.329 1.00 90.50 342 GLY A CA 1
ATOM 2710 C C . GLY A 1 342 ? 6.576 -21.350 9.364 1.00 90.50 342 GLY A C 1
ATOM 2711 O O . GLY A 1 342 ? 5.399 -21.155 9.682 1.00 90.50 342 GLY A O 1
ATOM 2712 N N . TYR A 1 343 ? 7.067 -20.947 8.185 1.00 91.69 343 TYR A N 1
ATOM 2713 C CA . TYR A 1 343 ? 6.254 -20.228 7.194 1.00 91.69 343 TYR A CA 1
ATOM 2714 C C . TYR A 1 343 ? 5.107 -21.103 6.662 1.00 91.69 343 TYR A C 1
ATOM 2716 O O . TYR A 1 343 ? 5.231 -22.316 6.487 1.00 91.69 343 TYR A O 1
ATOM 2724 N N . ALA A 1 344 ? 3.950 -20.493 6.414 1.00 91.38 344 ALA A N 1
ATOM 2725 C CA . ALA A 1 344 ? 2.785 -21.156 5.828 1.00 91.38 344 ALA A CA 1
ATOM 2726 C C . ALA A 1 344 ? 2.877 -21.250 4.296 1.00 91.38 344 ALA A C 1
ATOM 2728 O O . ALA A 1 344 ? 2.311 -22.172 3.704 1.00 91.38 344 ALA A O 1
ATOM 2729 N N . SER A 1 345 ? 3.595 -20.313 3.669 1.00 92.12 345 SER A N 1
ATOM 2730 C CA . SER A 1 345 ? 3.780 -20.248 2.219 1.00 92.12 345 SER A CA 1
ATOM 2731 C C . SER A 1 345 ? 5.163 -19.727 1.837 1.00 92.12 345 SER A C 1
ATOM 2733 O O . SER A 1 345 ? 5.710 -18.854 2.517 1.00 92.12 345 SER A O 1
ATOM 2735 N N . VAL A 1 346 ? 5.676 -20.221 0.710 1.00 93.69 346 VAL A N 1
ATOM 2736 C CA . VAL A 1 346 ? 6.930 -19.784 0.070 1.00 93.69 346 VAL A CA 1
ATOM 2737 C C . VAL A 1 346 ? 6.688 -19.260 -1.343 1.00 93.69 346 VAL A C 1
ATOM 2739 O O . VAL A 1 346 ? 5.706 -19.649 -1.972 1.00 93.69 346 VAL A O 1
ATOM 2742 N N . ASP A 1 347 ? 7.591 -18.418 -1.846 1.00 92.94 347 ASP A N 1
ATOM 2743 C CA . ASP A 1 347 ? 7.546 -17.896 -3.216 1.00 92.94 347 ASP A CA 1
ATOM 2744 C C . ASP A 1 347 ? 8.564 -18.624 -4.110 1.00 92.94 347 ASP A C 1
ATOM 2746 O O . ASP A 1 347 ? 9.729 -18.797 -3.749 1.00 92.94 347 ASP A O 1
ATOM 2750 N N . LEU A 1 348 ? 8.138 -19.024 -5.307 1.00 94.75 348 LEU A N 1
ATOM 2751 C CA . LEU A 1 348 ? 8.980 -19.629 -6.338 1.00 94.75 348 LEU A CA 1
ATOM 2752 C C . LEU A 1 348 ? 8.954 -18.749 -7.588 1.00 94.75 348 LEU A C 1
ATOM 2754 O O . LEU A 1 348 ? 7.939 -18.680 -8.281 1.00 94.75 348 LEU A O 1
ATOM 2758 N N . GLY A 1 349 ? 10.069 -18.085 -7.895 1.00 90.31 349 GLY A N 1
ATOM 2759 C CA . GLY A 1 349 ? 10.147 -17.199 -9.055 1.00 90.31 349 GLY A CA 1
ATOM 2760 C C . GLY A 1 349 ? 11.500 -17.223 -9.752 1.00 90.31 349 GLY A C 1
ATOM 2761 O O . GLY A 1 349 ? 12.541 -17.158 -9.098 1.00 90.31 349 GLY A O 1
ATOM 2762 N N . GLN A 1 350 ? 11.470 -17.272 -11.085 1.00 89.81 350 GLN A N 1
ATOM 2763 C CA . GLN A 1 350 ? 12.652 -17.103 -11.929 1.00 89.81 350 GLN A CA 1
ATOM 2764 C C . GLN A 1 350 ? 13.202 -15.662 -11.873 1.00 89.81 350 GLN A C 1
ATOM 2766 O O . GLN A 1 350 ? 12.436 -14.745 -11.574 1.00 89.81 350 GLN A O 1
ATOM 2771 N N . PRO A 1 351 ? 14.495 -15.445 -12.166 1.00 88.94 351 PRO A N 1
ATOM 2772 C CA . PRO A 1 351 ? 15.166 -14.137 -12.170 1.00 88.94 351 PRO A CA 1
ATOM 2773 C C . PRO A 1 351 ? 14.688 -13.186 -13.278 1.00 88.94 351 PRO A C 1
ATOM 2775 O O . PRO A 1 351 ? 14.011 -13.592 -14.226 1.00 88.94 351 PRO A O 1
ATOM 2778 N N . ASP A 1 352 ? 15.066 -11.912 -13.157 1.00 89.00 352 ASP A N 1
ATOM 2779 C CA . ASP A 1 352 ? 14.861 -10.907 -14.200 1.00 89.00 352 ASP A CA 1
ATOM 2780 C C . ASP A 1 352 ? 15.718 -11.168 -15.442 1.00 89.00 352 ASP A C 1
ATOM 2782 O O . ASP A 1 352 ? 16.747 -11.843 -15.387 1.00 89.00 352 ASP A O 1
ATOM 2786 N N . GLY A 1 353 ? 15.306 -10.589 -16.576 1.00 87.19 353 GLY A N 1
ATOM 2787 C CA . GLY A 1 353 ? 16.117 -10.555 -17.797 1.00 87.19 353 GLY A CA 1
ATOM 2788 C C . GLY A 1 353 ? 16.427 -11.933 -18.382 1.00 87.19 353 GLY A C 1
ATOM 2789 O O . GLY A 1 353 ? 17.563 -12.167 -18.786 1.00 87.19 353 GLY A O 1
ATOM 2790 N N . PHE A 1 354 ? 15.432 -12.828 -18.388 1.00 91.44 354 PHE A N 1
ATOM 2791 C CA . PHE A 1 354 ? 15.573 -14.226 -18.794 1.00 91.44 354 PHE A CA 1
ATOM 2792 C C . PHE A 1 354 ? 16.430 -14.421 -20.057 1.00 91.44 354 PHE A C 1
ATOM 2794 O O . PHE A 1 354 ? 16.155 -13.825 -21.100 1.00 91.44 354 PHE A O 1
ATOM 2801 N N . GLN A 1 355 ? 17.415 -15.318 -19.973 1.00 92.56 355 GLN A N 1
ATOM 2802 C CA . GLN A 1 355 ? 18.162 -15.829 -21.124 1.00 92.56 355 GLN A CA 1
ATOM 2803 C C . GLN A 1 355 ? 18.197 -17.355 -21.094 1.00 92.56 355 GLN A C 1
ATOM 2805 O O . GLN A 1 355 ? 18.407 -17.976 -20.051 1.00 92.56 355 GLN A O 1
ATOM 2810 N N . GLU A 1 356 ? 18.007 -17.969 -22.258 1.00 94.69 356 GLU A N 1
ATOM 2811 C CA . GLU A 1 356 ? 17.966 -19.420 -22.371 1.00 94.69 356 GLU A CA 1
ATOM 2812 C C . GLU A 1 356 ? 19.333 -20.087 -22.187 1.00 94.69 356 GLU A C 1
ATOM 2814 O O . GLU A 1 356 ? 20.328 -19.688 -22.782 1.00 94.69 356 GLU A O 1
ATOM 2819 N N . CYS A 1 357 ? 19.378 -21.184 -21.427 1.00 96.88 357 CYS A N 1
ATOM 2820 C CA . CYS A 1 357 ? 20.574 -22.021 -21.358 1.00 96.88 357 CYS A CA 1
ATOM 2821 C C . CYS A 1 357 ? 20.661 -22.939 -22.589 1.00 96.88 357 CYS A C 1
ATOM 2823 O O . CYS A 1 357 ? 19.927 -23.914 -22.712 1.00 96.88 357 CYS A O 1
ATOM 2825 N N . GLN A 1 358 ? 21.626 -22.697 -23.462 1.00 96.88 358 GLN A N 1
ATOM 2826 C CA . GLN A 1 358 ? 21.815 -23.377 -24.745 1.00 96.88 358 GLN A CA 1
ATOM 2827 C C . GLN A 1 358 ? 22.532 -24.737 -24.636 1.00 96.88 358 GLN A C 1
ATOM 2829 O O . GLN A 1 358 ? 22.990 -25.279 -25.641 1.00 96.88 358 GLN A O 1
ATOM 2834 N N . CYS A 1 359 ? 22.682 -25.308 -23.434 1.00 97.06 359 CYS A N 1
ATOM 2835 C CA . CYS A 1 359 ? 23.357 -26.601 -23.302 1.00 97.06 359 CYS A CA 1
ATOM 2836 C C . CYS A 1 359 ? 22.479 -27.758 -23.831 1.00 97.06 359 CYS A C 1
ATOM 2838 O O . CYS A 1 359 ? 21.257 -27.716 -23.658 1.00 97.06 359 CYS A O 1
ATOM 2840 N N . PRO A 1 360 ? 23.069 -28.837 -24.390 1.00 96.56 360 PRO A N 1
ATOM 2841 C CA . PRO A 1 360 ? 22.298 -29.939 -24.981 1.00 96.56 360 PRO A CA 1
ATOM 2842 C C . PRO A 1 360 ? 21.310 -30.606 -24.014 1.00 96.56 360 PRO A C 1
ATOM 2844 O O . PRO A 1 360 ? 20.236 -31.049 -24.409 1.00 96.56 360 PRO A O 1
ATOM 2847 N N . LYS A 1 361 ? 21.645 -30.646 -22.716 1.00 97.56 361 LYS A N 1
ATOM 2848 C CA . LYS A 1 361 ? 20.766 -31.212 -21.685 1.00 97.56 361 LYS A CA 1
ATOM 2849 C C . LYS A 1 361 ? 19.531 -30.343 -21.421 1.00 97.56 361 LYS A C 1
ATOM 2851 O O . LYS A 1 361 ? 18.468 -30.892 -21.155 1.00 97.56 361 LYS A O 1
ATOM 2856 N N . CYS A 1 362 ? 19.656 -29.015 -21.482 1.00 97.31 362 CYS A N 1
ATOM 2857 C CA . CYS A 1 362 ? 18.516 -28.098 -21.379 1.00 97.31 362 CYS A CA 1
ATOM 2858 C C . CYS A 1 362 ? 17.645 -28.141 -22.637 1.00 97.31 362 CYS A C 1
ATOM 2860 O O . CYS A 1 362 ? 16.426 -28.058 -22.524 1.00 97.31 362 CYS A O 1
ATOM 2862 N N . ASP A 1 363 ? 18.258 -28.309 -23.809 1.00 95.25 363 ASP A N 1
ATOM 2863 C CA . ASP A 1 363 ? 17.545 -28.438 -25.084 1.00 95.25 363 ASP A CA 1
ATOM 2864 C C . ASP A 1 363 ? 16.626 -29.674 -25.105 1.00 95.25 363 ASP A C 1
ATOM 2866 O O . ASP A 1 363 ? 15.463 -29.594 -25.496 1.00 95.25 363 ASP A O 1
ATOM 2870 N N . ALA A 1 364 ? 17.110 -30.797 -24.566 1.00 96.19 364 ALA A N 1
ATOM 2871 C CA . ALA A 1 364 ? 16.334 -32.029 -24.420 1.00 96.19 364 ALA A CA 1
ATOM 2872 C C . ALA A 1 364 ? 15.388 -32.043 -23.197 1.00 96.19 364 ALA A C 1
ATOM 2874 O O . ALA A 1 364 ? 14.592 -32.974 -23.039 1.00 96.19 364 ALA A O 1
ATOM 2875 N N . LEU A 1 365 ? 15.468 -31.050 -22.301 1.00 97.38 365 LEU A N 1
ATOM 2876 C CA . LEU A 1 365 ? 14.784 -31.096 -21.009 1.00 97.38 365 LEU A CA 1
ATOM 2877 C C . LEU A 1 365 ? 13.254 -31.096 -21.178 1.00 97.38 365 LEU A C 1
ATOM 2879 O O . LEU A 1 365 ? 12.669 -30.213 -21.811 1.00 97.38 365 LEU A O 1
ATOM 2883 N N . TYR A 1 366 ? 12.612 -32.103 -20.579 1.00 96.81 366 TYR A N 1
ATOM 2884 C CA . TYR A 1 366 ? 11.162 -32.341 -20.614 1.00 96.81 366 TYR A CA 1
ATOM 2885 C C . TYR A 1 366 ? 10.552 -32.462 -22.021 1.00 96.81 366 TYR A C 1
ATOM 2887 O O . TYR A 1 366 ? 9.343 -32.315 -22.165 1.00 96.81 366 TYR A O 1
ATOM 2895 N N . ALA A 1 367 ? 11.363 -32.717 -23.055 1.00 95.12 367 ALA A N 1
ATOM 2896 C CA . ALA A 1 367 ? 10.906 -32.816 -24.445 1.00 95.12 367 ALA A CA 1
ATOM 2897 C C . ALA A 1 367 ? 10.112 -31.583 -24.943 1.00 95.12 367 ALA A C 1
ATOM 2899 O O . ALA A 1 367 ? 9.217 -31.695 -25.775 1.00 95.12 367 ALA A O 1
ATOM 2900 N N . THR A 1 368 ? 10.453 -30.389 -24.449 1.00 94.88 368 THR A N 1
ATOM 2901 C CA . THR A 1 368 ? 9.784 -29.114 -24.800 1.00 94.88 368 THR A CA 1
ATOM 2902 C C . THR A 1 368 ? 10.485 -28.338 -25.925 1.00 94.88 368 THR A C 1
ATOM 2904 O O . THR A 1 368 ? 10.049 -27.248 -26.303 1.00 94.88 368 THR A O 1
ATOM 2907 N N . GLY A 1 369 ? 11.600 -28.850 -26.458 1.00 91.06 369 GLY A N 1
ATOM 2908 C CA . GLY A 1 369 ? 12.373 -28.197 -27.520 1.00 91.06 369 GLY A CA 1
ATOM 2909 C C . GLY A 1 369 ? 12.857 -26.806 -27.105 1.00 91.06 369 GLY A C 1
ATOM 2910 O O . GLY A 1 369 ? 13.545 -26.667 -26.100 1.00 91.06 369 GLY A O 1
ATO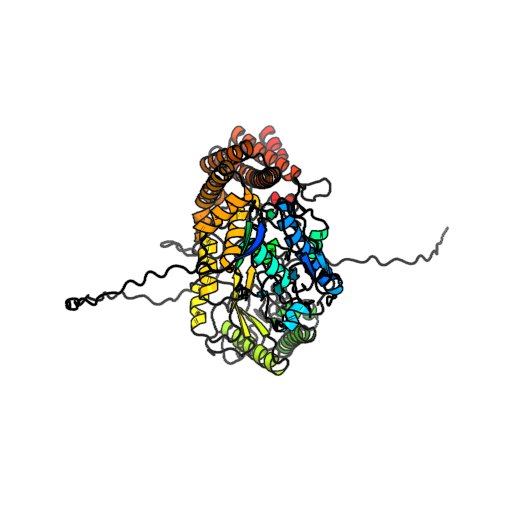M 2911 N N . LYS A 1 370 ? 12.468 -25.751 -27.831 1.00 92.81 370 LYS A N 1
ATOM 2912 C CA . LYS A 1 370 ? 12.804 -24.348 -27.504 1.00 92.81 370 LYS A CA 1
ATOM 2913 C C . LYS A 1 370 ? 11.744 -23.612 -26.675 1.00 92.81 370 LYS A C 1
ATOM 2915 O O . LYS A 1 370 ? 11.952 -22.454 -26.330 1.00 92.81 370 LYS A O 1
ATOM 2920 N N . ASP A 1 371 ? 10.648 -24.267 -26.284 1.00 95.75 371 ASP A N 1
ATOM 2921 C CA . ASP A 1 371 ? 9.631 -23.635 -25.433 1.00 95.75 371 ASP A CA 1
ATOM 2922 C C . ASP A 1 371 ? 10.126 -23.560 -23.979 1.00 95.75 371 ASP A C 1
ATOM 2924 O O . ASP A 1 371 ? 10.039 -24.518 -23.206 1.00 95.75 371 ASP A O 1
ATOM 2928 N N . TRP A 1 372 ? 10.762 -22.446 -23.620 1.00 95.94 372 TRP A N 1
ATOM 2929 C CA . TRP A 1 372 ? 11.289 -22.222 -22.273 1.00 95.94 372 TRP A CA 1
ATOM 2930 C C . TRP A 1 372 ? 10.218 -21.898 -21.244 1.00 95.94 372 TRP A C 1
ATOM 2932 O O . TRP A 1 372 ? 10.404 -22.233 -20.074 1.00 95.94 372 TRP A O 1
ATOM 2942 N N . ALA A 1 373 ? 9.097 -21.307 -21.663 1.00 96.00 373 ALA A N 1
ATOM 2943 C CA . ALA A 1 373 ? 7.985 -21.056 -20.759 1.00 96.00 373 ALA A CA 1
ATOM 2944 C C . ALA A 1 373 ? 7.458 -22.397 -20.237 1.00 96.00 373 ALA A C 1
ATOM 2946 O O . ALA A 1 373 ? 7.306 -22.582 -19.029 1.00 96.00 373 ALA A O 1
ATOM 2947 N N . GLU A 1 374 ? 7.320 -23.376 -21.135 1.00 97.31 374 GLU A N 1
ATOM 2948 C CA . GLU A 1 374 ? 6.887 -24.721 -20.774 1.00 97.31 374 GLU A CA 1
ATOM 2949 C C . GLU A 1 374 ? 7.891 -25.450 -19.869 1.00 97.31 374 GLU A C 1
ATOM 2951 O O . GLU A 1 374 ? 7.492 -26.078 -18.888 1.00 97.31 374 GLU A O 1
ATOM 2956 N N . LYS A 1 375 ? 9.206 -25.322 -20.118 1.00 97.19 375 LYS A N 1
ATOM 2957 C CA . LYS A 1 375 ? 10.233 -25.908 -19.227 1.00 97.19 375 LYS A CA 1
ATOM 2958 C C . LYS A 1 375 ? 10.112 -25.399 -17.803 1.00 97.19 375 LYS A C 1
ATOM 2960 O O . LYS A 1 375 ? 10.199 -26.189 -16.861 1.00 97.19 375 LYS A O 1
ATOM 2965 N N . ILE A 1 376 ? 9.953 -24.086 -17.655 1.00 97.06 376 ILE A N 1
ATOM 2966 C CA . ILE A 1 376 ? 9.851 -23.443 -16.348 1.00 97.06 376 ILE A CA 1
ATOM 2967 C C . ILE A 1 376 ? 8.548 -23.862 -15.671 1.00 97.06 376 ILE A C 1
ATOM 2969 O O . ILE A 1 376 ? 8.571 -24.204 -14.491 1.00 97.06 376 ILE A O 1
ATOM 2973 N N . TRP A 1 377 ? 7.435 -23.932 -16.406 1.00 98.06 377 TRP A N 1
ATOM 2974 C CA . TRP A 1 377 ? 6.174 -24.404 -15.844 1.00 98.06 377 TRP A CA 1
ATOM 2975 C C . TRP A 1 377 ? 6.235 -25.848 -15.352 1.00 98.06 377 TRP A C 1
ATOM 2977 O O . TRP A 1 377 ? 5.804 -26.122 -14.230 1.00 98.06 377 TRP A O 1
ATOM 2987 N N . ILE A 1 378 ? 6.817 -26.754 -16.141 1.00 98.31 378 ILE A N 1
ATOM 2988 C CA . ILE A 1 378 ? 7.009 -28.151 -15.738 1.00 98.31 378 ILE A CA 1
ATOM 2989 C C . ILE A 1 378 ? 7.922 -28.228 -14.507 1.00 98.31 378 ILE A C 1
ATOM 2991 O O . ILE A 1 378 ? 7.582 -28.902 -13.536 1.00 98.31 378 ILE A O 1
ATOM 2995 N N . PHE A 1 379 ? 9.042 -27.499 -14.493 1.00 98.00 379 PHE A N 1
ATOM 2996 C CA . PHE A 1 379 ? 9.935 -27.445 -13.332 1.00 98.00 379 PHE A CA 1
ATOM 2997 C C . PHE A 1 379 ? 9.229 -26.932 -12.066 1.00 98.00 379 PHE A C 1
ATOM 2999 O O . PHE A 1 379 ? 9.331 -27.558 -11.005 1.00 98.00 379 PHE A O 1
ATOM 3006 N N . ASN A 1 380 ? 8.492 -25.826 -12.171 1.00 97.75 380 ASN A N 1
ATOM 3007 C CA . ASN A 1 380 ? 7.790 -25.231 -11.039 1.00 97.75 380 ASN A CA 1
ATOM 3008 C C . ASN A 1 380 ? 6.704 -26.174 -10.505 1.00 97.75 380 ASN A C 1
ATOM 3010 O O . ASN A 1 380 ? 6.597 -26.362 -9.293 1.00 97.75 380 ASN A O 1
ATOM 3014 N N . ARG A 1 381 ? 5.953 -26.833 -11.398 1.00 98.31 381 ARG A N 1
ATOM 3015 C CA . ARG A 1 381 ? 4.958 -27.844 -11.025 1.00 98.31 381 ARG A CA 1
ATOM 3016 C C . ARG A 1 381 ? 5.593 -29.030 -10.295 1.00 98.31 381 ARG A C 1
ATOM 3018 O O . ARG A 1 381 ? 5.117 -29.390 -9.225 1.00 98.31 381 ARG A O 1
ATOM 3025 N N . LEU A 1 382 ? 6.668 -29.613 -10.830 1.00 98.31 382 LEU A N 1
ATOM 3026 C CA . LEU A 1 382 ? 7.363 -30.743 -10.193 1.00 98.31 382 LEU A CA 1
ATOM 3027 C C . LEU A 1 382 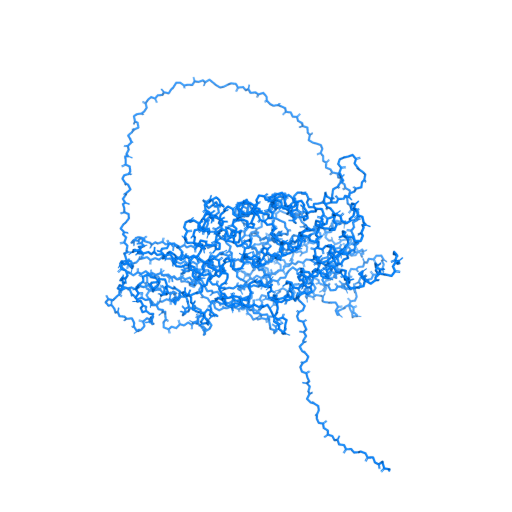? 7.917 -30.366 -8.809 1.00 98.31 382 LEU A C 1
ATOM 3029 O O . LEU A 1 382 ? 7.865 -31.160 -7.869 1.00 98.31 382 LEU A O 1
ATOM 3033 N N . THR A 1 383 ? 8.409 -29.134 -8.666 1.00 98.38 383 THR A N 1
ATOM 3034 C CA . THR A 1 383 ? 8.862 -28.597 -7.375 1.00 98.38 383 THR A CA 1
ATOM 3035 C C . THR A 1 383 ? 7.695 -28.470 -6.393 1.00 98.38 383 THR A C 1
ATOM 3037 O O . THR A 1 383 ? 7.821 -28.886 -5.240 1.00 98.38 383 THR A O 1
ATOM 3040 N N . ALA A 1 384 ? 6.541 -27.973 -6.848 1.00 98.44 384 ALA A N 1
ATOM 3041 C CA . ALA A 1 384 ? 5.328 -27.873 -6.040 1.00 98.44 384 ALA A CA 1
ATOM 3042 C C . ALA A 1 384 ? 4.801 -29.248 -5.587 1.00 98.44 384 ALA A C 1
ATOM 3044 O O . ALA A 1 384 ? 4.504 -29.411 -4.404 1.00 98.44 384 ALA A O 1
ATOM 3045 N N . GLU A 1 385 ? 4.773 -30.251 -6.475 1.00 98.56 385 GLU A N 1
ATOM 3046 C CA . GLU A 1 385 ? 4.393 -31.639 -6.147 1.00 98.56 385 GLU A CA 1
ATOM 3047 C C . GLU A 1 385 ? 5.326 -32.251 -5.095 1.00 98.56 385 GLU A C 1
ATOM 3049 O O . GLU A 1 385 ? 4.893 -32.985 -4.204 1.00 98.56 385 GLU A O 1
ATOM 3054 N N . ARG A 1 386 ? 6.628 -31.955 -5.176 1.00 98.38 386 ARG A N 1
ATOM 3055 C CA . ARG A 1 386 ? 7.600 -32.433 -4.189 1.00 98.38 386 ARG A CA 1
ATOM 3056 C C . ARG A 1 386 ? 7.405 -31.756 -2.832 1.00 98.38 386 ARG A C 1
ATOM 3058 O O . ARG A 1 386 ? 7.454 -32.448 -1.819 1.00 98.38 386 ARG A O 1
ATOM 3065 N N . LEU A 1 387 ? 7.162 -30.443 -2.810 1.00 98.25 387 LEU A N 1
ATOM 3066 C CA . LEU A 1 387 ? 6.870 -29.695 -1.581 1.00 98.25 387 LEU A CA 1
ATOM 3067 C C . LEU A 1 387 ? 5.560 -30.140 -0.929 1.00 98.25 387 LEU A C 1
ATOM 3069 O O . LEU A 1 387 ? 5.504 -30.251 0.288 1.00 98.25 387 LEU A O 1
ATOM 3073 N N . GLU A 1 388 ? 4.526 -30.438 -1.714 1.00 97.94 388 GLU A N 1
ATOM 3074 C CA . GLU A 1 388 ? 3.253 -30.957 -1.200 1.00 97.94 388 GLU A CA 1
ATOM 3075 C C . GLU A 1 388 ? 3.449 -32.273 -0.436 1.00 97.94 388 GLU A C 1
ATOM 3077 O O . GLU A 1 388 ? 2.878 -32.463 0.637 1.00 97.94 388 GLU A O 1
ATOM 3082 N N . LYS A 1 389 ? 4.306 -33.158 -0.963 1.00 98.12 389 LYS A N 1
ATOM 3083 C CA . LYS A 1 389 ? 4.638 -34.441 -0.330 1.00 98.12 389 LYS A CA 1
ATOM 3084 C C . LYS A 1 389 ? 5.473 -34.274 0.936 1.00 98.12 389 LYS A C 1
ATOM 3086 O O . LYS A 1 389 ? 5.222 -34.974 1.912 1.00 98.12 389 LYS A O 1
ATOM 3091 N N . SER A 1 390 ? 6.478 -33.396 0.924 1.00 98.06 390 SER A N 1
ATOM 3092 C CA . SER A 1 390 ? 7.374 -33.221 2.074 1.00 98.06 390 SER A CA 1
ATOM 3093 C C . SER A 1 390 ? 6.807 -32.313 3.165 1.00 98.06 390 SER A C 1
ATOM 3095 O O . SER A 1 390 ? 7.165 -32.484 4.325 1.00 98.06 390 SER A O 1
ATOM 3097 N N . HIS A 1 391 ? 5.905 -31.391 2.817 1.00 97.62 391 HIS A N 1
ATOM 3098 C CA . HIS A 1 391 ? 5.308 -30.420 3.737 1.00 97.62 391 HIS A CA 1
ATOM 3099 C C . HIS A 1 391 ? 3.782 -30.311 3.544 1.00 97.62 391 HIS A C 1
ATOM 3101 O O . HIS A 1 391 ? 3.283 -29.271 3.093 1.00 97.62 391 HIS A O 1
ATOM 3107 N N . PRO A 1 392 ? 3.003 -31.352 3.904 1.00 96.31 392 PRO A N 1
ATOM 3108 C CA . PRO A 1 392 ? 1.550 -31.326 3.763 1.00 96.31 392 PRO A CA 1
ATOM 3109 C C . PRO A 1 392 ? 0.915 -30.111 4.457 1.00 96.31 392 PRO A C 1
ATOM 3111 O O . PRO A 1 392 ? 1.263 -29.759 5.585 1.00 96.31 392 PRO A O 1
ATOM 3114 N N . GLY A 1 393 ? -0.028 -29.456 3.775 1.00 93.75 393 GLY A N 1
ATOM 3115 C CA . GLY A 1 393 ? -0.734 -28.272 4.282 1.00 93.75 393 GLY A CA 1
ATOM 3116 C C . GLY A 1 393 ? 0.012 -26.939 4.123 1.00 93.75 393 GLY A C 1
ATOM 3117 O O . GLY A 1 393 ? -0.556 -25.894 4.443 1.00 93.75 393 GLY A O 1
ATOM 3118 N N . ARG A 1 394 ? 1.249 -26.943 3.612 1.00 95.56 394 ARG A N 1
ATOM 3119 C CA . ARG A 1 394 ? 1.986 -25.724 3.232 1.00 95.56 394 ARG A CA 1
ATOM 3120 C C . ARG A 1 394 ? 1.738 -25.359 1.775 1.00 95.56 394 ARG A C 1
ATOM 3122 O O . ARG A 1 394 ? 1.322 -26.209 0.994 1.00 95.56 394 ARG A O 1
ATOM 3129 N N . ARG A 1 395 ? 1.982 -24.096 1.414 1.00 95.19 395 ARG A N 1
ATOM 3130 C CA . ARG A 1 395 ? 1.726 -23.553 0.070 1.00 95.19 395 ARG A CA 1
ATOM 3131 C C . ARG A 1 395 ? 2.991 -23.084 -0.640 1.00 95.19 395 ARG A C 1
ATOM 3133 O O . ARG A 1 395 ? 3.979 -22.722 -0.003 1.00 95.19 395 ARG A O 1
ATOM 3140 N N . VAL A 1 396 ? 2.918 -23.047 -1.966 1.00 96.31 396 VAL A N 1
ATOM 3141 C CA . VAL A 1 396 ? 3.897 -22.387 -2.835 1.00 96.31 396 VAL A CA 1
ATOM 3142 C C . VAL A 1 396 ? 3.177 -21.412 -3.760 1.00 96.31 396 VAL A C 1
ATOM 3144 O O . VAL A 1 396 ? 2.204 -21.771 -4.420 1.00 96.31 396 VAL A O 1
ATOM 3147 N N . THR A 1 397 ? 3.659 -20.175 -3.811 1.00 95.56 397 THR A N 1
ATOM 3148 C CA . THR A 1 397 ? 3.207 -19.157 -4.757 1.00 95.56 397 THR A CA 1
ATOM 3149 C C . THR A 1 397 ? 4.210 -19.082 -5.899 1.00 95.56 397 THR A C 1
ATOM 3151 O O . THR A 1 397 ? 5.345 -18.651 -5.710 1.00 95.56 397 THR A O 1
ATOM 3154 N N . ILE A 1 398 ? 3.805 -19.509 -7.093 1.00 96.19 398 ILE A N 1
ATOM 3155 C CA . ILE A 1 398 ? 4.660 -19.487 -8.281 1.00 96.19 398 ILE A CA 1
ATOM 3156 C C . ILE A 1 398 ? 4.449 -18.171 -9.026 1.00 96.19 398 ILE A C 1
ATOM 3158 O O . ILE A 1 398 ? 3.319 -17.778 -9.318 1.00 96.19 398 ILE A O 1
ATOM 3162 N N . MET A 1 399 ? 5.538 -17.489 -9.357 1.00 94.44 399 MET A N 1
ATOM 3163 C CA . MET A 1 399 ? 5.499 -16.234 -10.095 1.00 94.44 399 MET A CA 1
ATOM 3164 C C . MET A 1 399 ? 5.271 -16.465 -11.599 1.00 94.44 399 MET A C 1
ATOM 3166 O O . MET A 1 399 ? 6.053 -17.134 -12.271 1.00 94.44 399 MET A O 1
ATOM 3170 N N . SER A 1 400 ? 4.207 -15.868 -12.138 1.00 94.06 400 SER A N 1
ATOM 3171 C CA . SER A 1 400 ? 3.925 -15.772 -13.574 1.00 94.06 400 SER A CA 1
ATOM 3172 C C . SER A 1 400 ? 4.560 -14.489 -14.111 1.00 94.06 400 SER A C 1
ATOM 3174 O O . SER A 1 400 ? 3.959 -13.424 -13.971 1.00 94.06 400 SER A O 1
ATOM 3176 N N . TYR A 1 401 ? 5.766 -14.576 -14.681 1.00 90.94 401 TYR A N 1
ATOM 3177 C CA . TYR A 1 401 ? 6.590 -13.411 -15.018 1.00 90.94 401 TYR A CA 1
ATOM 3178 C C . TYR A 1 401 ? 7.414 -13.578 -16.298 1.00 90.94 401 TYR A C 1
ATOM 3180 O O . TYR A 1 401 ? 7.962 -14.647 -16.583 1.00 90.94 401 TYR A O 1
ATOM 3188 N N . GLY A 1 402 ? 7.550 -12.486 -17.056 1.00 88.56 402 GLY A N 1
ATOM 3189 C CA . GLY A 1 402 ? 8.311 -12.465 -18.303 1.00 88.56 402 GLY A CA 1
ATOM 3190 C C . GLY A 1 402 ? 7.776 -13.510 -19.279 1.00 88.56 402 GLY A C 1
ATOM 3191 O O . GLY A 1 402 ? 6.605 -13.472 -19.651 1.00 88.56 402 GLY A O 1
ATOM 3192 N N . LEU A 1 403 ? 8.610 -14.486 -19.650 1.00 90.50 403 LEU A N 1
ATOM 3193 C CA . LEU A 1 403 ? 8.195 -15.558 -20.556 1.00 90.50 403 LEU A CA 1
ATOM 3194 C C . LEU A 1 403 ? 7.070 -16.453 -20.008 1.00 90.50 403 LEU A C 1
ATOM 3196 O O . LEU A 1 403 ? 6.356 -17.058 -20.801 1.00 90.50 403 LEU A O 1
ATOM 3200 N N . THR A 1 404 ? 6.889 -16.540 -18.684 1.00 93.81 404 THR A N 1
ATOM 3201 C CA . THR A 1 404 ? 5.792 -17.313 -18.076 1.00 93.81 404 THR A CA 1
ATOM 3202 C C . THR A 1 404 ? 4.558 -16.459 -17.786 1.00 93.81 404 THR A C 1
ATOM 3204 O O . THR A 1 404 ? 3.718 -16.859 -16.994 1.00 93.81 404 THR A O 1
ATOM 3207 N N . ALA A 1 405 ? 4.413 -15.280 -18.406 1.00 91.69 405 ALA A N 1
ATOM 3208 C CA . ALA A 1 405 ? 3.190 -14.481 -18.280 1.00 91.69 405 ALA A CA 1
ATOM 3209 C C . ALA A 1 405 ? 1.945 -15.214 -18.822 1.00 91.69 405 ALA A C 1
ATOM 3211 O O . ALA A 1 405 ? 0.833 -15.005 -18.335 1.00 91.69 405 ALA A O 1
ATOM 3212 N N . LEU A 1 406 ? 2.138 -16.091 -19.815 1.00 93.44 406 LEU A N 1
ATOM 3213 C CA . LEU A 1 406 ? 1.107 -17.000 -20.307 1.00 93.44 406 LEU A CA 1
ATOM 3214 C C . LEU A 1 406 ? 1.131 -18.334 -19.537 1.00 93.44 406 LEU A C 1
ATOM 3216 O O . LEU A 1 406 ? 2.211 -18.814 -19.168 1.00 93.44 406 LEU A O 1
ATOM 3220 N N . PRO A 1 407 ? -0.045 -18.955 -19.320 1.00 96.38 407 PRO A N 1
ATOM 3221 C CA . PRO A 1 407 ? -0.155 -20.230 -18.620 1.00 96.38 407 PRO A CA 1
ATOM 3222 C C . PRO A 1 407 ? 0.534 -21.394 -19.359 1.00 96.38 407 PRO A C 1
ATOM 3224 O O . PRO A 1 407 ? 0.814 -21.287 -20.558 1.00 96.38 407 PRO A O 1
ATOM 3227 N N . PRO A 1 408 ? 0.783 -22.520 -18.663 1.00 97.31 408 PRO A N 1
ATOM 3228 C CA . PRO A 1 408 ? 1.326 -23.737 -19.268 1.00 97.31 408 PRO A CA 1
ATOM 3229 C C . PRO A 1 408 ? 0.441 -24.284 -20.391 1.00 97.31 408 PRO A C 1
ATOM 3231 O O . PRO A 1 408 ? -0.786 -24.201 -20.337 1.00 97.31 408 PRO A O 1
ATOM 3234 N N . LYS A 1 409 ? 1.079 -24.908 -21.384 1.00 96.06 409 LYS A N 1
ATOM 3235 C CA . LYS A 1 409 ? 0.415 -25.595 -22.500 1.00 96.06 409 LYS A CA 1
ATOM 3236 C C . LYS A 1 409 ? 0.285 -27.099 -22.260 1.00 96.06 409 LYS A C 1
ATOM 3238 O O . LYS A 1 409 ? -0.655 -27.703 -22.769 1.00 96.06 409 LYS A O 1
ATOM 3243 N N . SER A 1 410 ? 1.209 -27.723 -21.518 1.00 96.31 410 SER A N 1
ATOM 3244 C CA . SER A 1 410 ? 1.229 -29.188 -21.349 1.00 96.31 410 SER A CA 1
ATOM 3245 C C . SER A 1 410 ? 0.334 -29.710 -20.224 1.00 96.31 410 SER A C 1
ATOM 3247 O O . SER A 1 410 ? 0.113 -30.917 -20.127 1.00 96.31 410 SER A O 1
ATOM 3249 N N . PHE A 1 411 ? -0.198 -28.835 -19.369 1.00 97.31 411 PHE A N 1
ATOM 3250 C CA . PHE A 1 411 ? -1.116 -29.222 -18.303 1.00 97.31 411 PHE A CA 1
ATOM 3251 C C . PHE A 1 411 ? -2.107 -28.105 -17.980 1.00 97.31 411 PHE A C 1
ATOM 3253 O O . PHE A 1 411 ? -1.791 -26.927 -18.085 1.00 97.31 411 PHE A O 1
ATOM 3260 N N . ALA A 1 412 ? -3.302 -28.497 -17.536 1.00 97.06 412 ALA A N 1
ATOM 3261 C CA . ALA A 1 412 ? -4.377 -27.572 -17.174 1.00 97.06 412 ALA A CA 1
ATOM 3262 C C . ALA A 1 412 ? -4.642 -27.504 -15.661 1.00 97.06 412 ALA A C 1
ATOM 3264 O O . ALA A 1 412 ? -5.558 -26.809 -15.237 1.00 97.06 412 ALA A O 1
ATOM 3265 N N . ARG A 1 413 ? -3.877 -28.234 -14.836 1.00 98.06 413 ARG A N 1
ATOM 3266 C CA . ARG A 1 413 ? -4.084 -28.311 -13.384 1.00 98.06 413 ARG A CA 1
ATOM 3267 C C . ARG A 1 413 ? -2.768 -28.300 -12.618 1.00 98.06 413 ARG A C 1
ATOM 3269 O O . ARG A 1 413 ? -1.885 -29.111 -12.900 1.00 98.06 413 ARG A O 1
ATOM 3276 N N . PHE A 1 414 ? -2.673 -27.414 -11.631 1.00 98.44 414 PHE A N 1
ATOM 3277 C CA . PHE A 1 414 ? -1.574 -27.377 -10.667 1.00 98.44 414 PHE A CA 1
ATOM 3278 C C . PHE A 1 414 ? -1.844 -28.266 -9.432 1.00 98.44 414 PHE A C 1
ATOM 3280 O O . PHE A 1 414 ? -3.002 -28.595 -9.157 1.00 98.44 414 PHE A O 1
ATOM 3287 N N . PRO A 1 415 ? -0.799 -28.639 -8.667 1.00 98.19 415 PRO A N 1
ATOM 3288 C CA . PRO A 1 415 ? -0.934 -29.341 -7.385 1.00 98.19 415 PRO A CA 1
ATOM 3289 C C . PRO A 1 415 ? -1.758 -28.550 -6.356 1.00 98.19 415 PRO A C 1
ATOM 3291 O O . PRO A 1 415 ? -1.881 -27.324 -6.456 1.00 98.19 415 PRO A O 1
ATOM 3294 N N . ALA A 1 416 ? -2.313 -29.221 -5.340 1.00 97.81 416 ALA A N 1
ATOM 3295 C CA . ALA A 1 416 ? -3.293 -28.591 -4.447 1.00 97.81 416 ALA A CA 1
ATOM 3296 C C . ALA A 1 416 ? -2.690 -27.484 -3.561 1.00 97.81 416 ALA A C 1
ATOM 3298 O O . ALA A 1 416 ? -3.401 -26.585 -3.110 1.00 97.81 416 ALA A O 1
ATOM 3299 N N . ASN A 1 417 ? -1.372 -27.509 -3.352 1.00 97.75 417 ASN A N 1
ATOM 3300 C CA . ASN A 1 417 ? -0.628 -26.499 -2.600 1.00 97.75 417 ASN A CA 1
ATOM 3301 C C . ASN A 1 417 ? -0.270 -25.223 -3.391 1.00 97.75 417 ASN A C 1
ATOM 3303 O O . ASN A 1 417 ? 0.411 -24.352 -2.845 1.00 97.75 417 ASN A O 1
ATOM 3307 N N . THR A 1 418 ? -0.660 -25.114 -4.664 1.00 97.88 418 THR A N 1
ATOM 3308 C CA . THR A 1 418 ? -0.119 -24.093 -5.572 1.00 97.88 418 THR A CA 1
ATOM 3309 C C . THR A 1 418 ? -1.016 -22.866 -5.713 1.00 97.88 418 THR A C 1
ATOM 3311 O O . THR A 1 418 ? -2.177 -22.978 -6.110 1.00 97.88 418 THR A O 1
ATOM 3314 N N . CYS A 1 419 ? -0.432 -21.689 -5.488 1.00 96.00 419 CYS A N 1
ATOM 3315 C CA . CYS A 1 419 ? -0.959 -20.377 -5.867 1.00 96.00 419 CYS A CA 1
ATOM 3316 C C . CYS A 1 419 ? -0.156 -19.808 -7.050 1.00 96.00 419 CYS A C 1
ATOM 3318 O O . CYS A 1 419 ? 1.032 -20.105 -7.181 1.00 96.00 419 CYS A O 1
ATOM 3320 N N . ILE A 1 420 ? -0.754 -18.928 -7.858 1.00 96.31 420 ILE A N 1
ATOM 3321 C CA . ILE A 1 420 ? -0.035 -18.182 -8.908 1.00 96.31 420 ILE A CA 1
ATOM 3322 C C . ILE A 1 420 ? -0.021 -16.688 -8.586 1.00 96.31 420 ILE A C 1
ATOM 3324 O O . ILE A 1 420 ? -1.077 -16.084 -8.392 1.00 96.31 420 ILE A O 1
ATOM 3328 N N . MET A 1 421 ? 1.166 -16.081 -8.574 1.00 94.81 421 MET A N 1
ATOM 3329 C CA . MET A 1 421 ? 1.323 -14.628 -8.536 1.00 94.81 421 MET A CA 1
ATOM 3330 C C . MET A 1 421 ? 1.370 -14.069 -9.949 1.00 94.81 421 MET A C 1
ATOM 3332 O O . MET A 1 421 ? 2.349 -14.261 -10.669 1.00 94.81 421 MET A O 1
ATOM 3336 N N . LEU A 1 422 ? 0.330 -13.332 -10.324 1.00 95.38 422 LEU A N 1
ATOM 3337 C CA . LEU A 1 422 ? 0.269 -12.629 -11.595 1.00 95.38 422 LEU A CA 1
ATOM 3338 C C . LEU A 1 422 ? 1.049 -11.311 -11.496 1.00 95.38 422 LEU A C 1
ATOM 3340 O O . LEU A 1 422 ? 0.695 -10.432 -10.707 1.00 95.38 422 LEU A O 1
ATOM 3344 N N . THR A 1 423 ? 2.075 -11.124 -12.331 1.00 91.19 423 THR A N 1
ATOM 3345 C CA . THR A 1 423 ? 2.771 -9.825 -12.475 1.00 91.19 423 THR A CA 1
ATOM 3346 C C . THR A 1 423 ? 2.058 -8.886 -13.453 1.00 91.19 423 THR A C 1
ATOM 3348 O O . THR A 1 423 ? 2.631 -7.945 -13.992 1.00 91.19 423 THR A O 1
ATOM 3351 N N . GLY A 1 424 ? 0.789 -9.168 -13.712 1.00 89.31 424 GLY A N 1
ATOM 3352 C CA . GLY A 1 424 ? -0.116 -8.426 -14.561 1.00 89.31 424 GLY A CA 1
ATOM 3353 C C . GLY A 1 424 ? -1.525 -8.692 -14.071 1.00 89.31 424 GLY A C 1
ATOM 3354 O O . GLY A 1 424 ? -1.884 -9.838 -13.833 1.00 89.31 424 GLY A O 1
ATOM 3355 N N . THR A 1 425 ? -2.312 -7.648 -13.839 1.00 93.44 425 THR A N 1
ATOM 3356 C CA . THR A 1 425 ? -3.658 -7.813 -13.275 1.00 93.44 425 THR A CA 1
ATOM 3357 C C . THR A 1 425 ? -4.733 -7.197 -14.149 1.00 93.44 425 THR A C 1
ATOM 3359 O O . THR A 1 425 ? -5.833 -6.969 -13.651 1.00 93.44 425 THR A O 1
ATOM 3362 N N . ASN A 1 426 ? -4.444 -6.891 -15.416 1.00 93.06 426 ASN A N 1
ATOM 3363 C CA . ASN A 1 426 ? -5.447 -6.461 -16.386 1.00 93.06 426 ASN A CA 1
ATOM 3364 C C . ASN A 1 426 ? -6.250 -7.650 -16.914 1.00 93.06 426 ASN A C 1
ATOM 3366 O O . ASN A 1 426 ? -5.908 -8.807 -16.692 1.00 93.06 426 ASN A O 1
ATOM 3370 N N . GLU A 1 427 ? -7.350 -7.360 -17.604 1.00 92.94 427 GLU A N 1
ATOM 3371 C CA . GLU A 1 427 ? -8.218 -8.404 -18.156 1.00 92.94 427 GLU A CA 1
ATOM 3372 C C . GLU A 1 427 ? -7.470 -9.306 -19.149 1.00 92.94 427 GLU A C 1
ATOM 3374 O O . GLU A 1 427 ? -7.621 -10.521 -19.097 1.00 92.94 427 GLU A O 1
ATOM 3379 N N . GLU A 1 428 ? -6.609 -8.734 -19.990 1.00 91.44 428 GLU A N 1
ATOM 3380 C CA . GLU A 1 428 ? -5.746 -9.470 -20.926 1.00 91.44 428 GLU A CA 1
ATOM 3381 C C . GLU A 1 428 ? -4.732 -10.392 -20.235 1.00 91.44 428 GLU A C 1
ATOM 3383 O O . GLU A 1 428 ? -4.421 -11.457 -20.761 1.00 91.44 428 GLU A O 1
ATOM 3388 N N . ASP A 1 429 ? -4.273 -10.024 -19.035 1.00 92.50 429 ASP A N 1
ATOM 3389 C CA . ASP A 1 429 ? -3.364 -10.850 -18.240 1.00 92.50 429 ASP A CA 1
ATOM 3390 C C . ASP A 1 429 ? -4.104 -12.010 -17.585 1.00 92.50 429 ASP A C 1
ATOM 3392 O O . ASP A 1 429 ? -3.568 -13.105 -17.472 1.00 92.50 429 ASP A O 1
ATOM 3396 N N . ILE A 1 430 ? -5.335 -11.766 -17.124 1.00 95.62 430 ILE A N 1
ATOM 3397 C CA . ILE A 1 430 ? -6.109 -12.724 -16.332 1.00 95.62 430 ILE A CA 1
ATOM 3398 C C . ILE A 1 430 ? -6.872 -13.706 -17.227 1.00 95.62 430 ILE A C 1
ATOM 3400 O O . ILE A 1 430 ? -6.988 -14.885 -16.890 1.00 95.62 430 ILE A O 1
ATOM 3404 N N . ALA A 1 431 ? -7.400 -13.252 -18.365 1.00 96.06 431 ALA A N 1
ATOM 3405 C CA . ALA A 1 431 ? -8.252 -14.061 -19.233 1.00 96.06 431 ALA A CA 1
ATOM 3406 C C . ALA A 1 431 ? -7.627 -15.413 -19.648 1.00 96.06 431 ALA A C 1
ATOM 3408 O O . ALA A 1 431 ? -8.348 -16.414 -19.569 1.00 96.06 431 ALA A O 1
ATOM 3409 N N . PRO A 1 432 ? -6.326 -15.508 -20.004 1.00 95.50 432 PRO A N 1
ATOM 3410 C CA . PRO A 1 432 ? -5.689 -16.785 -20.341 1.00 95.50 432 PRO A CA 1
ATOM 3411 C C . PRO A 1 432 ? -5.760 -17.828 -19.216 1.00 95.50 432 PRO A C 1
ATOM 3413 O O . PRO A 1 432 ? -5.896 -19.024 -19.475 1.00 95.50 432 PRO A O 1
ATOM 3416 N N . TRP A 1 433 ? -5.735 -17.384 -17.957 1.00 96.38 433 TRP A N 1
ATOM 3417 C CA . TRP A 1 433 ? -5.696 -18.253 -16.779 1.00 96.38 433 TRP A CA 1
ATOM 3418 C C . TRP A 1 433 ? -7.035 -18.902 -16.433 1.00 96.38 433 TRP A C 1
ATOM 3420 O O . TRP A 1 433 ? -7.063 -19.860 -15.666 1.00 96.38 433 TRP A O 1
ATOM 3430 N N . ARG A 1 434 ? -8.153 -18.444 -17.012 1.00 93.62 434 ARG A N 1
ATOM 3431 C CA . ARG A 1 434 ? -9.499 -18.971 -16.705 1.00 93.62 434 ARG A CA 1
ATOM 3432 C C . ARG A 1 434 ? -9.689 -20.444 -17.064 1.00 93.62 434 ARG A C 1
ATOM 3434 O O . ARG A 1 434 ? -10.588 -21.084 -16.530 1.00 93.62 434 ARG A O 1
ATOM 3441 N N . SER A 1 435 ? -8.867 -20.956 -17.977 1.00 92.75 435 SER A N 1
ATOM 3442 C CA . SER A 1 435 ? -8.882 -22.360 -18.400 1.00 92.75 435 SER A CA 1
ATOM 3443 C C . SER A 1 435 ? -7.995 -23.273 -17.543 1.00 92.75 435 SER A C 1
ATOM 3445 O O . SER A 1 435 ? -7.983 -24.482 -17.762 1.00 92.75 435 SER A O 1
ATOM 3447 N N . ILE A 1 436 ? -7.269 -22.711 -16.571 1.00 97.31 436 ILE A N 1
ATOM 3448 C CA . ILE A 1 436 ? -6.285 -23.422 -15.756 1.00 97.31 436 ILE A CA 1
ATOM 3449 C C . ILE A 1 436 ? -6.788 -23.545 -14.319 1.00 97.31 436 ILE A C 1
ATOM 3451 O O . ILE A 1 436 ? -7.136 -22.559 -13.668 1.00 97.31 436 ILE A O 1
ATOM 3455 N N . GLU A 1 437 ? -6.787 -24.764 -13.793 1.00 97.56 437 GLU A N 1
ATOM 3456 C CA . GLU A 1 437 ? -7.086 -25.026 -12.393 1.00 97.56 437 GLU A CA 1
ATOM 3457 C C . GLU A 1 437 ? -5.858 -24.708 -11.526 1.00 97.56 437 GLU A C 1
ATOM 3459 O O . GLU A 1 437 ? -4.836 -25.400 -11.569 1.00 97.56 437 GLU A O 1
ATOM 3464 N N . VAL A 1 438 ? -5.988 -23.660 -10.710 1.00 97.50 438 VAL A N 1
ATOM 3465 C CA . VAL A 1 438 ? -5.015 -23.249 -9.690 1.00 97.50 438 VAL A CA 1
ATOM 3466 C C . VAL A 1 438 ? -5.672 -23.398 -8.311 1.00 97.50 438 VAL A C 1
ATOM 3468 O O . VAL A 1 438 ? -6.365 -22.478 -7.870 1.00 97.50 438 VAL A O 1
ATOM 3471 N N . PRO A 1 439 ? -5.510 -24.543 -7.618 1.00 96.25 439 PRO A N 1
ATOM 3472 C CA . PRO A 1 439 ? -6.257 -24.826 -6.386 1.00 96.25 439 PRO A CA 1
ATOM 3473 C C . PRO A 1 439 ? -6.027 -23.825 -5.244 1.00 96.25 439 PRO A C 1
ATOM 3475 O O . PRO A 1 439 ? -6.954 -23.525 -4.491 1.00 96.25 439 PRO A O 1
ATOM 3478 N N . GLY A 1 440 ? -4.816 -23.273 -5.122 1.00 92.56 440 GLY A N 1
ATOM 3479 C CA . GLY A 1 440 ? -4.483 -22.234 -4.143 1.00 92.56 440 GLY A CA 1
ATOM 3480 C C . GLY A 1 440 ? -4.933 -20.823 -4.543 1.00 92.56 440 GLY A C 1
ATOM 3481 O O . GLY A 1 440 ? -4.863 -19.907 -3.725 1.00 92.56 440 GLY A O 1
ATOM 3482 N N . GLY A 1 441 ? -5.439 -20.641 -5.766 1.00 94.50 441 GLY A N 1
ATOM 3483 C CA . GLY A 1 441 ? -5.916 -19.363 -6.287 1.00 94.50 441 GLY A CA 1
ATOM 3484 C C . GLY A 1 441 ? -4.806 -18.415 -6.749 1.00 94.50 441 GLY A C 1
ATOM 3485 O O . GLY A 1 441 ? -3.667 -18.813 -7.005 1.00 94.50 441 GLY A O 1
ATOM 3486 N N . PHE A 1 442 ? -5.162 -17.135 -6.878 1.00 95.69 442 PHE A N 1
ATOM 3487 C CA . PHE A 1 442 ? -4.308 -16.113 -7.482 1.00 95.69 442 PHE A CA 1
ATOM 3488 C C . PHE A 1 442 ? -3.908 -15.014 -6.494 1.00 95.69 442 PHE A C 1
ATOM 3490 O O . PHE A 1 442 ? -4.678 -14.590 -5.623 1.00 95.69 442 PHE A O 1
ATOM 3497 N N . THR A 1 443 ? -2.696 -14.505 -6.674 1.00 94.81 443 THR A N 1
ATOM 3498 C CA . THR A 1 443 ? -2.189 -13.266 -6.078 1.00 94.81 443 THR A CA 1
ATOM 3499 C C . THR A 1 443 ? -1.776 -12.311 -7.203 1.00 94.81 443 THR A C 1
ATOM 3501 O O . THR A 1 443 ? -1.687 -12.718 -8.362 1.00 94.81 443 THR A O 1
ATOM 3504 N N . GLY A 1 444 ? -1.574 -11.029 -6.901 1.00 94.19 444 GLY A N 1
ATOM 3505 C CA . GLY A 1 444 ? -1.258 -10.025 -7.918 1.00 94.19 444 GLY A CA 1
ATOM 3506 C C . GLY A 1 444 ? -0.163 -9.055 -7.499 1.00 94.19 444 GLY A C 1
ATOM 3507 O O . GLY A 1 444 ? -0.098 -8.645 -6.340 1.00 94.19 444 GLY A O 1
ATOM 3508 N N . TYR A 1 445 ? 0.655 -8.638 -8.461 1.00 92.94 445 TYR A N 1
ATOM 3509 C CA . TYR A 1 445 ? 1.518 -7.466 -8.341 1.00 92.94 445 TYR A CA 1
ATOM 3510 C C . TYR A 1 445 ? 0.843 -6.254 -9.001 1.00 92.94 445 TYR A C 1
ATOM 3512 O O . TYR A 1 445 ? 0.380 -6.330 -10.142 1.00 92.94 445 TYR A O 1
ATOM 3520 N N . LEU A 1 446 ? 0.765 -5.133 -8.286 1.00 93.19 446 LEU A N 1
ATOM 3521 C CA . LEU A 1 446 ? 0.141 -3.896 -8.749 1.00 93.19 446 LEU A CA 1
ATOM 3522 C C . LEU A 1 446 ? 1.191 -2.846 -9.105 1.00 93.19 446 LEU A C 1
ATOM 3524 O O . LEU A 1 446 ? 2.064 -2.544 -8.294 1.00 93.19 446 LEU A O 1
ATOM 3528 N N . TYR A 1 447 ? 1.027 -2.251 -10.289 1.00 91.12 447 TYR A N 1
ATOM 3529 C CA . TYR A 1 447 ? 1.893 -1.210 -10.852 1.00 91.12 447 TYR A CA 1
ATOM 3530 C C . TYR A 1 447 ? 1.245 0.182 -10.768 1.00 91.12 447 TYR A C 1
ATOM 3532 O O . TYR A 1 447 ? 1.164 0.924 -11.751 1.00 91.12 447 TYR A O 1
ATOM 3540 N N . ASN A 1 448 ? 0.671 0.515 -9.612 1.00 92.19 448 ASN A N 1
ATOM 3541 C CA . ASN A 1 448 ? -0.110 1.738 -9.464 1.00 92.19 448 ASN A CA 1
ATOM 3542 C C . ASN A 1 448 ? 0.755 2.986 -9.251 1.00 92.19 448 ASN A C 1
ATOM 3544 O O . ASN A 1 448 ? 0.385 4.035 -9.774 1.00 92.19 448 ASN A O 1
ATOM 3548 N N . TRP A 1 449 ? 1.873 2.866 -8.531 1.00 89.88 449 TRP A N 1
ATOM 3549 C CA . TRP A 1 449 ? 2.766 3.971 -8.145 1.00 89.88 449 TRP A CA 1
ATOM 3550 C C . TRP A 1 449 ? 4.184 3.830 -8.700 1.00 89.88 449 TRP A C 1
ATOM 3552 O O . TRP A 1 449 ? 5.143 4.409 -8.186 1.00 89.88 449 TRP A O 1
ATOM 3562 N N . CYS A 1 450 ? 4.298 3.050 -9.767 1.00 88.31 450 CYS A N 1
ATOM 3563 C CA . CYS A 1 450 ? 5.452 2.910 -10.621 1.00 88.31 450 CYS A CA 1
ATOM 3564 C C . CYS A 1 450 ? 5.377 4.009 -11.694 1.00 88.31 450 CYS A C 1
ATOM 3566 O O . CYS A 1 450 ? 4.485 3.950 -12.553 1.00 88.31 450 CYS A O 1
ATOM 3568 N N . PRO A 1 451 ? 6.261 5.021 -11.647 1.00 87.62 451 PRO A N 1
ATOM 3569 C CA . PRO A 1 451 ? 6.257 6.107 -12.619 1.00 87.62 451 PRO A CA 1
ATOM 3570 C C . PRO A 1 451 ? 6.408 5.589 -14.054 1.00 87.62 451 PRO A C 1
ATOM 3572 O O . PRO A 1 451 ? 7.108 4.608 -14.289 1.00 87.62 451 PRO A O 1
ATOM 3575 N N . ASN A 1 452 ? 5.788 6.275 -15.014 1.00 89.56 452 ASN A N 1
ATOM 3576 C CA . ASN A 1 452 ? 6.127 6.193 -16.435 1.00 89.56 452 ASN A CA 1
ATOM 3577 C C . ASN A 1 452 ? 6.240 7.619 -16.977 1.00 89.56 452 ASN A C 1
ATOM 3579 O O . ASN A 1 452 ? 5.223 8.258 -17.217 1.00 89.56 452 ASN A O 1
ATOM 3583 N N . LEU A 1 453 ? 7.457 8.141 -17.124 1.00 89.62 453 LEU A N 1
ATOM 3584 C CA . LEU A 1 453 ? 7.772 9.511 -17.565 1.00 89.62 453 LEU A CA 1
ATOM 3585 C C . LEU A 1 453 ? 7.241 10.652 -16.681 1.00 89.62 453 LEU A C 1
ATOM 3587 O O . LEU A 1 453 ? 7.652 11.791 -16.877 1.00 89.62 453 LEU A O 1
ATOM 3591 N N . GLY A 1 454 ? 6.341 10.380 -15.734 1.00 88.56 454 GLY A N 1
ATOM 3592 C CA . GLY A 1 454 ? 6.067 11.239 -14.586 1.00 88.56 454 GLY A CA 1
ATOM 3593 C C . GLY A 1 454 ? 7.098 11.023 -13.478 1.00 88.56 454 GLY A C 1
ATOM 3594 O O . GLY A 1 454 ? 8.066 10.286 -13.652 1.00 88.56 454 GLY A O 1
ATOM 3595 N N . THR A 1 455 ? 6.865 11.623 -12.310 1.00 88.50 455 THR A N 1
ATOM 3596 C CA . THR A 1 455 ? 7.709 11.403 -11.125 1.00 88.50 455 THR A CA 1
ATOM 3597 C C . THR A 1 455 ? 6.904 10.782 -9.992 1.00 88.50 455 THR A C 1
ATOM 3599 O O . THR A 1 455 ? 5.710 11.057 -9.843 1.00 88.50 455 THR A O 1
ATOM 3602 N N . ARG A 1 456 ? 7.561 10.009 -9.125 1.00 88.94 456 ARG A N 1
ATOM 3603 C CA . ARG A 1 456 ? 6.973 9.478 -7.878 1.00 88.94 456 ARG A CA 1
ATOM 3604 C C . ARG A 1 456 ? 6.500 10.527 -6.868 1.00 88.94 456 ARG A C 1
ATOM 3606 O O . ARG A 1 456 ? 5.889 10.172 -5.865 1.00 88.94 456 ARG A O 1
ATOM 3613 N N . TYR A 1 457 ? 6.778 11.801 -7.120 1.00 92.88 457 TYR A N 1
ATOM 3614 C CA . TYR A 1 457 ? 6.319 12.941 -6.326 1.00 92.88 457 TYR A CA 1
ATOM 3615 C C . TYR A 1 457 ? 5.164 13.692 -7.003 1.00 92.88 457 TYR A C 1
ATOM 3617 O O . TYR A 1 457 ? 4.836 14.810 -6.613 1.00 92.88 457 TYR A O 1
ATOM 3625 N N . THR A 1 458 ? 4.561 13.096 -8.034 1.00 94.12 458 THR A N 1
ATOM 3626 C CA . THR A 1 458 ? 3.368 13.608 -8.713 1.00 94.12 458 THR A CA 1
ATOM 3627 C C . THR A 1 458 ? 2.248 12.562 -8.678 1.00 94.12 458 THR A C 1
ATOM 3629 O O . THR A 1 458 ? 2.552 11.366 -8.681 1.00 94.12 458 THR A O 1
ATOM 3632 N N . PRO A 1 459 ? 0.967 12.971 -8.626 1.00 95.25 459 PRO A N 1
ATOM 3633 C CA . PRO A 1 459 ? -0.158 12.038 -8.652 1.00 95.25 459 PRO A CA 1
ATOM 3634 C C . PRO A 1 459 ? -0.165 11.150 -9.901 1.00 95.25 459 PRO A C 1
ATOM 3636 O O . PRO A 1 459 ? 0.123 11.618 -11.002 1.00 95.25 459 PRO A O 1
ATOM 3639 N N . MET A 1 460 ? -0.529 9.878 -9.733 1.00 93.62 460 MET A N 1
ATOM 3640 C CA . MET A 1 460 ? -0.500 8.861 -10.785 1.00 93.62 460 MET A CA 1
ATOM 3641 C C . MET A 1 460 ? -1.846 8.206 -11.042 1.00 93.62 460 MET A C 1
ATOM 3643 O O . MET A 1 460 ? -2.112 7.831 -12.182 1.00 93.62 460 MET A O 1
ATOM 3647 N N . ARG A 1 461 ? -2.686 8.028 -10.017 1.00 95.56 461 ARG A N 1
ATOM 3648 C CA . ARG A 1 461 ? -3.951 7.292 -10.150 1.00 95.56 461 ARG A CA 1
ATOM 3649 C C . ARG A 1 461 ? -5.138 8.133 -9.715 1.00 95.56 461 ARG A C 1
ATOM 3651 O O . ARG A 1 461 ? -5.035 9.002 -8.858 1.00 95.56 461 ARG A O 1
ATOM 3658 N N . THR A 1 462 ? -6.294 7.846 -10.303 1.00 98.00 462 THR A N 1
ATOM 3659 C CA . THR A 1 462 ? -7.573 8.443 -9.908 1.00 98.00 462 THR A CA 1
ATOM 3660 C C . THR A 1 462 ? -8.398 7.479 -9.048 1.00 98.00 462 THR A C 1
ATOM 3662 O O . THR A 1 462 ? -8.214 6.258 -9.128 1.00 98.00 462 THR A O 1
ATOM 3665 N N . PRO A 1 463 ? -9.376 7.984 -8.270 1.00 98.50 463 PRO A N 1
ATOM 3666 C CA . PRO A 1 463 ? -10.343 7.135 -7.574 1.00 98.50 463 PRO A CA 1
ATOM 3667 C C . PRO A 1 463 ? -11.100 6.174 -8.507 1.00 98.50 463 PRO A C 1
ATOM 3669 O O . PRO A 1 463 ? -11.338 5.022 -8.150 1.00 98.50 463 PRO A O 1
ATOM 3672 N N . GLY A 1 464 ? -11.443 6.622 -9.721 1.00 98.12 464 GLY A N 1
ATOM 3673 C CA . GLY A 1 464 ? -12.152 5.801 -10.708 1.00 98.12 464 GLY A CA 1
ATOM 3674 C C . GLY A 1 464 ? -11.308 4.642 -11.246 1.00 98.12 464 GLY A C 1
ATOM 3675 O O . GLY A 1 464 ? -11.828 3.541 -11.431 1.00 98.12 464 GLY A O 1
ATOM 3676 N N . TYR A 1 465 ? -10.004 4.856 -11.442 1.00 97.81 465 TYR A N 1
ATOM 3677 C CA . TYR A 1 465 ? -9.081 3.793 -11.840 1.00 97.81 465 TYR A CA 1
ATOM 3678 C C . TYR A 1 465 ? -9.011 2.685 -10.784 1.00 97.81 465 TYR A C 1
ATOM 3680 O O . TYR A 1 465 ? -9.219 1.509 -11.097 1.00 97.81 465 TYR A O 1
ATOM 3688 N N . VAL A 1 466 ? -8.762 3.052 -9.520 1.00 97.69 466 VAL A N 1
ATOM 3689 C CA . VAL A 1 466 ? -8.629 2.057 -8.443 1.00 97.69 466 VAL A CA 1
ATOM 3690 C C . VAL A 1 466 ? -9.951 1.345 -8.156 1.00 97.69 466 VAL A C 1
ATOM 3692 O O . VAL A 1 466 ? -9.926 0.161 -7.842 1.00 97.69 466 VAL A O 1
ATOM 3695 N N . GLU A 1 467 ? -11.107 1.993 -8.344 1.00 98.38 467 GLU A N 1
ATOM 3696 C CA . GLU A 1 467 ? -12.409 1.312 -8.293 1.00 98.38 467 GLU A CA 1
ATOM 3697 C C . GLU A 1 467 ? -12.506 0.195 -9.345 1.00 98.38 467 GLU A C 1
ATOM 3699 O O . GLU A 1 467 ? -12.802 -0.952 -8.995 1.00 98.38 467 GLU A O 1
ATOM 3704 N N . LYS A 1 468 ? -12.230 0.505 -10.624 1.00 97.75 468 LYS A N 1
ATOM 3705 C CA . LYS A 1 468 ? -12.258 -0.486 -11.717 1.00 97.75 468 LYS A CA 1
ATOM 3706 C C . LYS A 1 468 ? -11.291 -1.638 -11.435 1.00 97.75 468 LYS A C 1
ATOM 3708 O O . LYS A 1 468 ? -11.644 -2.803 -11.622 1.00 97.75 468 LYS A O 1
ATOM 3713 N N . GLN A 1 469 ? -10.087 -1.315 -10.960 1.00 97.56 469 GLN A N 1
ATOM 3714 C CA . GLN A 1 469 ? -9.071 -2.308 -10.630 1.00 97.56 469 GLN A CA 1
ATOM 3715 C C . GLN A 1 469 ? -9.531 -3.219 -9.485 1.00 97.56 469 GLN A C 1
ATOM 3717 O O . GLN A 1 469 ? -9.525 -4.433 -9.658 1.00 97.56 469 GLN A O 1
ATOM 3722 N N . VAL A 1 470 ? -9.985 -2.677 -8.350 1.00 98.19 470 VAL A N 1
ATOM 3723 C CA . VAL A 1 470 ? -10.428 -3.491 -7.201 1.00 98.19 470 VAL A CA 1
ATOM 3724 C C . VAL A 1 470 ? -11.598 -4.402 -7.575 1.00 98.19 470 VAL A C 1
ATOM 3726 O O . VAL A 1 470 ? -11.570 -5.588 -7.242 1.00 98.19 470 VAL A O 1
ATOM 3729 N N . LYS A 1 471 ? -12.576 -3.902 -8.343 1.00 98.00 471 LYS A N 1
ATOM 3730 C CA . LYS A 1 471 ? -13.692 -4.717 -8.856 1.00 98.00 471 LYS A CA 1
ATOM 3731 C C . LYS A 1 471 ? -13.210 -5.882 -9.719 1.00 98.00 471 LYS A C 1
ATOM 3733 O O . LYS A 1 471 ? -13.657 -7.012 -9.532 1.00 98.00 471 LYS A O 1
ATOM 3738 N N . ARG A 1 472 ? -12.251 -5.638 -10.616 1.00 97.38 472 ARG A N 1
ATOM 3739 C CA . ARG A 1 472 ? -11.637 -6.684 -11.446 1.00 97.38 472 ARG A CA 1
ATOM 3740 C C . ARG A 1 472 ? -10.868 -7.710 -10.610 1.00 97.38 472 ARG A C 1
ATOM 3742 O O . ARG A 1 472 ? -10.999 -8.906 -10.861 1.00 97.38 472 ARG A O 1
ATOM 3749 N N . LEU A 1 473 ? -10.095 -7.268 -9.617 1.00 97.50 473 LEU A N 1
ATOM 3750 C CA . LEU A 1 473 ? -9.350 -8.158 -8.718 1.00 97.50 473 LEU A CA 1
ATOM 3751 C C . LEU A 1 473 ? -10.299 -9.072 -7.922 1.00 97.50 473 LEU A C 1
ATOM 3753 O O . LEU A 1 473 ? -10.059 -10.277 -7.827 1.00 97.50 473 LEU A O 1
ATOM 3757 N N . ALA A 1 474 ? -11.398 -8.514 -7.404 1.00 95.81 474 ALA A N 1
ATOM 3758 C CA . ALA A 1 474 ? -12.423 -9.265 -6.684 1.00 95.81 474 ALA A CA 1
ATOM 3759 C C . ALA A 1 474 ? -13.149 -10.270 -7.597 1.00 95.81 474 ALA A C 1
ATOM 3761 O O . ALA A 1 474 ? -13.232 -11.453 -7.271 1.00 95.81 474 ALA A O 1
ATOM 3762 N N . ALA A 1 475 ? -13.585 -9.845 -8.788 1.00 95.25 475 ALA A N 1
ATOM 3763 C CA . ALA A 1 475 ? -14.256 -10.722 -9.753 1.00 95.25 475 ALA A CA 1
ATOM 3764 C C . ALA A 1 475 ? -13.402 -11.939 -10.158 1.00 95.25 475 ALA A C 1
ATOM 3766 O O . ALA A 1 475 ? -13.936 -13.015 -10.421 1.00 95.25 475 ALA A O 1
ATOM 3767 N N . ASN A 1 476 ? -12.073 -11.789 -10.158 1.00 94.38 476 ASN A N 1
ATOM 3768 C CA . ASN A 1 476 ? -11.129 -12.850 -10.509 1.00 94.38 476 ASN A CA 1
ATOM 3769 C C . ASN A 1 476 ? -10.496 -13.544 -9.288 1.00 94.38 476 ASN A C 1
ATOM 3771 O O . ASN A 1 476 ? -9.508 -14.260 -9.435 1.00 94.38 476 ASN A O 1
ATOM 3775 N N . LYS A 1 477 ? -11.064 -13.372 -8.084 1.00 93.81 477 LYS A N 1
ATOM 3776 C CA . LYS A 1 477 ? -10.639 -14.088 -6.865 1.00 93.81 477 LYS A CA 1
ATOM 3777 C C . LYS A 1 477 ? -9.150 -13.922 -6.539 1.00 93.81 477 LYS A C 1
ATOM 3779 O O . LYS A 1 477 ? -8.520 -14.853 -6.043 1.00 93.81 477 LYS A O 1
ATOM 3784 N N . ILE A 1 478 ? -8.596 -12.732 -6.781 1.00 95.81 478 ILE A N 1
ATOM 3785 C CA . ILE A 1 478 ? -7.232 -12.393 -6.362 1.00 95.81 478 ILE A CA 1
ATOM 3786 C C . ILE A 1 478 ? -7.246 -12.093 -4.859 1.00 95.81 478 ILE A C 1
ATOM 3788 O O . ILE A 1 478 ? -7.958 -11.197 -4.408 1.00 95.81 478 ILE A O 1
ATOM 3792 N N . GLN A 1 479 ? -6.476 -12.863 -4.087 1.00 93.12 479 GLN A N 1
ATOM 3793 C CA . GLN A 1 479 ? -6.569 -12.923 -2.617 1.00 93.12 479 GLN A CA 1
ATOM 3794 C C . GLN A 1 479 ? -5.377 -12.292 -1.883 1.00 93.12 479 GLN A C 1
ATOM 3796 O O . GLN A 1 479 ? -5.389 -12.185 -0.656 1.00 93.12 479 GLN A O 1
ATOM 3801 N N . ALA A 1 480 ? -4.328 -11.900 -2.602 1.00 94.25 480 ALA A N 1
ATOM 3802 C CA . ALA A 1 480 ? -3.207 -11.154 -2.039 1.00 94.25 480 ALA A CA 1
ATOM 3803 C C . ALA A 1 480 ? -2.609 -10.208 -3.069 1.00 94.25 480 ALA A C 1
ATOM 3805 O O . ALA A 1 480 ? -2.609 -10.512 -4.264 1.00 94.25 480 ALA A O 1
ATOM 3806 N N . LEU A 1 481 ? -2.092 -9.083 -2.582 1.00 94.38 481 LEU A N 1
ATOM 3807 C CA . LEU A 1 481 ? -1.510 -8.035 -3.403 1.00 94.38 481 LEU A CA 1
ATOM 3808 C C . LEU A 1 481 ? -0.124 -7.635 -2.905 1.00 94.38 481 LEU A C 1
ATOM 3810 O O . LEU A 1 481 ? 0.087 -7.372 -1.717 1.00 94.38 481 LEU A O 1
ATOM 3814 N N . TYR A 1 482 ? 0.789 -7.514 -3.859 1.00 91.06 482 TYR A N 1
ATOM 3815 C CA . TYR A 1 482 ? 2.049 -6.808 -3.705 1.00 91.06 482 TYR A CA 1
ATOM 3816 C C . TYR A 1 482 ? 1.965 -5.510 -4.490 1.00 91.06 482 TYR A C 1
ATOM 3818 O O . TYR A 1 482 ? 1.604 -5.504 -5.663 1.00 91.06 482 TYR A O 1
ATOM 3826 N N . ARG A 1 483 ? 2.258 -4.397 -3.830 1.00 91.25 483 ARG A N 1
ATOM 3827 C CA . ARG A 1 483 ? 2.205 -3.066 -4.425 1.00 91.25 483 ARG A CA 1
ATOM 3828 C C . ARG A 1 483 ? 3.626 -2.556 -4.637 1.00 91.25 483 ARG A C 1
ATOM 3830 O O . ARG A 1 483 ? 4.468 -2.667 -3.744 1.00 91.25 483 ARG A O 1
ATOM 3837 N N . ASP A 1 484 ? 3.853 -1.963 -5.798 1.00 86.81 484 ASP A N 1
ATOM 3838 C CA . ASP A 1 484 ? 5.076 -1.257 -6.202 1.00 86.81 484 ASP A CA 1
ATOM 3839 C C . ASP A 1 484 ? 5.466 -0.061 -5.311 1.00 86.81 484 ASP A C 1
ATOM 3841 O O . ASP A 1 484 ? 6.593 0.428 -5.371 1.00 86.81 484 ASP A O 1
ATOM 3845 N N . GLY A 1 485 ? 4.565 0.385 -4.437 1.00 81.94 485 GLY A N 1
ATOM 3846 C CA . GLY A 1 485 ? 4.852 1.338 -3.375 1.00 81.94 485 GLY A CA 1
ATOM 3847 C C . GLY A 1 485 ? 3.731 1.400 -2.333 1.00 81.94 485 GLY A C 1
ATOM 3848 O O . GLY A 1 485 ? 2.621 0.915 -2.572 1.00 81.94 485 GLY A O 1
ATOM 3849 N N . PRO A 1 486 ? 3.983 1.994 -1.153 1.00 77.31 486 PRO A N 1
ATOM 3850 C CA . PRO A 1 486 ? 2.970 2.107 -0.103 1.00 77.31 486 PRO A CA 1
ATOM 3851 C C . PRO A 1 486 ? 1.876 3.138 -0.416 1.00 77.31 486 PRO A C 1
ATOM 3853 O O . PRO A 1 486 ? 0.873 3.181 0.301 1.00 77.31 486 PRO A O 1
ATOM 3856 N N . GLY A 1 487 ? 2.031 3.926 -1.485 1.00 76.00 487 GLY A N 1
ATOM 3857 C CA . GLY A 1 487 ? 1.338 5.199 -1.664 1.00 76.00 487 GLY A CA 1
ATOM 3858 C C . GLY A 1 487 ? 1.944 6.225 -0.706 1.00 76.00 487 GLY A C 1
ATOM 3859 O O . GLY A 1 487 ? 1.941 6.008 0.502 1.00 76.00 487 GLY A O 1
ATOM 3860 N N . GLN A 1 488 ? 2.560 7.276 -1.239 1.00 81.81 488 GLN A N 1
ATOM 3861 C CA . GLN A 1 488 ? 3.440 8.160 -0.462 1.00 81.81 488 GLN A CA 1
ATOM 3862 C C . GLN A 1 488 ? 3.039 9.638 -0.552 1.00 81.81 488 GLN A C 1
ATOM 3864 O O . GLN A 1 488 ? 3.434 10.422 0.301 1.00 81.81 488 GLN A O 1
ATOM 3869 N N . LEU A 1 489 ? 2.208 10.014 -1.526 1.00 93.56 489 LEU A N 1
ATOM 3870 C CA . LEU A 1 489 ? 1.792 11.394 -1.772 1.00 93.56 489 LEU A CA 1
ATOM 3871 C C . LEU A 1 489 ? 0.433 11.665 -1.108 1.00 93.56 489 LEU A C 1
ATOM 3873 O O . LEU A 1 489 ? -0.591 11.818 -1.770 1.00 93.56 489 LEU A O 1
ATOM 3877 N N . PHE A 1 490 ? 0.383 11.588 0.223 1.00 95.44 490 PHE A N 1
ATOM 3878 C CA . PHE A 1 490 ? -0.880 11.557 0.970 1.00 95.44 490 PHE A CA 1
ATOM 3879 C C . PHE A 1 490 ? -1.682 12.867 0.915 1.00 95.44 490 PHE A C 1
ATOM 3881 O O . PHE A 1 490 ? -2.899 12.835 1.103 1.00 95.44 490 PHE A O 1
ATOM 3888 N N . GLY A 1 491 ? -1.055 14.011 0.654 1.00 97.19 491 GLY A N 1
ATOM 3889 C CA . GLY A 1 491 ? -1.759 15.271 0.416 1.00 97.19 491 GLY A CA 1
ATOM 3890 C C . GLY A 1 491 ? -2.543 15.261 -0.901 1.00 97.19 491 GLY A C 1
ATOM 3891 O O . GLY A 1 491 ? -3.741 15.552 -0.909 1.00 97.19 491 GLY A O 1
ATOM 3892 N N . LEU A 1 492 ? -1.901 14.890 -2.011 1.00 98.19 492 LEU A N 1
ATOM 3893 C CA . LEU A 1 492 ? -2.488 14.951 -3.357 1.00 98.19 492 LEU A CA 1
ATOM 3894 C C . LEU A 1 492 ? -3.224 13.662 -3.775 1.00 98.19 492 LEU A C 1
ATOM 3896 O O . LEU A 1 492 ? -4.223 13.725 -4.494 1.00 98.19 492 LEU A O 1
ATOM 3900 N N . GLU A 1 493 ? -2.790 12.495 -3.297 1.00 96.62 493 GLU A N 1
ATOM 3901 C CA . GLU A 1 493 ? -3.372 11.173 -3.591 1.00 96.62 493 GLU A CA 1
ATOM 3902 C C . GLU A 1 493 ? -4.012 10.478 -2.376 1.00 96.62 493 GLU A C 1
ATOM 3904 O O . GLU A 1 493 ? -4.544 9.375 -2.515 1.00 96.62 493 GLU A O 1
ATOM 3909 N N . GLY A 1 494 ? -4.040 11.108 -1.197 1.00 96.94 494 GLY A N 1
ATOM 3910 C CA . GLY A 1 494 ? -4.726 10.575 -0.009 1.00 96.94 494 GLY A CA 1
ATOM 3911 C C . GLY A 1 494 ? -6.140 10.032 -0.278 1.00 96.94 494 GLY A C 1
ATOM 3912 O O . GLY A 1 494 ? -6.424 8.898 0.124 1.00 96.94 494 GLY A O 1
ATOM 3913 N N . PRO A 1 495 ? -7.008 10.750 -1.025 1.00 98.25 495 PRO A N 1
ATOM 3914 C CA . PRO A 1 495 ? -8.315 10.224 -1.410 1.00 98.25 495 PRO A CA 1
ATOM 3915 C C . PRO A 1 495 ? -8.257 8.927 -2.228 1.00 98.25 495 PRO A C 1
ATOM 3917 O O . PRO A 1 495 ? -9.098 8.053 -2.045 1.00 98.25 495 PRO A O 1
ATOM 3920 N N . VAL A 1 496 ? -7.265 8.756 -3.107 1.00 98.25 496 VAL A N 1
ATOM 3921 C CA . VAL A 1 496 ? -7.093 7.543 -3.929 1.00 98.25 496 VAL A CA 1
ATOM 3922 C C . VAL A 1 496 ? -6.744 6.349 -3.043 1.00 98.25 496 VAL A C 1
ATOM 3924 O O . VAL A 1 496 ? -7.309 5.266 -3.199 1.00 98.25 496 VAL A O 1
ATOM 3927 N N . TYR A 1 497 ? -5.854 6.556 -2.071 1.00 97.38 497 TYR A N 1
ATOM 3928 C CA . TYR A 1 497 ? -5.461 5.541 -1.092 1.00 97.38 497 TYR A CA 1
ATOM 3929 C C . TYR A 1 497 ? -6.629 5.113 -0.210 1.00 97.38 497 TYR A C 1
ATOM 3931 O O . TYR A 1 497 ? -6.831 3.914 0.004 1.00 97.38 497 TYR A O 1
ATOM 3939 N N . TYR A 1 498 ? -7.406 6.093 0.253 1.00 98.25 498 TYR A N 1
ATOM 3940 C CA . TYR A 1 498 ? -8.615 5.874 1.032 1.00 98.25 498 TYR A CA 1
ATOM 3941 C C . TYR A 1 498 ? -9.651 5.074 0.237 1.00 98.25 498 TYR A C 1
ATOM 3943 O O . TYR A 1 498 ? -10.122 4.035 0.702 1.00 98.25 498 TYR A O 1
ATOM 3951 N N . VAL A 1 499 ? -9.951 5.512 -0.992 1.00 98.62 499 VAL A N 1
ATOM 3952 C CA . VAL A 1 499 ? -10.905 4.847 -1.888 1.00 98.62 499 VAL A CA 1
ATOM 3953 C C . VAL A 1 499 ? -10.472 3.410 -2.149 1.00 98.62 499 VAL A C 1
ATOM 3955 O O . VAL A 1 499 ? -11.261 2.504 -1.912 1.00 98.62 499 VAL A O 1
ATOM 3958 N N . MET A 1 500 ? -9.225 3.169 -2.563 1.00 97.69 500 MET A N 1
ATOM 3959 C CA . MET A 1 500 ? -8.745 1.812 -2.841 1.00 97.69 500 MET A CA 1
ATOM 3960 C C . MET A 1 500 ? -8.870 0.892 -1.620 1.00 97.69 500 MET A C 1
ATOM 3962 O O . MET A 1 500 ? -9.346 -0.233 -1.748 1.00 97.69 500 MET A O 1
ATOM 3966 N N . GLY A 1 501 ? -8.474 1.365 -0.435 1.00 96.62 501 GLY A N 1
ATOM 3967 C CA . GLY A 1 501 ? -8.550 0.571 0.791 1.00 96.62 501 GLY A CA 1
ATOM 3968 C C . GLY A 1 501 ? -9.981 0.219 1.191 1.00 96.62 501 GLY A C 1
ATOM 3969 O O . GLY A 1 501 ? -10.272 -0.935 1.508 1.00 96.62 501 GLY A O 1
ATOM 3970 N N . ARG A 1 502 ? -10.884 1.203 1.113 1.00 97.81 502 ARG A N 1
ATOM 3971 C CA . ARG A 1 502 ? -12.314 1.043 1.409 1.00 97.81 502 ARG A CA 1
ATOM 3972 C C . ARG A 1 502 ? -13.043 0.203 0.367 1.00 97.81 502 ARG A C 1
ATOM 3974 O O . ARG A 1 502 ? -13.960 -0.530 0.719 1.00 97.81 502 ARG A O 1
ATOM 3981 N N . MET A 1 503 ? -12.636 0.249 -0.901 1.00 98.25 503 MET A N 1
ATOM 3982 C CA . MET A 1 503 ? -13.195 -0.619 -1.941 1.00 98.25 503 MET A CA 1
ATOM 3983 C C . MET A 1 503 ? -13.034 -2.107 -1.593 1.00 98.25 503 MET A C 1
ATOM 3985 O O . MET A 1 503 ? -13.914 -2.883 -1.935 1.00 98.25 503 MET A O 1
ATOM 3989 N N . PHE A 1 504 ? -11.984 -2.513 -0.867 1.00 97.69 504 PHE A N 1
ATOM 3990 C CA . PHE A 1 504 ? -11.823 -3.906 -0.422 1.00 97.69 504 PHE A CA 1
ATOM 3991 C C . PHE A 1 504 ? -12.755 -4.330 0.723 1.00 97.69 504 PHE A C 1
ATOM 3993 O O . PHE A 1 504 ? -12.875 -5.531 0.961 1.00 97.69 504 PHE A O 1
ATOM 4000 N N . ASP A 1 505 ? -13.431 -3.395 1.404 1.00 96.38 505 ASP A N 1
ATOM 4001 C CA . ASP A 1 505 ? -14.444 -3.745 2.411 1.00 96.38 505 ASP A CA 1
ATOM 4002 C C . ASP A 1 505 ? -15.681 -4.389 1.760 1.00 96.38 505 ASP A C 1
ATOM 4004 O O . ASP A 1 505 ? -16.247 -5.332 2.304 1.00 96.38 505 ASP A O 1
ATOM 4008 N N . ASP A 1 506 ? -16.103 -3.865 0.603 1.00 96.00 506 ASP A N 1
ATOM 4009 C CA . ASP A 1 506 ? -17.233 -4.364 -0.193 1.00 96.00 506 ASP A CA 1
ATOM 4010 C C . ASP A 1 506 ? -17.039 -3.932 -1.666 1.00 96.00 506 ASP A C 1
ATOM 4012 O O . ASP A 1 506 ? -17.534 -2.874 -2.071 1.00 96.00 506 ASP A O 1
ATOM 4016 N N . PRO A 1 507 ? -16.278 -4.703 -2.474 1.00 95.88 507 PRO A N 1
ATOM 4017 C CA . PRO A 1 507 ? -15.973 -4.346 -3.863 1.00 95.88 507 PRO A CA 1
ATOM 4018 C C . PRO A 1 507 ? -17.204 -4.214 -4.764 1.00 95.88 507 PRO A C 1
ATOM 4020 O O . PRO A 1 507 ? -17.139 -3.538 -5.793 1.00 95.88 507 PRO A O 1
ATOM 4023 N N . GLU A 1 508 ? -18.313 -4.862 -4.402 1.00 95.00 508 GLU A N 1
ATOM 4024 C CA . GLU A 1 508 ? -19.549 -4.850 -5.182 1.00 95.00 508 GLU A CA 1
ATOM 4025 C C . GLU A 1 508 ? -20.332 -3.554 -4.961 1.00 95.00 508 GLU A C 1
ATOM 4027 O O . GLU A 1 508 ? -20.778 -2.932 -5.930 1.00 95.00 508 GLU A O 1
ATOM 4032 N N . LYS A 1 509 ? -20.478 -3.124 -3.701 1.00 96.31 509 LYS A N 1
ATOM 4033 C CA . LYS A 1 509 ? -21.332 -1.979 -3.344 1.00 96.31 509 LYS A CA 1
ATOM 4034 C C . LYS A 1 509 ? -20.586 -0.661 -3.224 1.00 96.31 509 LYS A C 1
ATOM 4036 O O . LYS A 1 509 ? -21.175 0.391 -3.483 1.00 96.31 509 LYS A O 1
ATOM 4041 N N . ASN A 1 510 ? -19.317 -0.681 -2.822 1.00 98.00 510 ASN A N 1
ATOM 4042 C CA . ASN A 1 510 ? -18.554 0.553 -2.698 1.00 98.00 510 ASN A CA 1
ATOM 4043 C C . ASN A 1 510 ? -18.259 1.155 -4.078 1.00 98.00 510 ASN A C 1
ATOM 4045 O O . ASN A 1 510 ? -18.112 0.463 -5.088 1.00 98.00 510 ASN A O 1
ATOM 4049 N N . THR A 1 511 ? -18.187 2.485 -4.115 1.00 98.62 511 THR A N 1
ATOM 4050 C CA . THR A 1 511 ? -17.849 3.247 -5.322 1.00 98.62 511 THR A CA 1
ATOM 4051 C C . THR A 1 511 ? -16.959 4.424 -4.959 1.00 98.62 511 THR A C 1
ATOM 4053 O O . THR A 1 511 ? -17.119 5.035 -3.896 1.00 98.62 511 THR A O 1
ATOM 4056 N N . ALA A 1 512 ? -16.070 4.818 -5.867 1.00 98.38 512 ALA A N 1
ATOM 4057 C CA . ALA A 1 512 ? -15.277 6.033 -5.730 1.00 98.38 512 ALA A CA 1
ATOM 4058 C C . ALA A 1 512 ? -16.169 7.274 -5.582 1.00 98.38 512 ALA A C 1
ATOM 4060 O O . ALA A 1 512 ? -15.846 8.189 -4.826 1.00 98.38 512 ALA A O 1
ATOM 4061 N N . ARG A 1 513 ? -17.331 7.274 -6.252 1.00 97.69 513 ARG A N 1
ATOM 4062 C CA . ARG A 1 513 ? -18.329 8.349 -6.179 1.00 97.69 513 ARG A CA 1
ATOM 4063 C C . ARG A 1 513 ? -18.844 8.595 -4.758 1.00 97.69 513 ARG A C 1
ATOM 4065 O O . ARG A 1 513 ? -19.132 9.743 -4.435 1.00 97.69 513 ARG A O 1
ATOM 4072 N N . ALA A 1 514 ? -18.977 7.551 -3.941 1.00 98.19 514 ALA A N 1
ATOM 4073 C CA . ALA A 1 514 ? -19.397 7.671 -2.544 1.00 98.19 514 ALA A CA 1
ATOM 4074 C C . ALA A 1 514 ? -18.209 7.923 -1.600 1.00 98.19 514 ALA A C 1
ATOM 4076 O O . ALA A 1 514 ? -18.294 8.747 -0.692 1.00 98.19 514 ALA A O 1
ATOM 4077 N N . LEU A 1 515 ? -17.087 7.242 -1.843 1.00 98.56 515 LEU A N 1
ATOM 4078 C CA . LEU A 1 515 ? -15.937 7.242 -0.938 1.00 98.56 515 LEU A CA 1
ATOM 4079 C C . LEU A 1 515 ? -15.087 8.521 -1.008 1.00 98.56 515 LEU A C 1
ATOM 4081 O O . LEU A 1 515 ? -14.502 8.912 -0.000 1.00 98.56 515 LEU A O 1
ATOM 4085 N N . LEU A 1 516 ? -15.018 9.197 -2.162 1.00 98.19 516 LEU A N 1
ATOM 4086 C CA . LEU A 1 516 ? -14.288 10.465 -2.284 1.00 98.19 516 LEU A CA 1
ATOM 4087 C C . LEU A 1 516 ? -14.939 11.591 -1.448 1.00 98.19 516 LEU A C 1
ATOM 4089 O O . LEU A 1 516 ? -14.225 12.214 -0.660 1.00 98.19 516 LEU A O 1
ATOM 4093 N N . PRO A 1 517 ? -16.263 11.844 -1.538 1.00 97.81 517 PRO A N 1
ATOM 4094 C CA . PRO A 1 517 ? -16.940 12.759 -0.619 1.00 97.81 517 PRO A CA 1
ATOM 4095 C C . PRO A 1 517 ? -16.756 12.379 0.850 1.00 97.81 517 PRO A C 1
ATOM 4097 O O . PRO A 1 517 ? -16.442 13.256 1.649 1.00 97.81 517 PRO A O 1
ATOM 4100 N N . GLU A 1 518 ? -16.858 11.089 1.193 1.00 98.00 518 GLU A N 1
ATOM 4101 C CA . GLU A 1 518 ? -16.647 10.616 2.568 1.00 98.00 518 GLU A CA 1
ATOM 4102 C C . GLU A 1 518 ? -15.263 11.023 3.103 1.00 98.00 518 GLU A C 1
ATOM 4104 O O . GLU A 1 518 ? -15.158 11.548 4.215 1.00 98.00 518 GLU A O 1
ATOM 4109 N N . PHE A 1 519 ? -14.205 10.836 2.305 1.00 98.62 519 PHE A N 1
ATOM 4110 C CA . PHE A 1 519 ? -12.860 11.282 2.668 1.00 98.62 519 PHE A CA 1
ATOM 4111 C C . PHE A 1 519 ? -12.806 12.797 2.878 1.00 98.62 519 PHE A C 1
ATOM 4113 O O . PHE A 1 519 ? -12.315 13.249 3.911 1.00 98.62 519 PHE A O 1
ATOM 4120 N N . CYS A 1 520 ? -13.308 13.593 1.927 1.00 98.44 520 CYS A N 1
ATOM 4121 C CA . CYS A 1 520 ? -13.243 15.053 2.012 1.00 98.44 520 CYS A CA 1
ATOM 4122 C C . CYS A 1 520 ? -14.021 15.598 3.219 1.00 98.44 520 CYS A C 1
ATOM 4124 O O . CYS A 1 520 ? -13.528 16.473 3.932 1.00 98.44 520 CYS A O 1
ATOM 4126 N N . GLU A 1 521 ? -15.219 15.078 3.472 1.00 97.50 521 GLU A N 1
ATOM 4127 C CA . GLU A 1 521 ? -16.061 15.496 4.595 1.00 97.50 521 GLU A CA 1
ATOM 4128 C C . GLU A 1 521 ? -15.414 15.144 5.938 1.00 97.50 521 GLU A C 1
ATOM 4130 O O . GLU A 1 521 ? -15.386 15.974 6.848 1.00 97.50 521 GLU A O 1
ATOM 4135 N N . ALA A 1 522 ? -14.802 13.965 6.054 1.00 97.88 522 ALA A N 1
ATOM 4136 C CA . ALA A 1 522 ? -14.080 13.576 7.259 1.00 97.88 522 ALA A CA 1
ATOM 4137 C C . ALA A 1 522 ? -12.766 14.357 7.443 1.00 97.88 522 ALA A C 1
ATOM 4139 O O . ALA A 1 522 ? -12.474 14.842 8.536 1.00 97.88 522 ALA A O 1
ATOM 4140 N N . ALA A 1 523 ? -11.968 14.509 6.385 1.00 98.25 523 ALA A N 1
ATOM 4141 C CA . ALA A 1 523 ? -10.659 15.150 6.457 1.00 98.25 523 ALA A CA 1
ATOM 4142 C C . ALA A 1 523 ? -10.745 16.656 6.704 1.00 98.25 523 ALA A C 1
ATOM 4144 O O . ALA A 1 523 ? -9.908 17.196 7.435 1.00 98.25 523 ALA A O 1
ATOM 4145 N N . PHE A 1 524 ? -11.756 17.323 6.148 1.00 97.94 524 PHE A N 1
ATOM 4146 C CA . PHE A 1 524 ? -11.846 18.782 6.180 1.00 97.94 524 PHE A CA 1
ATOM 4147 C C . PHE A 1 524 ? -13.001 19.325 7.026 1.00 97.94 524 PHE A C 1
ATOM 4149 O O . PHE A 1 524 ? -12.968 20.511 7.347 1.00 97.94 524 PHE A O 1
ATOM 4156 N N . ARG A 1 525 ? -13.924 18.459 7.483 1.00 92.12 525 ARG A N 1
ATOM 4157 C CA . ARG A 1 525 ? -14.978 18.684 8.498 1.00 92.12 525 ARG A CA 1
ATOM 4158 C C . ARG A 1 525 ? -15.996 19.774 8.175 1.00 92.12 525 ARG A C 1
ATOM 4160 O O . ARG A 1 525 ? -17.188 19.498 8.093 1.00 92.12 525 ARG A O 1
ATOM 4167 N N . ASP A 1 526 ? -15.543 21.012 8.044 1.00 94.25 526 ASP A N 1
ATOM 4168 C CA . ASP A 1 526 ? -16.371 22.133 7.630 1.00 94.25 526 ASP A CA 1
ATOM 4169 C C . ASP A 1 526 ? -16.849 21.914 6.191 1.00 94.25 526 ASP A C 1
ATOM 4171 O O . ASP A 1 526 ? -16.055 21.630 5.292 1.00 94.25 526 ASP A O 1
ATOM 4175 N N . ARG A 1 527 ? -18.158 22.057 5.965 1.00 95.62 527 ARG A N 1
ATOM 4176 C CA . ARG A 1 527 ? -18.787 21.789 4.665 1.00 95.62 527 ARG A CA 1
ATOM 4177 C C . ARG A 1 527 ? -18.197 22.644 3.541 1.00 95.62 527 ARG A C 1
ATOM 4179 O O . ARG A 1 527 ? -18.074 22.165 2.416 1.00 95.62 527 ARG A O 1
ATOM 4186 N N . SER A 1 528 ? -17.824 23.887 3.830 1.00 97.25 528 SER A N 1
ATOM 4187 C CA . SER A 1 528 ? -17.267 24.828 2.854 1.00 97.25 528 SER A CA 1
ATOM 4188 C C . SER A 1 528 ? -15.803 24.508 2.543 1.00 97.25 528 SER A C 1
ATOM 4190 O O . SER A 1 528 ? -15.392 24.562 1.379 1.00 97.25 528 SER A O 1
ATOM 4192 N N . VAL A 1 529 ? -15.025 24.110 3.557 1.00 98.50 529 VAL A N 1
ATOM 4193 C CA . VAL A 1 529 ? -13.645 23.626 3.364 1.00 98.50 529 VAL A CA 1
ATOM 4194 C C . VAL A 1 529 ? -13.655 22.313 2.574 1.00 98.50 529 VAL A C 1
ATOM 4196 O O . VAL A 1 529 ? -12.950 22.195 1.573 1.00 98.50 529 VAL A O 1
ATOM 4199 N N . ALA A 1 530 ? -14.505 21.355 2.959 1.00 98.00 530 ALA A N 1
ATOM 4200 C CA . ALA A 1 530 ? -14.657 20.072 2.276 1.00 98.00 530 ALA A CA 1
ATOM 4201 C C . ALA A 1 530 ? -15.115 20.241 0.820 1.00 98.00 530 ALA A C 1
ATOM 4203 O O . ALA A 1 530 ? -14.572 19.582 -0.062 1.00 98.00 530 ALA A O 1
ATOM 4204 N N . ALA A 1 531 ? -16.049 21.156 0.537 1.00 97.94 531 ALA A N 1
ATOM 4205 C CA . ALA A 1 531 ? -16.464 21.469 -0.831 1.00 97.94 531 ALA A CA 1
ATOM 4206 C C . ALA A 1 531 ? -15.322 22.077 -1.666 1.00 97.94 531 ALA A C 1
ATOM 4208 O O . ALA A 1 531 ? -15.135 21.692 -2.822 1.00 97.94 531 ALA A O 1
ATOM 4209 N N . SER A 1 532 ? -14.533 22.984 -1.078 1.00 98.38 532 SER A N 1
ATOM 4210 C CA . SER A 1 532 ? -13.366 23.584 -1.743 1.00 98.38 532 SER A CA 1
ATOM 4211 C C . SER A 1 532 ? -12.319 22.520 -2.084 1.00 98.38 532 SER A C 1
ATOM 4213 O O . SER A 1 532 ? -11.864 22.444 -3.227 1.00 98.38 532 SER A O 1
ATOM 4215 N N . MET A 1 533 ? -12.009 21.641 -1.125 1.00 98.75 533 MET A N 1
ATOM 4216 C CA . MET A 1 533 ? -11.059 20.541 -1.308 1.00 98.75 533 MET A CA 1
ATOM 4217 C C . MET A 1 533 ? -11.566 19.454 -2.251 1.00 98.75 533 MET A C 1
ATOM 4219 O O . MET A 1 533 ? -10.793 18.927 -3.045 1.00 98.75 533 MET A O 1
ATOM 4223 N N . ARG A 1 534 ? -12.865 19.154 -2.246 1.00 98.25 534 ARG A N 1
ATOM 4224 C CA . ARG A 1 534 ? -13.458 18.267 -3.248 1.00 98.25 534 ARG A CA 1
ATOM 4225 C C . ARG A 1 534 ? -13.262 18.833 -4.652 1.00 98.25 534 ARG A C 1
ATOM 4227 O O . ARG A 1 534 ? -12.807 18.114 -5.530 1.00 98.25 534 ARG A O 1
ATOM 4234 N N . GLY A 1 535 ? -13.519 20.128 -4.845 1.00 98.38 535 GLY A N 1
ATOM 4235 C CA . GLY A 1 535 ? -13.249 20.790 -6.120 1.00 98.38 535 GLY A CA 1
ATOM 4236 C C . GLY A 1 535 ? -11.766 20.764 -6.511 1.00 98.38 535 GLY A C 1
ATOM 4237 O O . GLY A 1 535 ? -11.461 20.670 -7.696 1.00 98.38 535 GLY A O 1
ATOM 4238 N N . PHE A 1 536 ? -10.849 20.855 -5.539 1.00 98.88 536 PHE A N 1
ATOM 4239 C CA . PHE A 1 536 ? -9.406 20.725 -5.772 1.00 98.88 536 PHE A CA 1
ATOM 4240 C C . PHE A 1 536 ? -9.066 19.330 -6.309 1.00 98.88 536 PHE A C 1
ATOM 4242 O O . PHE A 1 536 ? -8.437 19.216 -7.358 1.00 98.88 536 PHE A O 1
ATOM 4249 N N . TYR A 1 537 ? -9.538 18.274 -5.642 1.00 98.81 537 TYR A N 1
ATOM 4250 C CA . TYR A 1 537 ? -9.287 16.899 -6.073 1.00 98.81 537 TYR A CA 1
ATOM 4251 C C . TYR A 1 537 ? -9.984 16.552 -7.393 1.00 98.81 537 TYR A C 1
ATOM 4253 O O . TYR A 1 537 ? -9.378 15.894 -8.232 1.00 98.81 537 TYR A O 1
ATOM 4261 N N . ASP A 1 538 ? -11.208 17.035 -7.624 1.00 98.38 538 ASP A N 1
ATOM 4262 C CA . ASP A 1 538 ? -11.912 16.848 -8.899 1.00 98.38 538 ASP A CA 1
ATOM 4263 C C . ASP A 1 538 ? -11.126 17.470 -10.068 1.00 98.38 538 ASP A C 1
ATOM 4265 O O . ASP A 1 538 ? -11.049 16.880 -11.145 1.00 98.38 538 ASP A O 1
ATOM 4269 N N . GLU A 1 539 ? -10.525 18.648 -9.867 1.00 98.56 539 GLU A N 1
ATOM 4270 C CA . GLU A 1 539 ? -9.682 19.303 -10.873 1.00 98.56 539 GLU A CA 1
ATOM 4271 C C . GLU A 1 539 ? -8.375 18.536 -11.102 1.00 98.56 539 GLU A C 1
ATOM 4273 O O . GLU A 1 539 ? -8.028 18.229 -12.243 1.00 98.56 539 GLU A O 1
ATOM 4278 N N . LEU A 1 540 ? -7.687 18.163 -10.018 1.00 98.81 540 LEU A N 1
ATOM 4279 C CA . LEU A 1 540 ? -6.429 17.422 -10.069 1.00 98.81 540 LEU A CA 1
ATOM 4280 C C . LEU A 1 540 ? -6.602 16.074 -10.779 1.00 98.81 540 LEU A C 1
ATOM 4282 O O . LEU A 1 540 ? -5.852 15.749 -11.697 1.00 98.81 540 LEU A O 1
ATOM 4286 N N . TYR A 1 541 ? -7.609 15.296 -10.383 1.00 98.62 541 TYR A N 1
ATOM 4287 C CA . TYR A 1 541 ? -7.845 13.964 -10.933 1.00 98.62 541 TYR A CA 1
ATOM 4288 C C . TYR A 1 541 ? -8.376 14.003 -12.360 1.00 98.62 541 TYR A C 1
ATOM 4290 O O . TYR A 1 541 ? -8.085 13.086 -13.124 1.00 98.62 541 TYR A O 1
ATOM 4298 N N . ARG A 1 542 ? -9.082 15.068 -12.763 1.00 98.06 542 ARG A N 1
ATOM 4299 C CA . ARG A 1 542 ? -9.414 15.286 -14.176 1.00 98.06 542 ARG A CA 1
ATOM 4300 C C . ARG A 1 542 ? -8.159 15.547 -15.003 1.00 98.06 542 ARG A C 1
ATOM 4302 O O . ARG A 1 542 ? -8.027 14.967 -16.076 1.00 98.06 542 ARG A O 1
ATOM 4309 N N . AL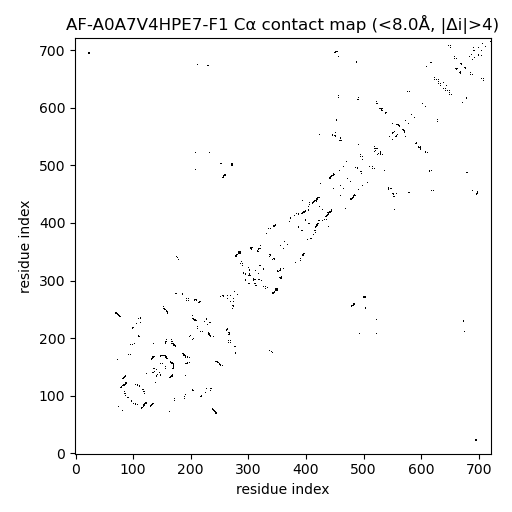A A 1 543 ? -7.244 16.375 -14.500 1.00 98.12 543 ALA A N 1
ATOM 4310 C CA . ALA A 1 543 ? -6.008 16.717 -15.199 1.00 98.12 543 ALA A CA 1
ATOM 4311 C C . ALA A 1 543 ? -5.110 15.490 -15.439 1.00 98.12 543 ALA A C 1
ATOM 4313 O O . ALA A 1 543 ? -4.514 15.361 -16.506 1.00 98.12 543 ALA A O 1
ATOM 4314 N N . ILE A 1 544 ? -5.077 14.545 -14.491 1.00 97.56 544 ILE A N 1
ATOM 4315 C CA . ILE A 1 544 ? -4.276 13.318 -14.613 1.00 97.56 544 ILE A CA 1
ATOM 4316 C C . ILE A 1 544 ? -5.039 12.103 -15.159 1.00 97.56 544 ILE A C 1
ATOM 4318 O O . ILE A 1 544 ? -4.454 11.028 -15.255 1.00 97.56 544 ILE A O 1
ATOM 4322 N N . ALA A 1 545 ? -6.323 12.222 -15.517 1.00 97.12 545 ALA A N 1
ATOM 4323 C CA . ALA A 1 545 ? -7.156 11.067 -15.872 1.00 97.12 545 ALA A CA 1
ATOM 4324 C C . ALA A 1 545 ? -6.602 10.269 -17.064 1.00 97.12 545 ALA A C 1
ATOM 4326 O O . ALA A 1 545 ? -6.542 9.045 -17.000 1.00 97.12 545 ALA A O 1
ATOM 4327 N N . LEU A 1 546 ? -6.135 10.953 -18.118 1.00 94.75 546 LEU A N 1
ATOM 4328 C CA . LEU A 1 546 ? -5.531 10.289 -19.281 1.00 94.75 546 LEU A CA 1
ATOM 4329 C C . LEU A 1 546 ? -4.259 9.525 -18.893 1.00 94.75 546 LEU A C 1
ATOM 4331 O O . LEU A 1 546 ? -4.043 8.404 -19.348 1.00 94.75 546 LEU A O 1
ATOM 4335 N N . TYR A 1 547 ? -3.440 10.107 -18.013 1.00 95.44 547 TYR A N 1
ATOM 4336 C CA . TYR A 1 547 ? -2.270 9.413 -17.494 1.00 95.44 547 TYR A CA 1
ATOM 4337 C C . TYR A 1 547 ? -2.672 8.191 -16.668 1.00 95.44 547 TYR A C 1
ATOM 4339 O O . TYR A 1 547 ? -2.228 7.085 -16.950 1.00 95.44 547 TYR A O 1
ATOM 4347 N N . SER A 1 548 ? -3.563 8.379 -15.697 1.00 95.62 548 SER A N 1
ATOM 4348 C CA . SER A 1 548 ? -4.037 7.325 -14.801 1.00 95.62 548 SER A CA 1
ATOM 4349 C C . SER A 1 548 ? -4.641 6.137 -15.540 1.00 95.62 548 SER A C 1
ATOM 4351 O O . SER A 1 548 ? -4.396 5.003 -15.135 1.00 95.62 548 SER A O 1
ATOM 4353 N N . ASP A 1 549 ? -5.439 6.381 -16.579 1.00 94.50 549 ASP A N 1
ATOM 4354 C CA . ASP A 1 549 ? -6.226 5.329 -17.222 1.00 94.50 549 ASP A CA 1
ATOM 4355 C C . ASP A 1 549 ? -5.503 4.701 -18.422 1.00 94.50 549 ASP A C 1
ATOM 4357 O O . ASP A 1 549 ? -5.727 3.517 -18.674 1.00 94.50 549 ASP A O 1
ATOM 4361 N N . HIS A 1 550 ? -4.605 5.439 -19.095 1.00 92.31 550 HIS A N 1
ATOM 4362 C CA . HIS A 1 550 ? -4.013 4.994 -20.362 1.00 92.31 550 HIS A CA 1
ATOM 4363 C C . HIS A 1 550 ? -2.481 5.035 -20.440 1.00 92.31 550 HIS A C 1
ATOM 4365 O O . HIS A 1 550 ? -1.873 4.134 -21.010 1.00 92.31 550 HIS A O 1
ATOM 4371 N N . LEU A 1 551 ? -1.823 6.048 -19.867 1.00 91.69 551 LEU A N 1
ATOM 4372 C CA . LEU A 1 551 ? -0.361 6.202 -20.006 1.00 91.69 551 LEU A CA 1
ATOM 4373 C C . LEU A 1 551 ? 0.430 5.626 -18.827 1.00 91.69 551 LEU A C 1
ATOM 4375 O O . LEU A 1 551 ? 1.640 5.448 -18.933 1.00 91.69 551 LEU A O 1
ATOM 4379 N N . GLY A 1 552 ? -0.212 5.366 -17.690 1.00 91.00 552 GLY A N 1
ATOM 4380 C CA . GLY A 1 552 ? 0.439 4.833 -16.500 1.00 91.00 552 GLY A CA 1
ATOM 4381 C C . GLY A 1 552 ? 1.036 3.448 -16.747 1.00 91.00 552 GLY A C 1
ATOM 4382 O O . GLY A 1 552 ? 0.648 2.737 -17.670 1.00 91.00 552 GLY A O 1
ATOM 4383 N N . THR A 1 553 ? 1.979 3.034 -15.904 1.00 89.12 553 THR A N 1
ATOM 4384 C CA . THR A 1 553 ? 2.615 1.716 -16.029 1.00 89.12 553 THR A CA 1
ATOM 4385 C C . THR A 1 553 ? 1.568 0.603 -16.113 1.00 89.12 553 THR A C 1
ATOM 4387 O O . THR A 1 553 ? 0.641 0.560 -15.297 1.00 89.12 553 THR A O 1
ATOM 4390 N N . ARG A 1 554 ? 1.730 -0.285 -17.108 1.00 87.12 554 ARG A N 1
ATOM 4391 C CA . ARG A 1 554 ? 0.817 -1.400 -17.428 1.00 87.12 554 ARG A CA 1
ATOM 4392 C C . ARG A 1 554 ? -0.596 -0.974 -17.862 1.00 87.12 554 ARG A C 1
ATOM 4394 O O . ARG A 1 554 ? -1.515 -1.779 -17.766 1.00 87.12 554 ARG A O 1
ATOM 4401 N N . CYS A 1 555 ? -0.788 0.255 -18.331 1.00 89.50 555 CYS A N 1
ATOM 4402 C CA . CYS A 1 555 ? -1.977 0.642 -19.096 1.00 89.50 555 CYS A CA 1
ATOM 4403 C C . CYS A 1 555 ? -1.783 0.357 -20.599 1.00 89.50 555 CYS A C 1
ATOM 4405 O O . CYS A 1 555 ? -0.691 -0.011 -21.028 1.00 89.50 555 CYS A O 1
ATOM 4407 N N . ASP A 1 556 ? -2.843 0.509 -21.389 1.00 86.31 556 ASP A N 1
ATOM 4408 C CA . ASP A 1 556 ? -2.870 0.192 -22.824 1.00 86.31 556 ASP A CA 1
ATOM 4409 C C . ASP A 1 556 ? -1.836 0.978 -23.647 1.00 86.31 556 ASP A C 1
ATOM 4411 O O . ASP A 1 556 ? -1.199 0.403 -24.518 1.00 86.31 556 ASP A O 1
ATOM 4415 N N . LEU A 1 557 ? -1.591 2.256 -23.339 1.00 86.69 557 LEU A N 1
ATOM 4416 C CA . LEU A 1 557 ? -0.615 3.090 -24.060 1.00 86.69 557 LEU A CA 1
ATOM 4417 C C . LEU A 1 557 ? 0.790 3.100 -23.426 1.00 86.69 557 LEU A C 1
ATOM 4419 O O . LEU A 1 557 ? 1.635 3.918 -23.798 1.00 86.69 557 LEU A O 1
ATOM 4423 N N . TRP A 1 558 ? 1.054 2.222 -22.454 1.00 83.75 558 TRP A N 1
ATOM 4424 C CA . TRP A 1 558 ? 2.386 2.055 -21.853 1.00 83.75 558 TRP A CA 1
ATOM 4425 C C . TRP A 1 558 ? 3.340 1.230 -22.730 1.00 83.75 558 TRP A C 1
ATOM 4427 O O . TRP A 1 558 ? 4.565 1.348 -22.600 1.00 83.75 558 TRP A O 1
ATOM 4437 N N . THR A 1 559 ? 2.786 0.370 -23.584 1.00 78.56 559 THR A N 1
ATOM 4438 C CA . THR A 1 559 ? 3.516 -0.576 -24.428 1.00 78.56 559 THR A CA 1
ATOM 4439 C C . THR A 1 559 ? 4.328 0.128 -25.518 1.00 78.56 559 THR A C 1
ATOM 4441 O O . THR A 1 559 ? 4.103 1.284 -25.876 1.00 78.56 559 THR A O 1
ATOM 4444 N N . ILE A 1 560 ? 5.345 -0.579 -26.015 1.00 77.38 560 ILE A N 1
ATOM 4445 C CA . ILE A 1 560 ? 6.085 -0.182 -27.212 1.00 77.38 560 ILE A CA 1
ATOM 4446 C C . ILE A 1 560 ? 5.354 -0.816 -28.386 1.00 77.38 560 ILE A C 1
ATOM 4448 O O . ILE A 1 560 ? 5.374 -2.039 -28.530 1.00 77.38 560 ILE A O 1
ATOM 4452 N N . GLU A 1 561 ? 4.731 0.004 -29.220 1.00 74.31 561 GLU A N 1
ATOM 4453 C CA . GLU A 1 561 ? 3.987 -0.461 -30.386 1.00 74.31 561 GLU A CA 1
ATOM 4454 C C . GLU A 1 561 ? 4.492 0.219 -31.651 1.00 74.31 561 GLU A C 1
ATOM 4456 O O . GLU A 1 561 ? 5.084 1.300 -31.629 1.00 74.31 561 GLU A O 1
ATOM 4461 N N . VAL A 1 562 ? 4.293 -0.451 -32.782 1.00 68.88 562 VAL A N 1
ATOM 4462 C CA . VAL A 1 562 ? 4.477 0.177 -34.087 1.00 68.88 562 VAL A CA 1
ATOM 4463 C C . VAL A 1 562 ? 3.234 1.016 -34.342 1.00 68.88 562 VAL A C 1
ATOM 4465 O O . VAL A 1 562 ? 2.141 0.463 -34.473 1.00 68.88 562 VAL A O 1
ATOM 4468 N N . LEU A 1 563 ? 3.384 2.341 -34.401 1.00 70.25 563 LEU A N 1
ATOM 4469 C CA . LEU A 1 563 ? 2.262 3.211 -34.740 1.00 70.25 563 LEU A CA 1
ATOM 4470 C C . LEU A 1 563 ? 1.713 2.833 -36.129 1.00 70.25 563 LEU A C 1
ATOM 4472 O O . LEU A 1 563 ? 2.502 2.540 -37.033 1.00 70.25 563 LEU A O 1
ATOM 4476 N N . PRO A 1 564 ? 0.382 2.825 -36.336 1.00 69.88 564 PRO A N 1
ATOM 4477 C CA . PRO A 1 564 ? -0.197 2.496 -37.635 1.00 69.88 564 PRO A CA 1
ATOM 4478 C C . PRO A 1 564 ? 0.395 3.362 -38.758 1.00 69.88 564 PRO A C 1
ATOM 4480 O O . PRO A 1 564 ? 0.269 4.582 -38.739 1.00 69.88 564 PRO A O 1
ATOM 4483 N N . GLY A 1 565 ? 1.031 2.723 -39.746 1.00 74.38 565 GLY A N 1
ATOM 4484 C CA . GLY A 1 565 ? 1.694 3.405 -40.866 1.00 74.38 565 GLY A CA 1
ATOM 4485 C C . GLY A 1 565 ? 3.174 3.746 -40.644 1.00 74.38 565 GLY A C 1
ATOM 4486 O O . GLY A 1 565 ? 3.833 4.175 -41.589 1.00 74.38 565 GLY A O 1
ATOM 4487 N N . GLU A 1 566 ? 3.722 3.510 -39.451 1.00 73.81 566 GLU A N 1
ATOM 4488 C CA . GLU A 1 566 ? 5.154 3.629 -39.160 1.00 73.81 566 GLU A CA 1
ATOM 4489 C C . GLU A 1 566 ? 5.852 2.260 -39.184 1.00 73.81 566 GLU A C 1
ATOM 4491 O O . GLU A 1 566 ? 5.222 1.214 -39.071 1.00 73.81 566 GLU A O 1
ATOM 4496 N N . GLY A 1 567 ? 7.178 2.250 -39.364 1.00 75.06 567 GLY A N 1
ATOM 4497 C CA . GLY A 1 567 ? 7.977 1.016 -39.420 1.00 75.06 567 GLY A CA 1
ATOM 4498 C C . GLY A 1 567 ? 8.777 0.702 -38.152 1.00 75.06 567 GLY A C 1
ATOM 4499 O O . GLY A 1 567 ? 9.465 -0.315 -38.116 1.00 75.06 567 GLY A O 1
ATOM 4500 N N . ARG A 1 568 ? 8.760 1.575 -37.134 1.00 77.50 568 ARG A N 1
ATOM 4501 C CA . ARG A 1 568 ? 9.596 1.437 -35.929 1.00 77.50 568 ARG A CA 1
ATOM 4502 C C . ARG A 1 568 ? 8.735 1.355 -34.664 1.00 77.50 568 ARG A C 1
ATOM 4504 O O . ARG A 1 568 ? 7.927 2.254 -34.451 1.00 77.50 568 ARG A O 1
ATOM 4511 N N . PRO A 1 569 ? 8.914 0.324 -33.818 1.00 77.19 569 PRO A N 1
ATOM 4512 C CA . PRO A 1 569 ? 8.251 0.258 -32.521 1.00 77.19 569 PRO A CA 1
ATOM 4513 C C . PRO A 1 569 ? 8.733 1.387 -31.605 1.00 77.19 569 PRO A C 1
ATOM 4515 O O . PRO A 1 569 ? 9.941 1.562 -31.429 1.00 77.19 569 PRO A O 1
ATOM 4518 N N . GLN A 1 570 ? 7.809 2.127 -30.999 1.00 78.25 570 GLN A N 1
ATOM 4519 C CA . GLN A 1 570 ? 8.122 3.176 -30.031 1.00 78.25 570 GLN A CA 1
ATOM 4520 C C . GLN A 1 570 ? 7.015 3.333 -28.981 1.00 78.25 570 GLN A C 1
ATOM 4522 O O . GLN A 1 570 ? 5.897 2.859 -29.164 1.00 78.25 570 GLN A O 1
ATOM 4527 N N . LYS A 1 571 ? 7.324 3.982 -27.851 1.00 76.62 571 LYS A N 1
ATOM 4528 C CA . LYS A 1 571 ? 6.284 4.391 -26.895 1.00 76.62 571 LYS A CA 1
ATOM 4529 C C . LYS A 1 571 ? 5.494 5.573 -27.457 1.00 76.62 571 LYS A C 1
ATOM 4531 O O . LYS A 1 571 ? 6.080 6.473 -28.061 1.00 76.62 571 LYS A O 1
ATOM 4536 N N . THR A 1 572 ? 4.198 5.613 -27.150 1.00 75.62 572 THR A N 1
ATOM 4537 C CA . THR A 1 572 ? 3.278 6.703 -27.526 1.00 75.62 572 THR A CA 1
ATOM 4538 C C . THR A 1 572 ? 3.686 8.059 -26.939 1.00 75.62 572 THR A C 1
ATOM 4540 O O . THR A 1 572 ? 3.449 9.098 -27.546 1.00 75.62 572 THR A O 1
ATOM 4543 N N . VAL A 1 573 ? 4.328 8.064 -25.766 1.00 80.94 573 VAL A N 1
ATOM 4544 C CA . VAL A 1 573 ? 4.921 9.254 -25.137 1.00 80.94 573 VAL A CA 1
ATOM 4545 C C . VAL A 1 573 ? 6.356 8.917 -24.747 1.00 80.94 573 VAL A C 1
ATOM 4547 O O . VAL A 1 573 ? 6.605 7.832 -24.218 1.00 80.94 573 VAL A O 1
ATOM 4550 N N . GLN A 1 574 ? 7.296 9.823 -25.026 1.00 85.69 574 GLN A N 1
ATOM 4551 C CA . GLN A 1 574 ? 8.734 9.614 -24.792 1.00 85.69 574 GLN A CA 1
ATOM 4552 C C . GLN A 1 574 ? 9.390 10.759 -24.014 1.00 85.69 574 GLN A C 1
ATOM 4554 O O . GLN A 1 574 ? 10.348 10.520 -23.282 1.00 85.69 574 GLN A O 1
ATOM 4559 N N . ASP A 1 575 ? 8.866 11.982 -24.136 1.00 90.31 575 ASP A N 1
ATOM 4560 C CA . ASP A 1 575 ? 9.399 13.150 -23.443 1.00 90.31 575 ASP A CA 1
ATOM 4561 C C . ASP A 1 575 ? 8.674 13.387 -22.100 1.00 90.31 575 ASP A C 1
ATOM 4563 O O . ASP A 1 575 ? 7.469 13.677 -22.085 1.00 90.31 575 ASP A O 1
ATOM 4567 N N . PRO A 1 576 ? 9.381 13.300 -20.954 1.00 92.81 576 PRO A N 1
ATOM 4568 C CA . PRO A 1 576 ? 8.789 13.603 -19.656 1.00 92.81 576 PRO A CA 1
ATOM 4569 C C . PRO A 1 576 ? 8.356 15.073 -19.507 1.00 92.81 576 PRO A C 1
ATOM 4571 O O . PRO A 1 576 ? 7.432 15.352 -18.741 1.00 92.81 576 PRO A O 1
ATOM 4574 N N . PHE A 1 577 ? 8.981 16.026 -20.208 1.00 95.50 577 PHE A N 1
ATOM 4575 C CA . PHE A 1 577 ? 8.623 17.447 -20.120 1.00 95.50 577 PHE A CA 1
ATOM 4576 C C . PHE A 1 577 ? 7.321 17.728 -20.868 1.00 95.50 577 PHE A C 1
ATOM 4578 O O . PHE A 1 577 ? 6.425 18.356 -20.299 1.00 95.50 577 PHE A O 1
ATOM 4585 N N . GLN A 1 578 ? 7.156 17.193 -22.082 1.00 93.88 578 GLN A N 1
ATOM 4586 C CA . GLN A 1 578 ? 5.873 17.197 -22.788 1.00 93.88 578 GLN A CA 1
ATOM 4587 C C . GLN A 1 578 ? 4.746 16.619 -21.918 1.00 93.88 578 GLN A C 1
ATOM 4589 O O . GLN A 1 578 ? 3.684 17.237 -21.805 1.00 93.88 578 GLN A O 1
ATOM 4594 N N . LEU A 1 579 ? 4.979 15.472 -21.267 1.00 94.56 579 LEU A N 1
ATOM 4595 C CA . LEU A 1 579 ? 3.981 14.850 -20.396 1.00 94.56 579 LEU A CA 1
ATOM 4596 C C . LEU A 1 579 ? 3.619 15.754 -19.209 1.00 94.56 579 LEU A C 1
ATOM 4598 O O . LEU A 1 579 ? 2.442 16.027 -18.983 1.00 94.56 579 LEU A O 1
ATOM 4602 N N . LEU A 1 580 ? 4.606 16.251 -18.457 1.00 96.19 580 LEU A N 1
ATOM 4603 C CA . LEU A 1 580 ? 4.350 17.112 -17.297 1.00 96.19 580 LEU A CA 1
ATOM 4604 C C . LEU A 1 580 ? 3.660 18.428 -17.688 1.00 96.19 580 LEU A C 1
ATOM 4606 O O . LEU A 1 580 ? 2.758 18.873 -16.976 1.00 96.19 580 LEU A O 1
ATOM 4610 N N . ALA A 1 581 ? 4.034 19.031 -18.820 1.00 96.69 581 ALA A N 1
ATOM 4611 C CA . ALA A 1 581 ? 3.386 20.235 -19.337 1.00 96.69 581 ALA A CA 1
ATOM 4612 C C . ALA A 1 581 ? 1.914 19.984 -19.704 1.00 96.69 581 ALA A C 1
ATOM 4614 O O . ALA A 1 581 ? 1.059 20.828 -19.420 1.00 96.69 581 ALA A O 1
ATOM 4615 N N . PHE A 1 582 ? 1.621 18.817 -20.290 1.00 95.94 582 PHE A N 1
ATOM 4616 C CA . PHE A 1 582 ? 0.268 18.393 -20.644 1.00 95.94 582 PHE A CA 1
ATOM 4617 C C . PHE A 1 582 ? -0.609 18.138 -19.411 1.00 95.94 582 PHE A C 1
ATOM 4619 O O . PHE A 1 582 ? -1.754 18.588 -19.375 1.00 95.94 582 PHE A O 1
ATOM 4626 N N . LEU A 1 583 ? -0.080 17.452 -18.393 1.00 96.94 583 LEU A N 1
ATOM 4627 C CA . LEU A 1 583 ? -0.832 17.135 -17.172 1.00 96.94 583 LEU A CA 1
ATOM 4628 C C . LEU A 1 583 ? -1.044 18.362 -16.277 1.00 96.94 583 LEU A C 1
ATOM 4630 O O . LEU A 1 583 ? -2.072 18.471 -15.611 1.00 96.94 583 LEU A O 1
ATOM 4634 N N . TYR A 1 584 ? -0.093 19.300 -16.263 1.00 98.06 584 TYR A N 1
ATOM 4635 C CA . TYR A 1 584 ? -0.095 20.438 -15.340 1.00 98.06 584 TYR A CA 1
ATOM 4636 C C . TYR A 1 584 ? 0.052 21.788 -16.062 1.00 98.06 584 TYR A C 1
ATOM 4638 O O . TYR A 1 584 ? 1.007 22.534 -15.810 1.00 98.06 584 TYR A O 1
ATOM 4646 N N . PRO A 1 585 ? -0.889 22.157 -16.951 1.00 98.00 585 PRO A N 1
ATOM 4647 C CA . PRO A 1 585 ? -0.846 23.443 -17.631 1.00 98.00 585 PRO A CA 1
ATOM 4648 C C . PRO A 1 585 ? -1.106 24.599 -16.645 1.00 98.00 585 PRO A C 1
ATOM 4650 O O . PRO A 1 585 ? -1.790 24.412 -15.629 1.00 98.00 585 PRO A O 1
ATOM 4653 N N . PRO A 1 586 ? -0.659 25.836 -16.950 1.00 98.12 586 PRO A N 1
ATOM 4654 C CA . PRO A 1 586 ? -0.768 26.971 -16.028 1.00 98.12 586 PRO A CA 1
ATOM 4655 C C . PRO A 1 586 ? -2.188 27.242 -15.511 1.00 98.12 586 PRO A C 1
ATOM 4657 O O . PRO A 1 586 ? -2.366 27.614 -14.353 1.00 98.12 586 PRO A O 1
ATOM 4660 N N . ARG A 1 587 ? -3.214 27.017 -16.345 1.00 98.06 587 ARG A N 1
ATOM 4661 C CA . ARG A 1 587 ? -4.625 27.197 -15.960 1.00 98.06 587 ARG A CA 1
ATOM 4662 C C . ARG A 1 587 ? -5.080 26.197 -14.894 1.00 98.06 587 ARG A C 1
ATOM 4664 O O . ARG A 1 587 ? -5.778 26.598 -13.968 1.00 98.06 587 ARG A O 1
ATOM 4671 N N . VAL A 1 588 ? -4.663 24.932 -14.999 1.00 98.44 588 VAL A N 1
ATOM 4672 C CA . VAL A 1 588 ? -4.966 23.898 -13.994 1.00 98.44 588 VAL A CA 1
ATOM 4673 C C . VAL A 1 588 ? -4.272 24.241 -12.679 1.00 98.44 588 VAL A C 1
ATOM 4675 O O . VAL A 1 588 ? -4.920 24.266 -11.637 1.00 98.44 588 VAL A O 1
ATOM 4678 N N . LEU A 1 589 ? -2.986 24.609 -12.722 1.00 98.75 589 LEU A N 1
ATOM 4679 C CA . LEU A 1 589 ? -2.241 25.022 -11.526 1.00 98.75 589 LEU A CA 1
ATOM 4680 C C . LEU A 1 589 ? -2.886 26.233 -10.831 1.00 98.75 589 LEU A C 1
ATOM 4682 O O . LEU A 1 589 ? -3.012 26.243 -9.609 1.00 98.75 589 LEU A O 1
ATOM 4686 N N . ALA A 1 590 ? -3.349 27.230 -11.589 1.00 98.69 590 ALA A N 1
ATOM 4687 C CA . ALA A 1 590 ? -4.044 28.391 -11.030 1.00 98.69 590 ALA A CA 1
ATOM 4688 C C . ALA A 1 590 ? -5.403 28.029 -10.401 1.00 98.69 590 ALA A C 1
ATOM 4690 O O . ALA A 1 590 ? -5.761 28.560 -9.347 1.00 98.69 590 ALA A O 1
ATOM 4691 N N . ALA A 1 591 ? -6.158 27.113 -11.018 1.00 98.62 591 ALA A N 1
ATOM 4692 C CA . ALA A 1 591 ? -7.426 26.634 -10.471 1.00 98.62 591 ALA A CA 1
ATOM 4693 C C . ALA A 1 591 ? -7.223 25.857 -9.160 1.00 98.62 591 ALA A C 1
ATOM 4695 O O . ALA A 1 591 ? -7.941 26.095 -8.186 1.00 98.62 591 ALA A O 1
ATOM 4696 N N . LEU A 1 592 ? -6.220 24.976 -9.115 1.00 98.88 592 LEU A N 1
ATOM 4697 C CA . LEU A 1 592 ? -5.829 24.239 -7.912 1.00 98.88 592 LEU A CA 1
ATOM 4698 C C . LEU A 1 592 ? -5.398 25.193 -6.787 1.00 98.88 592 LEU A C 1
ATOM 4700 O O . LEU A 1 592 ? -5.912 25.091 -5.674 1.00 98.88 592 LEU A O 1
ATOM 4704 N N . GLU A 1 593 ? -4.545 26.175 -7.090 1.00 98.81 593 GLU A N 1
ATOM 4705 C CA . GLU A 1 593 ? -4.119 27.212 -6.141 1.00 98.81 593 GLU A CA 1
ATOM 4706 C C . GLU A 1 593 ? -5.313 27.948 -5.529 1.00 98.81 593 GLU A C 1
ATOM 4708 O O . GLU A 1 593 ? -5.438 28.036 -4.309 1.00 98.81 593 GLU A O 1
ATOM 4713 N N . SER A 1 594 ? -6.229 28.430 -6.373 1.00 98.69 594 SER A N 1
ATOM 4714 C CA . SER A 1 594 ? -7.402 29.187 -5.932 1.00 98.69 594 SER A CA 1
ATOM 4715 C C . SER A 1 594 ? -8.252 28.400 -4.928 1.00 98.69 594 SER A C 1
ATOM 4717 O O . SER A 1 594 ? -8.627 28.929 -3.874 1.00 98.69 594 SER A O 1
ATOM 4719 N N . ARG A 1 595 ? -8.510 27.119 -5.224 1.00 98.69 595 ARG A N 1
ATOM 4720 C CA . ARG A 1 595 ? -9.315 26.235 -4.372 1.00 98.69 595 ARG A CA 1
ATOM 4721 C C . ARG A 1 595 ? -8.614 25.893 -3.063 1.00 98.69 595 ARG A C 1
ATOM 4723 O O . ARG A 1 595 ? -9.257 25.933 -2.014 1.00 98.69 595 ARG A O 1
ATOM 4730 N N . LEU A 1 596 ? -7.316 25.597 -3.111 1.00 98.81 596 LEU A N 1
ATOM 4731 C CA . LEU A 1 596 ? -6.544 25.292 -1.910 1.00 98.81 596 LEU A CA 1
ATOM 4732 C C . LEU A 1 596 ? -6.445 26.517 -0.993 1.00 98.81 596 LEU A C 1
ATOM 4734 O O . LEU A 1 596 ? -6.773 26.419 0.186 1.00 98.81 596 LEU A O 1
ATOM 4738 N N . SER A 1 597 ? -6.127 27.697 -1.535 1.00 98.81 597 SER A N 1
ATOM 4739 C CA . SER A 1 597 ? -6.109 28.940 -0.754 1.00 98.81 597 SER A CA 1
ATOM 4740 C C . SER A 1 597 ? -7.473 29.293 -0.168 1.00 98.81 597 SER A C 1
ATOM 4742 O O . SER A 1 597 ? -7.553 29.861 0.921 1.00 98.81 597 SER A O 1
ATOM 4744 N N . GLN A 1 598 ? -8.568 28.983 -0.867 1.00 98.50 598 GLN A N 1
ATOM 4745 C CA . GLN A 1 598 ? -9.909 29.143 -0.308 1.00 98.50 598 GLN A CA 1
ATOM 4746 C C . GLN A 1 598 ? -10.128 28.214 0.890 1.00 98.50 598 GLN A C 1
ATOM 4748 O O . GLN A 1 598 ? -10.581 28.683 1.934 1.00 98.50 598 GLN A O 1
ATOM 4753 N N . ALA A 1 599 ? -9.774 26.933 0.768 1.00 98.69 599 ALA A N 1
ATOM 4754 C CA . ALA A 1 599 ? -9.868 25.976 1.866 1.00 98.69 599 ALA A CA 1
ATOM 4755 C C . ALA A 1 599 ? -9.028 26.414 3.081 1.00 98.69 599 ALA A C 1
ATOM 4757 O O . ALA A 1 599 ? -9.523 26.390 4.205 1.00 98.69 599 ALA A O 1
ATOM 4758 N N . GLU A 1 600 ? -7.799 26.888 2.858 1.00 98.69 600 GLU A N 1
ATOM 4759 C CA . GLU A 1 600 ? -6.898 27.395 3.904 1.00 98.69 600 GLU A CA 1
ATOM 4760 C C . GLU A 1 600 ? -7.479 28.605 4.648 1.00 98.69 600 GLU A C 1
ATOM 4762 O O . GLU A 1 600 ? -7.407 28.653 5.876 1.00 98.69 600 GLU A O 1
ATOM 4767 N N . ARG A 1 601 ? -8.104 29.554 3.935 1.00 98.38 601 ARG A N 1
ATOM 4768 C CA . ARG A 1 601 ? -8.767 30.716 4.559 1.00 98.38 601 ARG A CA 1
ATOM 4769 C C . ARG A 1 601 ? -9.990 30.330 5.389 1.00 98.38 601 ARG A C 1
ATOM 4771 O O . ARG A 1 601 ? -10.258 30.967 6.402 1.00 98.38 601 ARG A O 1
ATOM 4778 N N . LEU A 1 602 ? -10.743 29.327 4.940 1.00 97.81 602 LEU A N 1
ATOM 4779 C CA . LEU A 1 602 ? -11.967 28.869 5.603 1.00 97.81 602 LEU A CA 1
ATOM 4780 C C . LEU A 1 602 ? -11.683 27.944 6.798 1.00 97.81 602 LEU A C 1
ATOM 4782 O O . LEU A 1 602 ? -12.507 27.832 7.704 1.00 97.81 602 LEU A O 1
ATOM 4786 N N . ALA A 1 603 ? -10.535 27.267 6.815 1.00 97.81 603 ALA A N 1
ATOM 4787 C CA . ALA A 1 603 ? -10.212 26.288 7.839 1.00 97.81 603 ALA A CA 1
ATOM 4788 C C . ALA A 1 603 ? -9.943 26.931 9.206 1.00 97.81 603 ALA A C 1
ATOM 4790 O O . ALA A 1 603 ? -9.025 27.731 9.387 1.00 97.81 603 ALA A O 1
ATOM 4791 N N . THR A 1 604 ? -10.689 26.493 10.219 1.00 96.00 604 THR A N 1
ATOM 4792 C CA . THR A 1 604 ? -10.519 26.935 11.612 1.00 96.00 604 THR A CA 1
ATOM 4793 C C . THR A 1 604 ? -9.920 25.844 12.498 1.00 96.00 604 THR A C 1
ATOM 4795 O O . THR A 1 604 ? -9.058 26.135 13.328 1.00 96.00 604 THR A O 1
ATOM 4798 N N . ALA A 1 605 ? -10.310 24.583 12.287 1.00 95.44 605 ALA A N 1
ATOM 4799 C CA . ALA A 1 605 ? -9.901 23.455 13.119 1.00 95.44 605 ALA A CA 1
ATOM 4800 C C . ALA A 1 605 ? -8.398 23.107 12.964 1.00 95.44 605 ALA A C 1
ATOM 4802 O O . ALA A 1 605 ? -7.924 22.956 11.833 1.00 95.44 605 ALA A O 1
ATOM 4803 N N . PRO A 1 606 ? -7.645 22.884 14.064 1.00 95.75 606 PRO A N 1
ATOM 4804 C CA . PRO A 1 606 ? -6.203 22.598 14.008 1.00 95.75 606 PRO A CA 1
ATOM 4805 C C . PRO A 1 606 ? -5.816 21.381 13.152 1.00 95.75 606 PRO A C 1
ATOM 4807 O O . PRO A 1 606 ? -4.875 21.444 12.359 1.00 95.75 606 PRO A O 1
ATOM 4810 N N . LYS A 1 607 ? -6.574 20.279 13.259 1.00 96.88 607 LYS A N 1
ATOM 4811 C CA . LYS A 1 607 ? -6.343 19.059 12.463 1.00 96.88 607 LYS A CA 1
ATOM 4812 C C . LYS A 1 607 ? -6.528 19.315 10.969 1.00 96.88 607 LYS A C 1
ATOM 4814 O O . LYS A 1 607 ? -5.711 18.874 10.169 1.00 96.88 607 LYS A O 1
ATOM 4819 N N . VAL A 1 608 ? -7.558 20.083 10.607 1.00 98.12 608 VAL A N 1
ATOM 4820 C CA . VAL A 1 608 ? -7.845 20.471 9.218 1.00 98.12 608 VAL A CA 1
ATOM 4821 C C . VAL A 1 608 ? -6.717 21.337 8.662 1.00 98.12 608 VAL A C 1
ATOM 4823 O O . VAL A 1 608 ? -6.211 21.042 7.585 1.00 98.12 608 VAL A O 1
ATOM 4826 N N . LYS A 1 609 ? -6.253 22.341 9.419 1.00 97.88 609 LYS A N 1
ATOM 4827 C CA . LYS A 1 609 ? -5.097 23.167 9.026 1.00 97.88 609 LYS A CA 1
ATOM 4828 C C . LYS A 1 609 ? -3.843 22.323 8.793 1.00 97.88 609 LYS A C 1
ATOM 4830 O O . LYS A 1 609 ? -3.183 22.494 7.779 1.00 97.88 609 LYS A O 1
ATOM 4835 N N . THR A 1 610 ? -3.574 21.360 9.674 1.00 98.06 610 THR A N 1
ATOM 4836 C CA . THR A 1 610 ? -2.413 20.458 9.548 1.00 98.06 610 THR A CA 1
ATOM 4837 C C . THR A 1 610 ? -2.485 19.599 8.277 1.00 98.06 610 THR A C 1
ATOM 4839 O O . THR A 1 610 ? -1.486 19.440 7.576 1.00 98.06 610 THR A O 1
ATOM 4842 N N . ARG A 1 611 ? -3.674 19.075 7.940 1.00 98.38 611 ARG A N 1
ATOM 4843 C CA . ARG A 1 611 ? -3.911 18.331 6.690 1.00 98.38 611 ARG A CA 1
ATOM 4844 C C . ARG A 1 611 ? -3.743 19.222 5.460 1.00 98.38 611 ARG A C 1
ATOM 4846 O O . ARG A 1 611 ? -3.091 18.809 4.510 1.00 98.38 611 ARG A O 1
ATOM 4853 N N . LEU A 1 612 ? -4.274 20.446 5.485 1.00 98.56 612 LEU A N 1
ATOM 4854 C CA . LEU A 1 612 ? -4.114 21.409 4.390 1.00 98.56 612 LEU A CA 1
ATOM 4855 C C . LEU A 1 612 ? -2.652 21.811 4.180 1.00 98.56 612 LEU A C 1
ATOM 4857 O O . LEU A 1 612 ? -2.227 21.906 3.035 1.00 98.56 612 LEU A O 1
ATOM 4861 N N . THR A 1 613 ? -1.861 21.957 5.248 1.00 98.25 613 THR A N 1
ATOM 4862 C CA . THR A 1 613 ? -0.414 22.196 5.132 1.00 98.25 613 THR A CA 1
ATOM 4863 C C . THR A 1 613 ? 0.287 21.073 4.369 1.00 98.25 613 THR A C 1
ATOM 4865 O O . THR A 1 613 ? 1.109 21.368 3.511 1.00 98.25 613 THR A O 1
ATOM 4868 N N . LEU A 1 614 ? -0.067 19.803 4.603 1.00 98.12 614 LEU A N 1
ATOM 4869 C CA . LEU A 1 614 ? 0.490 18.690 3.824 1.00 98.12 614 LEU A CA 1
ATOM 4870 C C . LEU A 1 614 ? 0.130 18.802 2.334 1.00 98.12 614 LEU A C 1
ATOM 4872 O O . LEU A 1 614 ? 1.013 18.706 1.483 1.00 98.12 614 LEU A O 1
ATOM 4876 N N . VAL A 1 615 ? -1.149 19.056 2.021 1.00 98.62 615 VAL A N 1
ATOM 4877 C CA . VAL A 1 615 ? -1.604 19.265 0.632 1.00 98.62 615 VAL A CA 1
ATOM 4878 C C . VAL A 1 615 ? -0.834 20.415 -0.018 1.00 98.62 615 VAL A C 1
ATOM 4880 O O . VAL A 1 615 ? -0.365 20.280 -1.145 1.00 98.62 615 VAL A O 1
ATOM 4883 N N . ARG A 1 616 ? -0.665 21.529 0.701 1.00 98.56 616 ARG A N 1
ATOM 4884 C CA . ARG A 1 616 ? 0.092 22.702 0.261 1.00 98.56 616 ARG A CA 1
ATOM 4885 C C . ARG A 1 616 ? 1.542 22.365 -0.039 1.00 98.56 616 ARG A C 1
ATOM 4887 O O . ARG A 1 616 ? 2.013 22.713 -1.114 1.00 98.56 616 ARG A O 1
ATOM 4894 N N . THR A 1 617 ? 2.240 21.681 0.862 1.00 98.25 617 THR A N 1
ATOM 4895 C CA . THR A 1 617 ? 3.649 21.321 0.666 1.00 98.25 617 THR A CA 1
ATOM 4896 C C . THR A 1 617 ? 3.842 20.452 -0.579 1.00 98.25 617 THR A C 1
ATOM 4898 O O . THR A 1 617 ? 4.705 20.744 -1.406 1.00 98.25 617 THR A O 1
ATOM 4901 N N . GLU A 1 618 ? 3.020 19.417 -0.757 1.00 98.38 618 GLU A N 1
ATOM 4902 C CA . GLU A 1 618 ? 3.094 18.556 -1.944 1.00 98.38 618 GLU A CA 1
ATOM 4903 C C . GLU A 1 618 ? 2.702 19.313 -3.227 1.00 98.38 618 GLU A C 1
ATOM 4905 O O . GLU A 1 618 ? 3.328 19.145 -4.277 1.00 98.38 618 GLU A O 1
ATOM 4910 N N . PHE A 1 619 ? 1.705 20.201 -3.152 1.00 98.75 619 PHE A N 1
ATOM 4911 C CA . PHE A 1 619 ? 1.287 21.024 -4.285 1.00 98.75 619 PHE A CA 1
ATOM 4912 C C . PHE A 1 619 ? 2.341 22.064 -4.693 1.00 98.75 619 PHE A C 1
ATOM 4914 O O . PHE A 1 619 ? 2.548 22.286 -5.887 1.00 98.75 619 PHE A O 1
ATOM 4921 N N . GLU A 1 620 ? 3.054 22.675 -3.742 1.00 98.62 620 GLU A N 1
ATOM 4922 C CA . GLU A 1 620 ? 4.160 23.587 -4.057 1.00 98.62 620 GLU A CA 1
ATOM 4923 C C . GLU A 1 620 ? 5.314 22.855 -4.748 1.00 98.62 620 GLU A C 1
ATOM 4925 O O . GLU A 1 620 ? 5.861 23.380 -5.721 1.00 98.62 620 GLU A O 1
ATOM 4930 N N . TYR A 1 621 ? 5.632 21.616 -4.343 1.00 98.56 621 TYR A N 1
ATOM 4931 C CA . TYR A 1 621 ? 6.591 20.788 -5.083 1.00 98.56 621 TYR A CA 1
ATOM 4932 C C . TYR A 1 621 ? 6.159 20.622 -6.549 1.00 98.56 621 TYR A C 1
ATOM 4934 O O . TYR A 1 621 ? 6.942 20.893 -7.465 1.00 98.56 621 TYR A O 1
ATOM 4942 N N . LEU A 1 622 ? 4.897 20.237 -6.773 1.00 98.50 622 LEU A N 1
ATOM 4943 C CA . LEU A 1 622 ? 4.329 20.059 -8.110 1.00 98.50 622 LEU A CA 1
ATOM 4944 C C . LEU A 1 622 ? 4.376 21.355 -8.937 1.00 98.50 622 LEU A C 1
ATOM 4946 O O . LEU A 1 622 ? 4.773 21.330 -10.103 1.00 98.50 622 LEU A O 1
ATOM 4950 N N . LYS A 1 623 ? 4.023 22.500 -8.341 1.00 98.56 623 LYS A N 1
ATOM 4951 C CA . LYS A 1 623 ? 4.093 23.816 -8.998 1.00 98.56 623 LYS A CA 1
ATOM 4952 C C . LYS A 1 623 ? 5.516 24.184 -9.395 1.00 98.56 623 LYS A C 1
ATOM 4954 O O . LYS A 1 623 ? 5.724 24.658 -10.511 1.00 98.56 623 LYS A O 1
ATOM 4959 N N . HIS A 1 624 ? 6.488 23.977 -8.508 1.00 98.81 624 HIS A N 1
ATOM 4960 C CA . HIS A 1 624 ? 7.896 24.232 -8.804 1.00 98.81 624 HIS A CA 1
ATOM 4961 C C . HIS A 1 624 ? 8.409 23.340 -9.937 1.00 98.81 624 HIS A C 1
ATOM 4963 O O . HIS A 1 624 ? 9.095 23.833 -10.834 1.00 98.81 624 HIS A O 1
ATOM 4969 N N . LEU A 1 625 ? 8.041 22.056 -9.927 1.00 98.25 625 LEU A N 1
ATOM 4970 C CA . LEU A 1 625 ? 8.369 21.107 -10.988 1.00 98.25 625 LEU A CA 1
ATOM 4971 C C . LEU A 1 625 ? 7.801 21.569 -12.340 1.00 98.25 625 LEU A C 1
ATOM 4973 O O . LEU A 1 625 ? 8.556 21.763 -13.291 1.00 98.25 625 LEU A O 1
ATOM 4977 N N . ALA A 1 626 ? 6.490 21.814 -12.411 1.00 98.50 626 ALA A N 1
ATOM 4978 C CA . ALA A 1 626 ? 5.815 22.221 -13.642 1.00 98.50 626 ALA A CA 1
ATOM 4979 C C . ALA A 1 626 ? 6.292 23.592 -14.151 1.00 98.50 626 ALA A C 1
ATOM 4981 O O . ALA A 1 626 ? 6.434 23.791 -15.355 1.00 98.50 626 ALA A O 1
ATOM 4982 N N . ARG A 1 627 ? 6.590 24.544 -13.255 1.00 98.69 627 ARG A N 1
ATOM 4983 C CA . ARG A 1 627 ? 7.101 25.871 -13.638 1.00 98.69 627 ARG A CA 1
ATOM 4984 C C . ARG A 1 627 ? 8.426 25.781 -14.390 1.00 98.69 627 ARG A C 1
ATOM 4986 O O . ARG A 1 627 ? 8.582 26.478 -15.388 1.00 98.69 627 ARG A O 1
ATOM 4993 N N . VAL A 1 628 ? 9.358 24.946 -13.930 1.00 98.75 628 VAL A N 1
ATOM 4994 C CA . VAL A 1 628 ? 10.636 24.739 -14.630 1.00 98.75 628 VAL A CA 1
ATOM 4995 C C . VAL A 1 628 ? 10.399 24.124 -16.010 1.00 98.75 628 VAL A C 1
ATOM 4997 O O . VAL A 1 628 ? 10.980 24.604 -16.975 1.00 98.75 628 VAL A O 1
ATOM 5000 N N . VAL A 1 629 ? 9.498 23.141 -16.130 1.00 98.50 629 VAL A N 1
ATOM 5001 C CA . VAL A 1 629 ? 9.136 22.533 -17.425 1.00 98.50 629 VAL A CA 1
ATOM 5002 C C . VAL A 1 629 ? 8.600 23.580 -18.409 1.00 98.50 629 VAL A C 1
ATOM 5004 O O . VAL A 1 629 ? 9.106 23.691 -19.523 1.00 98.50 629 VAL A O 1
ATOM 5007 N N . HIS A 1 630 ? 7.629 24.401 -17.995 1.00 98.56 630 HIS A N 1
ATOM 5008 C CA . HIS A 1 630 ? 7.044 25.434 -18.864 1.00 98.56 630 HIS A CA 1
ATOM 5009 C C . HIS A 1 630 ? 8.057 26.518 -19.257 1.00 98.56 630 HIS A C 1
ATOM 5011 O O . HIS A 1 630 ? 8.054 26.985 -20.394 1.00 98.56 630 HIS A O 1
ATOM 5017 N N . LEU A 1 631 ? 8.940 26.925 -18.339 1.00 98.56 631 LEU A N 1
ATOM 5018 C CA . LEU A 1 631 ? 9.985 27.911 -18.639 1.00 98.56 631 LEU A CA 1
ATOM 5019 C C . LEU A 1 631 ? 11.101 27.335 -19.513 1.00 98.56 631 LEU A C 1
ATOM 5021 O O . LEU A 1 631 ? 11.682 28.079 -20.297 1.00 98.56 631 LEU A O 1
ATOM 5025 N N . HIS A 1 632 ? 11.367 26.031 -19.424 1.00 98.38 632 HIS A N 1
ATOM 5026 C CA . HIS A 1 632 ? 12.276 25.347 -20.336 1.00 98.38 632 HIS A CA 1
ATOM 5027 C C . HIS A 1 632 ? 11.742 25.380 -21.762 1.00 98.38 632 HIS A C 1
ATOM 5029 O O . HIS A 1 632 ? 12.442 25.839 -22.655 1.00 98.38 632 HIS A O 1
ATOM 5035 N N . GLN A 1 633 ? 10.474 25.014 -21.956 1.00 97.38 633 GLN A N 1
ATOM 5036 C CA . GLN A 1 633 ? 9.831 25.095 -23.269 1.00 97.38 633 GLN A CA 1
ATOM 5037 C C . GLN A 1 633 ? 9.798 26.536 -23.798 1.00 97.38 633 GLN A C 1
ATOM 5039 O O . GLN A 1 633 ? 10.031 26.770 -24.979 1.00 97.38 633 GLN A O 1
ATOM 5044 N N . ALA A 1 634 ? 9.567 27.528 -22.930 1.00 97.44 634 ALA A N 1
ATOM 5045 C CA . ALA A 1 634 ? 9.636 28.934 -23.325 1.00 97.44 634 ALA A CA 1
ATOM 5046 C C . ALA A 1 634 ? 11.045 29.354 -23.790 1.00 97.44 634 ALA A C 1
ATOM 5048 O O . ALA A 1 634 ? 11.160 30.082 -24.774 1.00 97.44 634 ALA A O 1
ATOM 5049 N N . TYR A 1 635 ? 12.096 28.889 -23.107 1.00 97.69 635 TYR A N 1
ATOM 5050 C CA . TYR A 1 635 ? 13.490 29.100 -23.510 1.00 97.69 635 TYR A CA 1
ATOM 5051 C C . TYR A 1 635 ? 13.827 28.383 -24.826 1.00 97.69 635 TYR A C 1
ATOM 5053 O O . TYR A 1 635 ? 14.491 28.962 -25.675 1.00 97.69 635 TYR A O 1
ATOM 5061 N N . GLU A 1 636 ? 13.327 27.166 -25.052 1.00 96.75 636 GLU A N 1
ATOM 5062 C CA . GLU A 1 636 ? 13.525 26.448 -26.322 1.00 96.75 636 GLU A CA 1
ATOM 5063 C C . GLU A 1 636 ? 12.876 27.166 -27.515 1.00 96.75 636 GLU A C 1
ATOM 5065 O O . GLU A 1 636 ? 13.409 27.124 -28.622 1.00 96.75 636 GLU A O 1
ATOM 5070 N N . ILE A 1 637 ? 11.748 27.853 -27.297 1.00 97.06 637 ILE A N 1
ATOM 5071 C CA . ILE A 1 637 ? 11.077 28.648 -28.337 1.00 97.06 637 ILE A CA 1
ATOM 5072 C C . ILE A 1 637 ? 11.841 29.949 -28.621 1.00 97.06 637 ILE A C 1
ATOM 5074 O O . ILE A 1 637 ? 11.970 30.343 -29.780 1.00 97.06 637 ILE A O 1
ATOM 5078 N N . VAL A 1 638 ? 12.320 30.634 -27.578 1.00 96.50 638 VAL A N 1
ATOM 5079 C CA . VAL A 1 638 ? 13.056 31.904 -27.692 1.00 96.50 638 VAL A CA 1
ATOM 5080 C C . VAL A 1 638 ? 14.311 31.835 -26.817 1.00 96.50 638 VAL A C 1
ATOM 5082 O O . VAL A 1 638 ? 14.241 32.239 -25.660 1.00 96.50 638 VAL A O 1
ATOM 5085 N N . PRO A 1 639 ? 15.455 31.337 -27.326 1.00 94.31 639 PRO A N 1
ATOM 5086 C CA . PRO A 1 639 ? 16.648 31.080 -26.515 1.00 94.31 639 PRO A CA 1
ATOM 5087 C C . PRO A 1 639 ? 17.482 32.347 -26.277 1.00 94.31 639 PRO A C 1
ATOM 5089 O O . PRO A 1 639 ? 18.632 32.451 -26.696 1.00 94.31 639 PRO A O 1
ATOM 5092 N N . ASP A 1 640 ? 16.897 33.331 -25.597 1.00 94.12 640 ASP A N 1
ATOM 5093 C CA . ASP A 1 640 ? 17.557 34.587 -25.232 1.00 94.12 640 ASP A CA 1
ATOM 5094 C C . ASP A 1 640 ? 18.033 34.609 -23.765 1.00 94.12 640 ASP A C 1
ATOM 5096 O O . ASP A 1 640 ? 17.715 33.741 -22.947 1.00 94.12 640 ASP A O 1
ATOM 5100 N N . ALA A 1 641 ? 18.812 35.631 -23.401 1.00 93.25 641 ALA A N 1
ATOM 5101 C CA . ALA A 1 641 ? 19.322 35.765 -22.037 1.00 93.25 641 ALA A CA 1
ATOM 5102 C C . ALA A 1 641 ? 18.198 35.906 -20.991 1.00 93.25 641 ALA A C 1
ATOM 5104 O O . ALA A 1 641 ? 18.331 35.402 -19.879 1.00 93.25 641 ALA A O 1
ATOM 5105 N N . ALA A 1 642 ? 17.082 36.558 -21.335 1.00 95.00 642 ALA A N 1
ATOM 5106 C CA . ALA A 1 642 ? 15.993 36.846 -20.400 1.00 95.00 642 ALA A CA 1
ATOM 5107 C C . ALA A 1 642 ? 15.109 35.621 -20.106 1.00 95.00 642 ALA A C 1
ATOM 5109 O O . ALA A 1 642 ? 14.577 35.460 -19.007 1.00 95.00 642 ALA A O 1
ATOM 5110 N N . SER A 1 643 ? 14.887 34.761 -21.092 1.00 96.75 643 SER A N 1
ATOM 5111 C CA . SER A 1 643 ? 14.208 33.470 -20.946 1.00 96.75 643 SER A CA 1
ATOM 5112 C C . SER A 1 643 ? 15.082 32.467 -20.199 1.00 96.75 643 SER A C 1
ATOM 5114 O O . SER A 1 643 ? 14.573 31.804 -19.292 1.00 96.75 643 SER A O 1
ATOM 5116 N N . LEU A 1 644 ? 16.390 32.422 -20.491 1.00 96.62 644 LEU A N 1
ATOM 5117 C CA . LEU A 1 644 ? 17.329 31.592 -19.743 1.00 96.62 644 LEU A CA 1
ATOM 5118 C C . LEU A 1 644 ? 17.395 32.027 -18.276 1.00 96.62 644 LEU A C 1
ATOM 5120 O O . LEU A 1 644 ? 17.251 31.182 -17.400 1.00 96.62 644 LEU A O 1
ATOM 5124 N N . ASP A 1 645 ? 17.532 33.321 -17.982 1.00 96.62 645 ASP A N 1
ATOM 5125 C CA . ASP A 1 645 ? 17.591 33.813 -16.599 1.00 96.62 645 ASP A CA 1
ATOM 5126 C C . ASP A 1 645 ? 16.329 33.445 -15.797 1.00 96.62 645 ASP A C 1
ATOM 5128 O O . ASP A 1 645 ? 16.429 32.858 -14.719 1.00 96.62 645 ASP A O 1
ATOM 5132 N N . ARG A 1 646 ? 15.132 33.623 -16.382 1.00 98.06 646 ARG A N 1
ATOM 5133 C CA . ARG A 1 646 ? 13.860 33.188 -15.768 1.00 98.06 646 ARG A CA 1
ATOM 5134 C C . ARG A 1 646 ? 13.813 31.684 -15.483 1.00 98.06 646 ARG A C 1
ATOM 5136 O O . ARG A 1 646 ? 13.278 31.272 -14.451 1.00 98.06 646 ARG A O 1
ATOM 5143 N N . LEU A 1 647 ? 14.337 30.855 -16.386 1.00 98.62 647 LEU A N 1
ATOM 5144 C CA . LEU A 1 647 ? 14.431 29.408 -16.182 1.00 98.62 647 LEU A CA 1
ATOM 5145 C C . LEU A 1 647 ? 15.405 29.065 -15.046 1.00 98.62 647 LEU A C 1
ATOM 5147 O O . LEU A 1 647 ? 15.067 28.258 -14.176 1.00 98.62 647 LEU A O 1
ATOM 5151 N N . LEU A 1 648 ? 16.587 29.686 -15.021 1.00 98.62 648 LEU A N 1
ATOM 5152 C CA . LEU A 1 648 ? 17.585 29.467 -13.972 1.00 98.62 648 LEU A CA 1
ATOM 5153 C C . LEU A 1 648 ? 17.054 29.897 -12.596 1.00 98.62 648 LEU A C 1
ATOM 5155 O O . LEU A 1 648 ? 17.236 29.163 -11.623 1.00 98.62 648 LEU A O 1
ATOM 5159 N N . ASP A 1 649 ? 16.318 31.007 -12.520 1.00 98.62 649 ASP A N 1
ATOM 5160 C CA . ASP A 1 649 ? 15.635 31.457 -11.302 1.00 98.62 649 ASP A CA 1
ATOM 5161 C C . ASP A 1 649 ? 14.587 30.450 -10.824 1.00 98.62 649 ASP A C 1
ATOM 5163 O O . ASP A 1 649 ? 14.487 30.161 -9.629 1.00 98.62 649 ASP A O 1
ATOM 5167 N N . ALA A 1 650 ? 13.817 29.860 -11.741 1.00 98.81 650 ALA A N 1
ATOM 5168 C CA . ALA A 1 650 ? 12.840 28.836 -11.387 1.00 98.81 650 ALA A CA 1
ATOM 5169 C C . ALA A 1 650 ? 13.498 27.546 -10.872 1.00 98.81 650 ALA A C 1
ATOM 5171 O O . ALA A 1 650 ? 12.980 26.935 -9.930 1.00 98.81 650 ALA A O 1
ATOM 5172 N N . ILE A 1 651 ? 14.637 27.147 -11.450 1.00 98.81 651 ILE A N 1
ATOM 5173 C CA . ILE A 1 651 ? 15.434 26.006 -10.976 1.00 98.81 651 ILE A CA 1
ATOM 5174 C C . ILE A 1 651 ? 15.969 26.289 -9.565 1.00 98.81 651 ILE A C 1
ATOM 5176 O O . ILE A 1 651 ? 15.830 25.438 -8.681 1.00 98.81 651 ILE A O 1
ATOM 5180 N N . ASP A 1 652 ? 16.520 27.482 -9.325 1.00 98.69 652 ASP A N 1
ATOM 5181 C CA . ASP A 1 652 ? 17.032 27.885 -8.011 1.00 98.69 652 ASP A CA 1
ATOM 5182 C C . ASP A 1 652 ? 15.914 27.952 -6.962 1.00 98.69 652 ASP A C 1
ATOM 5184 O O . ASP A 1 652 ? 16.063 27.397 -5.871 1.00 98.69 652 ASP A O 1
ATOM 5188 N N . ALA A 1 653 ? 14.761 28.537 -7.302 1.00 98.75 653 ALA A N 1
ATOM 5189 C CA . ALA A 1 653 ? 13.600 28.611 -6.417 1.00 98.75 653 ALA A CA 1
ATOM 5190 C C . ALA A 1 653 ? 13.072 27.218 -6.040 1.00 98.75 653 ALA A C 1
ATOM 5192 O O . ALA A 1 653 ? 12.803 26.950 -4.869 1.00 98.75 653 ALA A O 1
ATOM 5193 N N . ARG A 1 654 ? 12.984 26.300 -7.013 1.00 98.62 654 ARG A N 1
ATOM 5194 C CA . ARG A 1 654 ? 12.642 24.892 -6.763 1.00 98.62 654 ARG A CA 1
ATOM 5195 C C . ARG A 1 654 ? 13.649 24.236 -5.817 1.00 98.62 654 ARG A C 1
ATOM 5197 O O . ARG A 1 654 ? 13.254 23.562 -4.869 1.00 98.62 654 ARG A O 1
ATOM 5204 N N . ASN A 1 655 ? 14.944 24.412 -6.069 1.00 98.50 655 ASN A N 1
ATOM 5205 C CA . ASN A 1 655 ? 15.997 23.793 -5.264 1.00 98.50 655 ASN A CA 1
ATOM 5206 C C . ASN A 1 655 ? 16.047 24.350 -3.836 1.00 98.50 655 ASN A C 1
ATOM 5208 O O . ASN A 1 655 ? 16.343 23.589 -2.909 1.00 98.50 655 ASN A O 1
ATOM 5212 N N . ALA A 1 656 ? 15.740 25.638 -3.662 1.00 98.44 656 ALA A N 1
ATOM 5213 C CA . ALA A 1 656 ? 15.597 26.287 -2.365 1.00 98.44 656 ALA A CA 1
ATOM 5214 C C . ALA A 1 656 ? 14.380 25.750 -1.600 1.00 98.44 656 ALA A C 1
ATOM 5216 O O . ALA A 1 656 ? 14.524 25.376 -0.439 1.00 98.44 656 ALA A O 1
ATOM 5217 N N . PHE A 1 657 ? 13.222 25.623 -2.259 1.00 98.56 657 PHE A N 1
ATOM 5218 C CA . PHE A 1 657 ? 12.039 24.993 -1.667 1.00 98.56 657 PHE A CA 1
ATOM 5219 C C . PHE A 1 657 ? 12.335 23.557 -1.216 1.00 98.56 657 PHE A C 1
ATOM 5221 O O . PHE A 1 657 ? 12.090 23.215 -0.065 1.00 98.56 657 PHE A O 1
ATOM 5228 N N . ILE A 1 658 ? 12.949 22.734 -2.079 1.00 98.25 658 ILE A N 1
ATOM 5229 C CA . ILE A 1 658 ? 13.323 21.355 -1.723 1.00 98.25 658 ILE A CA 1
ATOM 5230 C C . ILE A 1 658 ? 14.258 21.335 -0.510 1.00 98.25 658 ILE A C 1
ATOM 5232 O O . ILE A 1 658 ? 14.092 20.485 0.355 1.00 98.25 658 ILE A O 1
ATOM 5236 N N . ALA A 1 659 ? 15.226 22.251 -0.419 1.00 97.06 659 ALA A N 1
ATOM 5237 C CA . ALA A 1 659 ? 16.145 22.298 0.718 1.00 97.06 659 ALA A CA 1
ATOM 5238 C C . ALA A 1 659 ? 15.428 22.586 2.051 1.00 97.06 659 ALA A C 1
ATOM 5240 O O . ALA A 1 659 ? 15.807 22.015 3.065 1.00 97.06 659 ALA A O 1
ATOM 5241 N N . GLN A 1 660 ? 14.372 23.405 2.045 1.00 96.88 660 GLN A N 1
ATOM 5242 C CA . GLN A 1 660 ? 13.579 23.727 3.243 1.00 96.88 660 GLN A CA 1
ATOM 5243 C C . GLN A 1 660 ? 12.769 22.539 3.777 1.00 96.88 660 GLN A C 1
ATOM 5245 O O . GLN A 1 660 ? 12.330 22.561 4.924 1.00 96.88 660 GLN A O 1
ATOM 5250 N N . LEU A 1 661 ? 12.569 21.500 2.963 1.00 96.81 661 LEU A N 1
ATOM 5251 C CA . LEU A 1 661 ? 11.878 20.279 3.374 1.00 96.81 661 LEU A CA 1
ATOM 5252 C C . LEU A 1 661 ? 12.737 19.370 4.262 1.00 96.81 661 LEU A C 1
ATOM 5254 O O . LEU A 1 661 ? 12.226 18.369 4.765 1.00 96.81 661 LEU A O 1
ATOM 5258 N N . TYR A 1 662 ? 14.019 19.698 4.444 1.00 96.44 662 TYR A N 1
ATOM 5259 C CA . TYR A 1 662 ? 14.977 18.898 5.195 1.00 96.44 662 TYR A CA 1
ATOM 5260 C C . TYR A 1 662 ? 15.617 19.688 6.337 1.00 96.44 662 TYR A C 1
ATOM 5262 O O . TYR A 1 662 ? 15.889 20.881 6.210 1.00 96.44 662 TYR A O 1
ATOM 5270 N N . ASP A 1 663 ? 15.875 19.004 7.451 1.00 93.50 663 ASP A N 1
ATOM 5271 C CA . ASP A 1 663 ? 16.680 19.530 8.552 1.00 93.50 663 ASP A CA 1
ATOM 5272 C C . ASP A 1 663 ? 18.190 19.460 8.236 1.00 93.50 663 ASP A C 1
ATOM 5274 O O . ASP A 1 663 ? 18.624 18.911 7.220 1.00 93.50 663 ASP A O 1
ATOM 5278 N N . GLU A 1 664 ? 19.021 19.987 9.138 1.00 90.81 664 GLU A N 1
ATOM 5279 C CA . GLU A 1 664 ? 20.488 19.978 9.000 1.00 90.81 664 GLU A CA 1
ATOM 5280 C C . GLU A 1 664 ? 21.097 18.565 8.925 1.00 90.81 664 GLU A C 1
ATOM 5282 O O . GLU A 1 664 ? 22.222 18.392 8.456 1.00 90.81 664 GLU A O 1
ATOM 5287 N N . ARG A 1 665 ? 20.363 17.543 9.384 1.00 89.44 665 ARG A N 1
ATOM 5288 C CA . ARG A 1 665 ? 20.768 16.131 9.349 1.00 89.44 665 ARG A CA 1
ATOM 5289 C C . ARG A 1 665 ? 20.264 15.416 8.092 1.00 89.44 665 ARG A C 1
ATOM 5291 O O . ARG A 1 665 ? 20.563 14.236 7.918 1.00 89.44 665 ARG A O 1
ATOM 5298 N N . GLY A 1 666 ? 19.527 16.107 7.222 1.00 89.06 666 GLY A N 1
ATOM 5299 C CA . GLY A 1 666 ? 18.940 15.551 6.008 1.00 89.06 666 GLY A CA 1
ATOM 5300 C C . GLY A 1 666 ? 17.668 14.734 6.243 1.00 89.06 666 GLY A C 1
ATOM 5301 O O . GLY A 1 666 ? 17.263 13.995 5.345 1.00 89.06 666 GLY A O 1
ATOM 5302 N N . ASN A 1 667 ? 17.028 14.846 7.411 1.00 90.94 667 ASN A N 1
ATOM 5303 C CA . ASN A 1 667 ? 15.719 14.240 7.662 1.00 90.94 667 ASN A CA 1
ATOM 5304 C C . ASN A 1 667 ? 14.604 15.172 7.187 1.00 90.94 667 ASN A C 1
ATOM 5306 O O . ASN A 1 667 ? 14.744 16.390 7.250 1.00 90.94 667 ASN A O 1
ATOM 5310 N N . GLY A 1 668 ? 13.475 14.604 6.759 1.00 92.75 668 GLY A N 1
ATOM 5311 C CA . GLY A 1 668 ? 12.292 15.391 6.418 1.00 92.75 668 GLY A CA 1
ATOM 5312 C C . GLY A 1 668 ? 11.779 16.200 7.614 1.00 92.75 668 GLY A C 1
ATOM 5313 O O . GLY A 1 668 ? 11.646 15.664 8.717 1.00 92.75 668 GLY A O 1
ATOM 5314 N N . VAL A 1 669 ? 11.477 17.479 7.394 1.00 93.12 669 VAL A N 1
ATOM 5315 C CA . VAL A 1 669 ? 10.947 18.374 8.430 1.00 93.12 669 VAL A CA 1
ATOM 5316 C C . VAL A 1 669 ? 9.516 17.974 8.781 1.00 93.12 669 VAL A C 1
ATOM 5318 O O . VAL A 1 669 ? 8.637 17.889 7.923 1.00 93.12 669 VAL A O 1
ATOM 5321 N N . LEU A 1 670 ? 9.270 17.746 10.069 1.00 89.81 670 LEU A N 1
ATOM 5322 C CA . LEU A 1 670 ? 7.941 17.451 10.591 1.00 89.81 670 LEU A CA 1
ATOM 5323 C C . LEU A 1 670 ? 7.115 18.741 10.708 1.00 89.81 670 LEU A C 1
ATOM 5325 O O . LEU A 1 670 ? 7.511 19.665 11.415 1.00 89.81 670 LEU A O 1
ATOM 5329 N N . ALA A 1 671 ? 5.953 18.792 10.055 1.00 82.56 671 ALA A N 1
ATOM 5330 C CA . ALA A 1 671 ? 5.038 19.932 10.122 1.00 82.56 671 ALA A CA 1
ATOM 5331 C C . ALA A 1 671 ? 3.770 19.597 10.925 1.00 82.56 671 ALA A C 1
ATOM 5333 O O . ALA A 1 671 ? 3.064 18.646 10.610 1.00 82.56 671 ALA A O 1
ATOM 5334 N N . GLY A 1 672 ? 3.427 20.398 11.935 1.00 85.19 672 GLY A N 1
ATOM 5335 C CA . GLY A 1 672 ? 2.233 20.163 12.757 1.00 85.19 672 GLY A CA 1
ATOM 5336 C C . GLY A 1 672 ? 2.306 18.873 13.586 1.00 85.19 672 GLY A C 1
ATOM 5337 O O . GLY A 1 672 ? 3.385 18.394 13.919 1.00 85.19 672 GLY A O 1
ATOM 5338 N N . ASN A 1 673 ? 1.146 18.307 13.927 1.00 89.88 673 ASN A N 1
ATOM 5339 C CA . ASN A 1 673 ? 1.034 17.183 14.870 1.00 89.88 673 ASN A CA 1
ATOM 5340 C C . ASN A 1 673 ? 1.116 15.792 14.206 1.00 89.88 673 ASN A C 1
ATOM 5342 O O . ASN A 1 673 ? 0.522 14.835 14.706 1.00 89.88 673 ASN A O 1
ATOM 5346 N N . TRP A 1 674 ? 1.799 15.658 13.066 1.00 94.75 674 TRP A N 1
ATOM 5347 C CA . TRP A 1 674 ? 2.088 14.335 12.502 1.00 94.75 674 TRP A CA 1
ATOM 5348 C C . TRP A 1 674 ? 3.057 13.569 13.413 1.00 94.75 674 TRP A C 1
ATOM 5350 O O . TRP A 1 674 ? 3.887 14.161 14.094 1.00 94.75 674 TRP A O 1
ATOM 5360 N N . SER A 1 675 ? 2.981 12.240 13.421 1.00 93.56 675 SER A N 1
ATOM 5361 C CA . SER A 1 675 ? 3.933 11.392 14.157 1.00 93.56 675 SER A CA 1
ATOM 5362 C C . SER A 1 675 ? 5.266 11.209 13.419 1.00 93.56 675 SER A C 1
ATOM 5364 O O . SER A 1 675 ? 6.257 10.815 14.032 1.00 93.56 675 SER A O 1
ATOM 5366 N N . TYR A 1 676 ? 5.292 11.484 12.112 1.00 93.56 676 TYR A N 1
ATOM 5367 C CA . TYR A 1 676 ? 6.472 11.485 11.249 1.00 93.56 676 TYR A CA 1
ATOM 5368 C C . TYR A 1 676 ? 6.212 12.319 9.982 1.00 93.56 676 TYR A C 1
ATOM 5370 O O . TYR A 1 676 ? 5.065 12.636 9.662 1.00 93.56 676 TYR A O 1
ATOM 5378 N N . ALA A 1 677 ? 7.275 12.695 9.264 1.00 93.94 677 ALA A N 1
ATOM 5379 C CA . ALA A 1 677 ? 7.150 13.446 8.018 1.00 93.94 677 ALA A CA 1
ATOM 5380 C C . ALA A 1 677 ? 6.570 12.554 6.906 1.00 93.94 677 ALA A C 1
ATOM 5382 O O . ALA A 1 677 ? 7.167 11.541 6.540 1.00 93.94 677 ALA A O 1
ATOM 5383 N N . LEU A 1 678 ? 5.405 12.937 6.374 1.00 93.69 678 LEU A N 1
ATOM 5384 C CA . LEU A 1 678 ? 4.764 12.258 5.239 1.00 93.69 678 LEU A CA 1
ATOM 5385 C C . LEU A 1 678 ? 5.366 12.692 3.893 1.00 93.69 678 LEU A C 1
ATOM 5387 O O . LEU A 1 678 ? 5.418 11.897 2.959 1.00 93.69 678 LEU A O 1
ATOM 5391 N N . PHE A 1 679 ? 5.861 13.929 3.817 1.00 94.56 679 PHE A N 1
ATOM 5392 C CA . PHE A 1 679 ? 6.585 14.471 2.674 1.00 94.56 679 PHE A CA 1
ATOM 5393 C C . PHE A 1 679 ? 7.700 15.398 3.186 1.00 94.56 679 PHE A C 1
ATOM 5395 O O . PHE A 1 679 ? 7.395 16.309 3.959 1.00 94.56 679 PHE A O 1
ATOM 5402 N N . PRO A 1 680 ? 8.973 15.191 2.805 1.00 93.06 680 PRO A N 1
ATOM 5403 C CA . PRO A 1 680 ? 9.481 14.201 1.854 1.00 93.06 680 PRO A CA 1
ATOM 5404 C C . PRO A 1 680 ? 9.412 12.772 2.408 1.00 93.06 680 PRO A C 1
ATOM 5406 O O . PRO A 1 680 ? 9.280 12.561 3.612 1.00 93.06 680 PRO A O 1
ATOM 5409 N N . PHE A 1 681 ? 9.480 11.777 1.521 1.00 88.50 681 PHE A N 1
ATOM 5410 C CA . PHE A 1 681 ? 9.300 10.379 1.915 1.00 88.50 681 PHE A CA 1
ATOM 5411 C C . PHE A 1 681 ? 10.440 9.905 2.832 1.00 88.50 681 PHE A C 1
ATOM 5413 O O . PHE A 1 681 ? 11.608 10.190 2.546 1.00 88.50 681 PHE A O 1
ATOM 5420 N N . PRO A 1 682 ? 10.152 9.128 3.894 1.00 84.94 682 PRO A N 1
ATOM 5421 C CA . PRO A 1 682 ? 11.196 8.514 4.706 1.00 84.94 682 PRO A CA 1
ATOM 5422 C C . PRO A 1 682 ? 12.193 7.724 3.846 1.00 84.94 682 PRO A C 1
ATOM 5424 O O . PRO A 1 682 ? 11.801 6.890 3.031 1.00 84.94 682 PRO A O 1
ATOM 5427 N N . GLY A 1 683 ? 13.487 7.998 4.028 1.00 84.62 683 GLY A N 1
ATOM 5428 C CA . GLY A 1 683 ? 14.575 7.392 3.252 1.00 84.62 683 GLY A CA 1
ATOM 5429 C C . GLY A 1 683 ? 14.962 8.135 1.966 1.00 84.62 683 GLY A C 1
ATOM 5430 O O . GLY A 1 683 ? 15.950 7.757 1.343 1.00 84.62 683 GLY A O 1
ATOM 5431 N N . HIS A 1 684 ? 14.240 9.191 1.575 1.00 89.75 684 HIS A N 1
ATOM 5432 C CA . HIS A 1 684 ? 14.564 10.002 0.399 1.00 89.75 684 HIS A CA 1
ATOM 5433 C C . HIS A 1 684 ? 15.246 11.309 0.809 1.00 89.75 684 HIS A C 1
ATOM 5435 O O . HIS A 1 684 ? 14.662 12.120 1.525 1.00 89.75 684 HIS A O 1
ATOM 5441 N N . ASP A 1 685 ? 16.459 11.544 0.307 1.00 92.94 685 ASP A N 1
ATOM 5442 C CA . ASP A 1 685 ? 17.187 12.807 0.493 1.00 92.94 685 ASP A CA 1
ATOM 5443 C C . ASP A 1 685 ? 16.792 13.878 -0.550 1.00 92.94 685 ASP A C 1
ATOM 5445 O O . ASP A 1 685 ? 16.081 13.613 -1.524 1.00 92.94 685 ASP A O 1
ATOM 5449 N N . ALA A 1 686 ? 17.310 15.100 -0.387 1.00 95.25 686 ALA A N 1
ATOM 5450 C CA . ALA A 1 686 ? 17.045 16.206 -1.308 1.00 95.25 686 ALA A CA 1
ATOM 5451 C C . ALA A 1 686 ? 17.437 15.911 -2.770 1.00 95.25 686 ALA A C 1
ATOM 5453 O O . ALA A 1 686 ? 16.850 16.486 -3.685 1.00 95.25 686 ALA A O 1
ATOM 5454 N N . ARG A 1 687 ? 18.408 15.021 -3.027 1.00 95.06 687 ARG A N 1
ATOM 5455 C CA . ARG A 1 687 ? 18.813 14.648 -4.395 1.00 95.06 687 ARG A CA 1
ATOM 5456 C C . ARG A 1 687 ? 17.742 13.802 -5.074 1.00 95.06 687 ARG A C 1
ATOM 5458 O O . ARG A 1 687 ? 17.521 13.968 -6.272 1.00 95.06 687 ARG A O 1
ATOM 5465 N N . HIS A 1 688 ? 17.031 12.972 -4.311 1.00 94.06 688 HIS A N 1
ATOM 5466 C CA . HIS A 1 688 ? 15.880 12.236 -4.823 1.00 94.06 688 HIS A CA 1
ATOM 5467 C C . HIS A 1 688 ? 14.768 13.193 -5.272 1.00 94.06 688 HIS A C 1
ATOM 5469 O O . HIS A 1 688 ? 14.275 13.061 -6.388 1.00 94.06 688 HIS A O 1
ATOM 5475 N N . LEU A 1 689 ? 14.407 14.193 -4.458 1.00 95.19 689 LEU A N 1
ATOM 5476 C CA . LEU A 1 689 ? 13.385 15.190 -4.825 1.00 95.19 689 LEU A CA 1
ATOM 5477 C C . LEU A 1 689 ? 13.841 16.121 -5.957 1.00 95.19 689 LEU A C 1
ATOM 5479 O O . LEU A 1 689 ? 13.011 16.622 -6.719 1.00 95.19 689 LEU A O 1
ATOM 5483 N N . ARG A 1 690 ? 15.153 16.340 -6.096 1.00 95.94 690 ARG A N 1
ATOM 5484 C CA . ARG A 1 690 ? 15.744 17.053 -7.237 1.00 95.94 690 ARG A CA 1
ATOM 5485 C C . ARG A 1 690 ? 15.763 16.234 -8.527 1.00 95.94 690 ARG A C 1
ATOM 5487 O O . ARG A 1 690 ? 16.068 16.807 -9.568 1.00 95.94 690 ARG A O 1
ATOM 5494 N N . LEU A 1 691 ? 15.401 14.950 -8.480 1.00 96.12 691 LEU A N 1
ATOM 5495 C CA . LEU A 1 691 ? 15.467 14.044 -9.628 1.00 96.12 691 LEU A CA 1
ATOM 5496 C C . LEU A 1 691 ? 16.892 13.989 -10.209 1.00 96.12 691 LEU A C 1
ATOM 5498 O O . LEU A 1 691 ? 17.099 14.033 -11.419 1.00 96.12 691 LEU A O 1
ATOM 5502 N N . ALA A 1 692 ? 17.889 13.928 -9.318 1.00 95.44 692 ALA A N 1
ATOM 5503 C CA . ALA A 1 692 ? 19.310 13.901 -9.677 1.00 95.44 692 ALA A CA 1
ATOM 5504 C C . ALA A 1 692 ? 19.770 12.560 -10.278 1.00 95.44 692 ALA A C 1
ATOM 5506 O O . ALA A 1 692 ? 20.918 12.428 -10.701 1.00 95.44 692 ALA A O 1
ATOM 5507 N N . TYR A 1 693 ? 18.890 11.561 -10.283 1.00 93.19 693 TYR A N 1
ATOM 5508 C CA . TYR A 1 693 ? 19.142 10.210 -10.763 1.00 93.19 693 TYR A CA 1
ATOM 5509 C C . TYR A 1 693 ? 17.985 9.775 -11.650 1.00 93.19 693 TYR A C 1
ATOM 5511 O O . TYR A 1 693 ? 16.839 10.13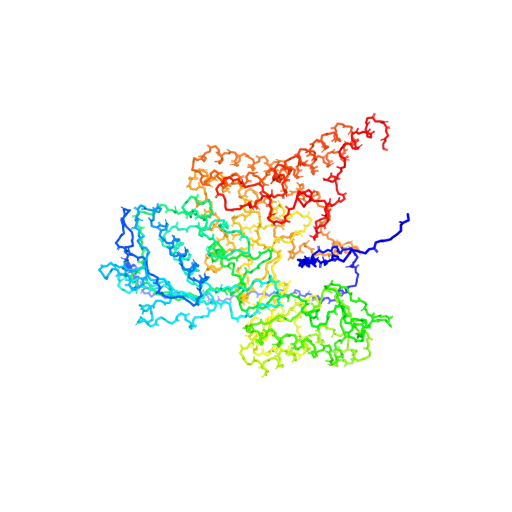2 -11.374 1.00 93.19 693 TYR A O 1
ATOM 5519 N N . ASP A 1 694 ? 18.287 8.966 -12.663 1.00 89.56 694 ASP A N 1
ATOM 5520 C CA . ASP A 1 694 ? 17.245 8.290 -13.421 1.00 89.56 694 ASP A CA 1
ATOM 5521 C C . ASP A 1 694 ? 16.668 7.169 -12.550 1.00 89.56 694 ASP A C 1
ATOM 5523 O O . ASP A 1 694 ? 17.384 6.270 -12.098 1.00 89.56 694 ASP A O 1
ATOM 5527 N N . GLY A 1 695 ? 15.370 7.263 -12.272 1.00 83.12 695 GLY A N 1
ATOM 5528 C CA . GLY A 1 695 ? 14.593 6.199 -11.644 1.00 83.12 695 GLY A CA 1
ATOM 5529 C C . GLY A 1 695 ? 14.036 5.235 -12.691 1.00 83.12 695 GLY A C 1
ATOM 5530 O O . GLY A 1 695 ? 14.230 5.407 -13.898 1.00 83.12 695 GLY A O 1
ATOM 5531 N N . TYR A 1 696 ? 13.300 4.215 -12.249 1.00 82.12 696 TYR A N 1
ATOM 5532 C CA . TYR A 1 696 ? 12.584 3.349 -13.183 1.00 82.12 696 TYR A CA 1
ATOM 5533 C C . TYR A 1 696 ? 11.558 4.168 -13.977 1.00 82.12 696 TYR A C 1
ATOM 5535 O O . TYR A 1 696 ? 10.587 4.660 -13.412 1.00 82.12 696 TYR A O 1
ATOM 5543 N N . GLN A 1 697 ? 11.806 4.314 -15.282 1.00 83.56 697 GLN A N 1
ATOM 5544 C CA . GLN A 1 697 ? 11.019 5.147 -16.199 1.00 83.56 697 GLN A CA 1
ATOM 5545 C C . GLN A 1 697 ? 10.878 6.617 -15.742 1.00 83.56 697 GLN A C 1
ATOM 5547 O O . GLN A 1 697 ? 9.920 7.285 -16.117 1.00 83.56 697 GLN A O 1
ATOM 5552 N N . GLU A 1 698 ? 11.861 7.139 -14.997 1.00 89.06 698 GLU A N 1
ATOM 5553 C CA . GLU A 1 698 ? 11.963 8.548 -14.575 1.00 89.06 698 GLU A CA 1
ATOM 5554 C C . GLU A 1 698 ? 13.248 9.183 -15.158 1.00 89.06 698 GLU A C 1
ATOM 5556 O O . GLU A 1 698 ? 14.233 9.321 -14.430 1.00 89.06 698 GLU A O 1
ATOM 5561 N N . PRO A 1 699 ? 13.298 9.533 -16.461 1.00 92.81 699 PRO A N 1
ATOM 5562 C CA . PRO A 1 699 ? 14.534 9.921 -17.151 1.00 92.81 699 PRO A CA 1
ATOM 5563 C C . PRO A 1 699 ? 14.882 11.412 -16.963 1.00 92.81 699 PRO A C 1
ATOM 5565 O O . PRO A 1 699 ? 14.906 12.190 -17.918 1.00 92.81 699 PRO A O 1
ATOM 5568 N N . TYR A 1 700 ? 15.113 11.842 -15.722 1.00 95.25 700 TYR A N 1
ATOM 5569 C CA . TYR A 1 700 ? 15.286 13.259 -15.375 1.00 95.25 700 TYR A CA 1
ATOM 5570 C C . TYR A 1 700 ? 16.727 13.695 -15.109 1.00 95.25 700 TYR A C 1
ATOM 5572 O O . TYR A 1 700 ? 16.987 14.905 -15.115 1.00 95.25 700 TYR A O 1
ATOM 5580 N N . ALA A 1 701 ? 17.669 12.770 -14.897 1.00 94.69 701 ALA A N 1
ATOM 5581 C CA . ALA A 1 701 ? 19.030 13.104 -14.468 1.00 94.69 701 ALA A CA 1
ATOM 5582 C C . ALA A 1 701 ? 19.716 14.084 -15.430 1.00 94.69 701 ALA A C 1
ATOM 5584 O O . ALA A 1 701 ? 20.418 14.994 -14.997 1.00 94.69 701 ALA A O 1
ATOM 5585 N N . ASN A 1 702 ? 19.437 13.947 -16.728 1.00 94.44 702 ASN A N 1
ATOM 5586 C CA . ASN A 1 702 ? 20.048 14.743 -17.794 1.00 94.44 702 ASN A CA 1
ATOM 5587 C C . ASN A 1 702 ? 19.193 15.939 -18.259 1.00 94.44 702 ASN A C 1
ATOM 5589 O O . ASN A 1 702 ? 19.468 16.521 -19.304 1.00 94.44 702 ASN A O 1
ATOM 5593 N N . THR A 1 703 ? 18.156 16.313 -17.507 1.00 96.31 703 THR A N 1
ATOM 5594 C CA . THR A 1 703 ? 17.286 17.459 -17.831 1.00 96.31 703 THR A CA 1
ATOM 5595 C C . THR A 1 703 ? 17.763 18.755 -17.164 1.00 96.31 703 THR A C 1
ATOM 5597 O O . THR A 1 703 ? 18.653 18.747 -16.306 1.00 96.31 703 THR A O 1
ATOM 5600 N N . CYS A 1 704 ? 17.139 19.891 -17.504 1.00 97.06 704 CYS A N 1
ATOM 5601 C CA . CYS A 1 704 ? 17.474 21.187 -16.903 1.00 97.06 704 CYS A CA 1
ATOM 5602 C C . CYS A 1 704 ? 17.262 21.256 -15.383 1.00 97.06 704 CYS A C 1
ATOM 5604 O O . CYS A 1 704 ? 17.868 22.099 -14.723 1.00 97.06 704 CYS A O 1
ATOM 5606 N N . PHE A 1 705 ? 16.498 20.324 -14.796 1.00 97.31 705 PHE A N 1
ATOM 5607 C CA . PHE A 1 705 ? 16.342 20.205 -13.345 1.00 97.31 705 PHE A CA 1
ATOM 5608 C C . PHE A 1 705 ? 17.666 20.099 -12.579 1.00 97.31 705 PHE A C 1
ATOM 5610 O O . PHE A 1 705 ? 17.690 20.453 -11.396 1.00 97.31 705 PHE A O 1
ATOM 5617 N N . ASN A 1 706 ? 18.724 19.614 -13.238 1.00 97.12 706 ASN A N 1
ATOM 5618 C CA . ASN A 1 706 ? 20.035 19.340 -12.653 1.00 97.12 706 ASN A CA 1
ATOM 5619 C C . ASN A 1 706 ? 21.156 20.247 -13.197 1.00 97.12 706 ASN A C 1
ATOM 5621 O O . ASN A 1 706 ? 22.332 19.969 -12.964 1.00 97.12 706 ASN A O 1
ATOM 5625 N N . TRP A 1 707 ? 20.833 21.328 -13.917 1.00 97.62 707 TRP A N 1
ATOM 5626 C CA . TRP A 1 707 ? 21.846 22.281 -14.382 1.00 97.62 707 TRP A CA 1
ATOM 5627 C C . TRP A 1 707 ? 22.552 22.996 -13.221 1.00 97.62 707 TRP A C 1
ATOM 5629 O O . TRP A 1 707 ? 21.926 23.393 -12.239 1.00 97.62 707 TRP A O 1
ATOM 5639 N N . ASP A 1 708 ? 23.856 23.249 -13.379 1.00 96.81 708 ASP A N 1
ATOM 5640 C CA . ASP A 1 708 ? 24.573 24.224 -12.551 1.00 96.81 708 ASP A CA 1
ATOM 5641 C C . ASP A 1 708 ? 24.174 25.638 -12.997 1.00 96.81 708 ASP A C 1
ATOM 5643 O O . ASP A 1 708 ? 24.727 26.211 -13.944 1.00 96.81 708 ASP A O 1
ATOM 5647 N N . THR A 1 709 ? 23.181 26.198 -12.309 1.00 97.31 709 THR A N 1
ATOM 5648 C CA . THR A 1 709 ? 22.627 27.521 -12.609 1.00 97.31 709 THR A CA 1
ATOM 5649 C C . THR A 1 709 ? 23.668 28.632 -12.467 1.00 97.31 709 THR A C 1
ATOM 5651 O O . THR A 1 709 ? 23.645 29.600 -13.229 1.00 97.31 709 THR A O 1
ATOM 5654 N N . LYS A 1 710 ? 24.647 28.495 -11.560 1.00 96.19 710 LYS A N 1
ATOM 5655 C CA . LYS A 1 710 ? 25.738 29.469 -11.403 1.00 96.19 710 LYS A CA 1
ATOM 5656 C C . LYS A 1 710 ? 26.702 29.405 -12.581 1.00 96.19 710 LYS A C 1
ATOM 5658 O O . LYS A 1 710 ? 27.130 30.450 -13.068 1.00 96.19 710 LYS A O 1
ATOM 5663 N N . ALA A 1 711 ? 27.048 28.205 -13.048 1.00 95.56 711 ALA A N 1
ATOM 5664 C CA . ALA A 1 711 ? 27.882 28.044 -14.237 1.00 95.56 711 ALA A CA 1
ATOM 5665 C C . ALA A 1 711 ? 27.195 28.591 -15.495 1.00 95.56 711 ALA A C 1
ATOM 5667 O O . ALA A 1 711 ? 27.829 29.334 -16.243 1.00 95.56 711 ALA A O 1
ATOM 5668 N N . LYS A 1 712 ? 25.899 28.310 -15.684 1.00 94.25 712 LYS A N 1
ATOM 5669 C CA . LYS A 1 712 ? 25.109 28.834 -16.812 1.00 94.25 712 LYS A CA 1
ATOM 5670 C C . LYS A 1 712 ? 25.059 30.369 -16.831 1.00 94.25 712 LYS A C 1
ATOM 5672 O O . LYS A 1 712 ? 25.321 30.963 -17.873 1.00 94.25 712 LYS A O 1
ATOM 5677 N N . ARG A 1 713 ? 24.831 31.022 -15.681 1.00 93.44 713 ARG A N 1
ATOM 5678 C CA . ARG A 1 713 ? 24.871 32.499 -15.586 1.00 93.44 713 ARG A CA 1
ATOM 5679 C C . ARG A 1 713 ? 26.262 33.081 -15.862 1.00 93.44 713 ARG A C 1
ATOM 5681 O O . ARG A 1 713 ? 26.369 34.120 -16.506 1.00 93.44 713 ARG A O 1
ATOM 5688 N N . ARG A 1 714 ? 27.340 32.413 -15.423 1.00 92.19 714 ARG A N 1
ATOM 5689 C CA . ARG A 1 714 ? 28.717 32.839 -15.748 1.00 92.19 714 ARG A CA 1
ATOM 5690 C C . ARG A 1 714 ? 29.015 32.755 -17.246 1.00 92.19 714 ARG A C 1
ATOM 5692 O O . ARG A 1 714 ? 29.659 33.660 -17.766 1.00 92.19 714 ARG A O 1
ATOM 5699 N N . ALA A 1 715 ? 28.549 31.704 -17.926 1.00 86.88 715 ALA A N 1
ATOM 5700 C CA . ALA A 1 715 ? 28.727 31.549 -19.371 1.00 86.88 715 ALA A CA 1
ATOM 5701 C C . ALA A 1 715 ? 28.066 32.707 -20.139 1.00 86.88 715 ALA A C 1
ATOM 5703 O O . ALA A 1 715 ? 28.754 33.396 -20.895 1.00 86.88 715 ALA A O 1
ATOM 5704 N N . LEU A 1 716 ? 26.803 33.017 -19.815 1.00 81.38 716 LEU A N 1
ATOM 5705 C CA . LEU A 1 716 ? 26.063 34.168 -20.350 1.00 81.38 716 LEU A CA 1
ATOM 5706 C C . LEU A 1 716 ? 26.821 35.493 -20.187 1.00 81.38 716 LEU A C 1
ATOM 5708 O O . LEU A 1 716 ? 26.990 36.236 -21.150 1.00 81.38 716 LEU A O 1
ATOM 5712 N N . ALA A 1 717 ? 27.323 35.775 -18.981 1.00 78.75 717 ALA A N 1
ATOM 5713 C CA . ALA A 1 717 ? 28.060 37.010 -18.700 1.00 78.75 717 ALA A CA 1
ATOM 5714 C C . ALA A 1 717 ? 29.394 37.114 -19.466 1.00 78.75 717 ALA A C 1
ATOM 5716 O O . ALA A 1 717 ? 29.915 38.210 -19.652 1.00 78.75 717 ALA A O 1
ATOM 5717 N N . SER A 1 718 ? 29.956 35.980 -19.899 1.00 78.31 718 SER A N 1
ATOM 5718 C CA . SER A 1 718 ? 31.232 35.912 -20.621 1.00 78.31 718 SER A CA 1
ATOM 5719 C C . SER A 1 718 ? 31.104 35.947 -22.149 1.00 78.31 718 SER A C 1
ATOM 5721 O O . SER A 1 718 ? 32.131 35.941 -22.826 1.00 78.31 718 SER A O 1
ATOM 5723 N N . GLY A 1 719 ? 29.880 35.967 -22.695 1.00 64.19 719 GLY A N 1
ATOM 5724 C CA . GLY A 1 719 ? 29.631 35.968 -24.144 1.00 64.19 719 GLY A CA 1
ATOM 5725 C C . GLY A 1 719 ? 30.105 34.704 -24.873 1.00 64.19 719 GLY A C 1
ATOM 5726 O O . GLY A 1 719 ? 30.268 34.728 -26.089 1.00 64.19 719 GLY A O 1
ATOM 5727 N N . LYS A 1 720 ? 30.370 33.616 -24.140 1.00 53.59 720 LYS A N 1
ATOM 5728 C CA . LYS A 1 720 ? 30.685 32.301 -24.704 1.00 53.59 720 LYS A CA 1
ATOM 5729 C C . LYS A 1 720 ? 29.400 31.479 -24.716 1.00 53.59 720 LYS A C 1
ATOM 5731 O O . LYS A 1 720 ? 28.912 31.136 -23.638 1.00 53.59 720 LYS A O 1
ATOM 5736 N N . GLU A 1 721 ? 28.863 31.240 -25.913 1.00 46.19 721 GLU A N 1
ATOM 5737 C CA . GLU A 1 721 ? 27.768 30.283 -26.150 1.00 46.19 721 GLU A CA 1
ATOM 5738 C C . GLU A 1 721 ? 28.163 28.857 -25.752 1.00 46.19 721 GLU A C 1
ATOM 5740 O O . GLU A 1 721 ? 29.308 28.443 -26.062 1.00 46.19 721 GLU A O 1
#

Secondary structure (DSSP, 8-state):
--------PPP---------------------------PPP----------PPPPPP---------------EEEEEETTB---EEEE-S--SSHHHHHHHHHHHHHHHHHHHTTT---EEEEGGG--TTS-EEEESS-HHHHHTT--STT--TT-EEEEEETTEEEEEE-EE---SPPSSTT-PPPPEEHHHHHHHHHHHHHS-EEE-S-SS-TT-BGGGGGGS-TTT-TTEEE---SEEEEETT-EEEE--S-SEEEESS--BSHHHHHTT-PPPSSB---S-THHHHS-GGGGTT-GGGBPEETTEEPPP-TTT--B-TT-HHHHHHHHHHHHHHHHTT-SEEEE-PPSS-----SHHHHTGGG-TT-HHHHHHHHHHHHHHHHHHHSTT-EEEEEE-GGGGSPPSS-SB--TTEEEEES--SHHHHGGGGGSB-TT-EEEEE-SS--SSS-TTS----HHHHHHHHHHHHHTTEEEEEESS----HHHHHHHHHHHHHHTT-TTT--HHHHHHHHHHHHH-SHHHHHHHHHHHHHHHHHTHHIIIIISTTSGGGSEEE-TT-SSEEES---HHHHHHHHS-HHHHHHHHHHHHHHHHH--SHHHHHHHHHHHHHHHHHHHHHHHHHHHHHHHHS-SHHHHHHHHHHHHHHHHHHHHTB-TTSPBPP-TT-SS--SSPTT--HHHHTT-S-BTTB--TTSGGG--HHHHHHHHHTT--

Solvent-accessible surface area (backbone atoms only — not comparable to full-atom values): 40097 Å² total; per-residue (Å²): 133,88,84,89,88,82,93,76,86,81,83,81,77,83,78,79,75,81,80,74,67,89,74,81,71,84,89,77,88,88,88,79,90,85,87,88,86,80,86,84,88,79,92,76,90,79,87,87,79,90,80,85,88,79,83,86,81,90,72,88,78,79,79,75,80,77,71,79,75,76,73,59,67,41,75,58,32,47,78,34,39,44,73,43,33,36,32,32,41,80,70,62,98,42,72,67,57,42,41,28,51,53,39,42,51,46,54,54,35,45,44,38,44,72,34,62,14,82,48,54,77,40,38,55,91,66,56,60,89,92,42,41,36,43,37,39,35,87,20,74,67,43,46,77,73,70,49,64,40,84,79,43,58,69,59,12,24,37,42,36,39,57,77,74,33,35,40,35,24,11,18,62,46,72,42,67,37,62,65,94,49,96,88,56,80,64,31,59,40,55,9,25,49,36,33,46,40,50,48,33,41,75,42,50,43,36,41,72,67,39,70,61,53,56,71,82,32,47,40,41,60,48,75,85,50,60,66,80,72,23,58,24,40,40,68,51,87,46,64,57,27,56,45,54,38,81,34,74,44,81,46,67,61,66,51,60,28,30,32,26,65,71,39,41,41,24,64,32,26,42,57,28,60,28,30,46,55,40,40,52,58,86,49,77,33,36,48,46,76,41,57,42,63,81,45,44,85,85,42,44,74,46,23,12,31,50,97,92,38,62,50,80,56,43,93,74,42,44,41,56,23,80,60,33,67,67,50,53,49,31,41,48,49,46,53,49,53,48,44,75,37,43,28,49,30,38,46,48,18,71,44,47,84,81,64,76,34,71,40,73,60,40,41,56,38,91,75,42,57,87,46,57,41,48,46,51,46,52,51,53,48,55,48,48,50,51,44,39,71,78,39,73,93,36,35,38,34,37,54,28,51,80,76,33,55,59,70,59,83,92,56,53,66,56,50,74,37,27,25,39,30,29,70,45,76,51,69,82,49,46,59,69,46,75,77,43,48,47,68,54,35,35,29,34,40,41,50,68,62,42,39,50,44,46,51,81,79,49,85,52,65,34,40,67,52,41,44,56,49,50,36,51,39,55,78,66,54,44,33,29,37,42,33,65,35,67,75,64,52,56,52,83,37,25,58,34,56,49,28,45,17,49,30,59,77,39,48,84,80,50,46,36,84,61,39,43,56,53,45,31,44,61,61,39,60,48,69,69,24,14,49,27,48,44,54,29,50,56,51,52,42,59,47,39,38,65,43,33,64,29,42,27,44,90,25,82,50,48,48,69,42,57,51,92,95,54,95,57,71,40,52,84,71,83,54,40,55,63,50,44,44,68,47,48,35,71,69,57,52,51,53,39,49,54,26,49,55,49,22,60,72,64,48,80,53,69,46,33,45,45,51,50,50,45,29,48,55,51,47,50,53,44,50,36,53,37,49,33,43,52,33,45,54,49,19,73,75,46,81,44,73,71,36,44,50,54,26,42,50,36,43,50,54,37,53,51,55,52,51,69,38,34,45,98,85,55,45,47,44,69,68,72,66,58,81,57,36,61,63,46,50,84,94,54,44,66,53,61,81,48,33,61,52,62,50,68,52,23,85,35,38,89,38,78,73,58,57,62,52,68,59,55,54,52,34,63,77,65,75,53,129

Sequence (721 aa):
MLVRTNRRVPQLFTRTVPVNAYGWRNHRDLVHSWDAHGPRRTDKAREVSEVPRMKPAVIPTVILFAVPLSAAELTLLRDGKSDYQIVLPDRQDTPELAACLSQTARLLQTAFQANGAAVRVVLESQREAARPSLWLGDTNFARKQGIDVRGLRDWSYVLRAFGREVVIAGHDHAARAVPGSPGRQNWDRVGTAKAVADFARQFLGVRFLYPEVPPYATVGAAAKIDLLASPAIEFLPMKTIVVPEGLNVLQTPWLRVNTSHPPGAGFYDLAHNRFPRVDEVFGGHTWEWAVPAELFAEHPEYFALVNGSRMQPRAGMAQYCLSNEDVRERIYRDLASWLDRGYASVDLGQPDGFQECQCPKCDALYATGKDWAEKIWIFNRLTAERLEKSHPGRRVTIMSYGLTALPPKSFARFPANTCIMLTGTNEEDIAPWRSIEVPGGFTGYLYNWCPNLGTRYTPMRTPGYVEKQVKRLAANKIQALYRDGPGQLFGLEGPVYYVMGRMFDDPEKNTARALLPEFCEAAFRDRSVAASMRGFYDELYRAIALYSDHLGTRCDLWTIEVLPGEGRPQKTVQDPFQLLAFLYPPRVLAALESRLSQAERLATAPKVKTRLTLVRTEFEYLKHLARVVHLHQAYEIVPDAASLDRLLDAIDARNAFIAQLYDERGNGVLAGNWSYALFPFPGHDARHLRLAYDGYQEPYANTCFNWDTKAKRRALASGKE

Nearest PDB structures (foldseek):
  6hzg-assembly1_A  TM=3.494E-01  e=4.421E-10  Phocaeicola paurosaccharolyticus
  6hzf-assembly2_B  TM=3.093E-01  e=1.193E-08  Phocaeicola paurosaccharolyticus

Radius of gyration: 29.39 Å; Cα contacts (8 Å, |Δi|>4): 1265; chains: 1; bounding box: 122×72×78 Å

Foldseek 3Di:
DDDDDDDDDDDDDPPDDDPDDPDPDDDDDDDDDDDDDDDDDDDDDDDDDDDDDDDDDDDDDPPDPPPPPPFDKQWQDAQLEGLEAEEEEPDDPDPVLVLLQVLLNVVVQLLSVLQNYHHHYYYPVPDDPVGAYEYFEDHPVCVVVVDDQCPDPFLKWKWFADQSHTYQYHNWDAQQFDDPDPPDDADTRNSSSLSSLVVCVVFSQKDQQAFQDAFPDAQSVCVVAPPNQALRMFRDHDNITIDRNGRTDTDDQLASAQAEVRGYHHSSCSNLVHDHHRQEDDDAACLCVLPPQVCCVVCLQQFAQDPNGRDRDDVQATHGDPLDPSSLVSLLVVQVVRVVRPHQEYEAHRGPPDDHRPDPSSCPQPPPHPLVLQNVQVSVQVSQVVCCVVPPNGAYEYECDDSNLAPHDVDQEGDLRYEYEHAAQDCVSLVRNPSHHGNVYYAYEDQQQPDALEASLAHQADLQLLLVSLLSCVVRSHHYYYYPHPNQLCLLCSLSSQSNSVCSVPSPPRGSVVSSLVSLCRSLVDPQLSVLVSQLNVLLCVLNVCRRAACGPNHPQVDFQQPVPHDDTGGPDDHSLVVLCSSDPPVSLVSNVVSLVSSCVPGDDQSNNQSSVSNVLSSVLSVLVNLLSVLVVVCVVPVDPVSLLSNLVSLVVSLVSLVVQADPVQAGDDDGSRPGDSPPPPPDGSCSSLPCDQGRNHPPVPDPSPDPSVVVVVCVVVVHD

Mean predicted aligned error: 8.77 Å

pLDDT: mean 87.54, std 20.83, range [20.25, 98.88]